Protein AF-Q0CS71-F1 (afdb_monomer_lite)

Secondary structure (DSSP, 8-state):
--HHHHHHHHHHHHHHHHHHHHHHHHHT--SHHHHHT-GGGGGGHHHHHHHHHT-TTGGGHHHHHHSSSS-----HHHHHHHHHHHHHHHHHHHHHS-HHHHHHHHHHHHTT--SS---SHHHH-HHHHHHHHHHHHHHHHHHHHHHH-PPPHHHHHHHHHHHHHHHHHHTPPTTTS-SSHHHHHHHHHHHHHH----HHHHHHHHHHHH---S-HHHHHHHHHHHHHHHHHS-HHHHHHTT----HHHHHHHHHHHHHHHHHGGGS-HHHHTHHHHHHHHHHHHHHHHHHHHHHHHHHHHHHHHHHHHHHHHHHHHHT-SSS-HHHHHHHHHHHHHHHHHHHHHHHHHHHHHHHHHHHHHHHH------PPP-------------------

Radius of gyration: 28.23 Å; chains: 1; bounding box: 66×71×86 Å

InterPro domains:
  IPR018713 ER-bound oxygenase mpaB/mpaB'/Rubber oxygenase, catalytic domain [PF09995] (34-260)

pLDDT: mean 71.81, std 21.32, range [22.33, 97.25]

Organism: Aspergillus terreus (strain NIH 2624 / FGSC A1156) (NCBI:txid341663)

Foldseek 3Di:
DDPVVVVVVVVVVVVVVVLVVLLVLLVPQDQQLVLLLQQVLCLLVLLLLLLLLLAPPPVCLQVVLCVDPHRDPDASQVQSVQQLLLLLLLSLCSNPNDSVSLSLQLVCLVVVNHLTDHRVCCVPPLVSVQSSLLSSLVSSQVLSCLQPNDDDPVSNFSNVVSSVSSSVSNPNDPPSHDPGPVVSVVVVVVRLVVGHNDPSSLVSSVCSLVDDPDDPVVNVCSVVSLLSSLVPHDPVSSVNSVNDDDPVSVVSNVVVSVVSNVCVVVDDSVVSSVNSVVSNVVSCVSSVVVVCVVVVVVVVVVVVVVVVVVVVVVVVVVPDDDDDPPVVVVVVVVVVVVVVVVVVVVVVVVVVVVVVVVVVCVVPPDDDDDDDDDDDDDDDDDDDDDDDDDDD

Structure (mmCIF, N/CA/C/O backbone):
data_AF-Q0CS71-F1
#
_entry.id   AF-Q0CS71-F1
#
loop_
_atom_site.group_PDB
_atom_site.id
_atom_site.type_symbol
_atom_site.label_atom_id
_atom_site.label_alt_id
_atom_site.label_comp_id
_atom_site.label_asym_id
_atom_site.label_entity_id
_atom_site.label_seq_id
_atom_site.pdbx_PDB_ins_code
_atom_site.Cartn_x
_atom_site.Cartn_y
_atom_site.Cartn_z
_atom_site.occupancy
_atom_site.B_iso_or_equiv
_atom_site.auth_seq_id
_atom_site.auth_comp_id
_atom_site.auth_asym_id
_atom_site.auth_atom_id
_atom_site.pdbx_PDB_model_num
ATOM 1 N N . MET A 1 1 ? -42.538 21.218 14.554 1.00 46.62 1 MET A N 1
ATOM 2 C CA . MET A 1 1 ? -41.589 20.338 13.846 1.00 46.62 1 MET A CA 1
ATOM 3 C C . MET A 1 1 ? -41.985 20.275 12.387 1.00 46.62 1 MET A C 1
ATOM 5 O O . MET A 1 1 ? -43.016 19.693 12.060 1.00 46.62 1 MET A O 1
ATOM 9 N N . SER A 1 2 ? -41.231 20.989 11.553 1.00 41.50 2 SER A N 1
ATOM 10 C CA . SER A 1 2 ? -41.468 21.111 10.109 1.00 41.50 2 SER A CA 1
ATOM 11 C C . SER A 1 2 ? -41.074 19.816 9.384 1.00 41.50 2 SER A C 1
ATOM 13 O O . SER A 1 2 ? -40.271 19.036 9.892 1.00 41.50 2 SER A O 1
ATOM 15 N N . LEU A 1 3 ? -41.629 19.579 8.193 1.00 44.56 3 LEU A N 1
ATOM 16 C CA . LEU A 1 3 ? -41.313 18.417 7.348 1.00 44.56 3 LEU A CA 1
ATOM 17 C C . LEU A 1 3 ? -39.812 18.332 6.991 1.00 44.56 3 LEU A C 1
ATOM 19 O O . LEU A 1 3 ? -39.298 17.222 6.865 1.00 44.56 3 LEU A O 1
ATOM 23 N N . ASP A 1 4 ? -39.106 19.467 6.940 1.00 42.78 4 ASP A N 1
ATOM 24 C CA . ASP A 1 4 ? -37.654 19.534 6.693 1.00 42.78 4 ASP A CA 1
ATOM 25 C C . ASP A 1 4 ? -36.812 18.974 7.856 1.00 42.78 4 ASP A C 1
ATOM 27 O O . ASP A 1 4 ? -35.869 18.217 7.639 1.00 42.78 4 ASP A O 1
ATOM 31 N N . GLU A 1 5 ? -37.203 19.237 9.108 1.00 45.00 5 GLU A N 1
ATOM 32 C CA . GLU A 1 5 ? -36.529 18.707 10.311 1.00 45.00 5 GLU A CA 1
ATOM 33 C C . GLU A 1 5 ? -36.608 17.176 10.386 1.00 45.00 5 GLU A C 1
ATOM 35 O O . GLU A 1 5 ? -35.690 16.493 10.849 1.00 45.00 5 GLU A O 1
ATOM 40 N N . LYS A 1 6 ? -37.728 16.617 9.915 1.00 41.41 6 LYS A N 1
ATOM 41 C CA . LYS A 1 6 ? -37.964 15.171 9.903 1.00 41.41 6 LYS A CA 1
ATOM 42 C C . LYS A 1 6 ? -37.145 14.468 8.817 1.00 41.41 6 LYS A C 1
ATOM 44 O O . LYS A 1 6 ? -36.825 13.292 8.970 1.00 41.41 6 LYS A O 1
ATOM 49 N N . HIS A 1 7 ? -36.804 15.171 7.73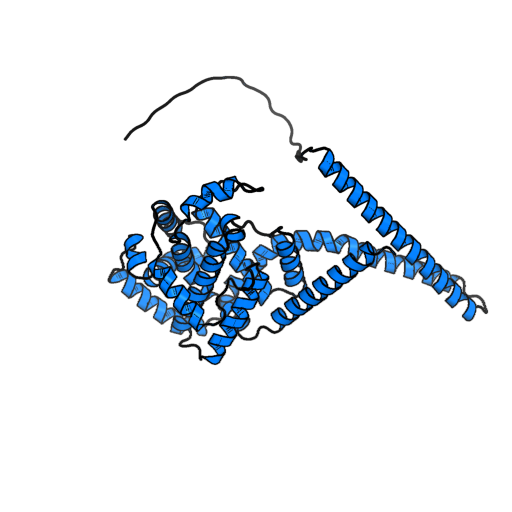4 1.00 41.12 7 HIS A N 1
ATOM 50 C CA . HIS A 1 7 ? -35.996 14.616 6.651 1.00 41.12 7 HIS A CA 1
ATOM 51 C C . HIS A 1 7 ? -34.499 14.626 6.994 1.00 41.12 7 HIS A C 1
ATOM 53 O O . HIS A 1 7 ? -33.822 13.621 6.773 1.00 41.12 7 HIS A O 1
ATOM 59 N N . ASP A 1 8 ? -34.017 15.693 7.639 1.00 46.56 8 ASP A N 1
ATOM 60 C CA . ASP A 1 8 ? -32.633 15.797 8.121 1.00 46.56 8 ASP A CA 1
ATOM 61 C C . ASP A 1 8 ? -32.313 14.777 9.221 1.00 46.56 8 ASP A C 1
ATOM 63 O O . ASP A 1 8 ? -31.263 14.134 9.193 1.00 46.56 8 ASP A O 1
ATOM 67 N N . THR A 1 9 ? -33.238 14.560 10.159 1.00 42.84 9 THR A N 1
ATOM 68 C CA . THR A 1 9 ? -33.063 13.576 11.243 1.00 42.84 9 THR A CA 1
ATOM 69 C C . THR A 1 9 ? -33.070 12.133 10.741 1.00 42.84 9 THR A C 1
ATOM 71 O O . THR A 1 9 ? -32.285 11.315 11.220 1.00 42.84 9 THR A O 1
ATOM 74 N N . LEU A 1 10 ? -33.903 11.809 9.745 1.00 38.91 10 LEU A N 1
ATOM 75 C CA . LEU A 1 10 ? -33.922 10.476 9.139 1.00 38.91 10 LEU A CA 1
ATOM 76 C C . LEU A 1 10 ? -32.645 10.213 8.327 1.00 38.91 10 LEU A C 1
ATOM 78 O O . LEU A 1 10 ? -32.083 9.128 8.434 1.00 38.91 10 LEU A O 1
ATOM 82 N N . SER A 1 11 ? -32.167 11.218 7.580 1.00 42.56 11 SER A N 1
ATOM 83 C CA . SER A 1 11 ? -30.925 11.156 6.798 1.00 42.56 11 SER A CA 1
ATOM 84 C C . SER A 1 11 ? -29.696 10.960 7.698 1.00 42.56 11 SER A C 1
ATOM 86 O O . SER A 1 11 ? -28.897 10.051 7.453 1.00 42.56 11 SER A O 1
ATOM 88 N N . GLN A 1 12 ? -29.611 11.719 8.799 1.00 46.00 12 GLN A N 1
ATOM 89 C CA . GLN A 1 12 ? -28.567 11.583 9.824 1.00 46.00 12 GLN A CA 1
ATOM 90 C C . GLN A 1 12 ? -28.608 10.217 10.527 1.00 46.00 12 GLN A C 1
ATOM 92 O O . GLN A 1 12 ? -27.575 9.578 10.703 1.00 46.00 12 GLN A O 1
ATOM 97 N N . ALA A 1 13 ? -29.796 9.699 10.854 1.00 32.78 13 ALA A N 1
ATOM 98 C CA . ALA A 1 13 ? -29.925 8.369 11.450 1.00 32.78 13 ALA A CA 1
ATOM 99 C C . ALA A 1 13 ? -29.458 7.251 10.495 1.00 32.78 13 ALA A C 1
ATOM 101 O O . ALA A 1 13 ? -28.776 6.317 10.920 1.00 32.78 13 ALA A O 1
ATOM 102 N N . THR A 1 14 ? -29.768 7.342 9.195 1.00 46.69 14 THR A N 1
ATOM 103 C CA . THR A 1 14 ? -29.256 6.389 8.193 1.00 46.69 14 THR A CA 1
ATOM 104 C C . THR A 1 14 ? -27.752 6.508 7.956 1.00 46.69 14 THR A C 1
ATOM 106 O O . THR A 1 14 ? -27.101 5.479 7.755 1.00 46.69 14 THR A O 1
ATOM 109 N N . SER A 1 15 ? -27.174 7.715 8.002 1.00 59.88 15 SER A N 1
ATOM 110 C CA . SER A 1 15 ? -25.720 7.880 7.889 1.00 59.88 15 SER A CA 1
ATOM 111 C C . SER A 1 15 ? -24.994 7.306 9.102 1.00 59.88 15 SER A C 1
ATOM 113 O O . SER A 1 15 ? -24.013 6.590 8.921 1.00 59.88 15 SER A O 1
ATOM 115 N N . ASP A 1 16 ? -25.519 7.525 10.308 1.00 55.88 16 ASP A N 1
ATOM 116 C CA . ASP A 1 16 ? -24.929 7.035 11.559 1.00 55.88 16 ASP A CA 1
ATOM 117 C C . ASP A 1 16 ? -25.006 5.503 11.669 1.00 55.88 16 ASP A C 1
ATOM 119 O O . ASP A 1 16 ? -24.052 4.848 12.101 1.00 55.88 16 ASP A O 1
ATOM 123 N N . LEU A 1 17 ? -26.111 4.899 11.212 1.00 54.72 17 LEU A N 1
ATOM 124 C CA . LEU A 1 17 ? -26.253 3.442 11.110 1.00 54.72 17 LEU A CA 1
ATOM 125 C C . LEU A 1 17 ? -25.293 2.851 10.067 1.00 54.72 17 LEU A C 1
ATOM 127 O O . LEU A 1 17 ? -24.647 1.834 10.330 1.00 54.72 17 LEU A O 1
ATOM 131 N N . SER A 1 18 ? -25.149 3.500 8.906 1.00 71.38 18 SER A N 1
ATOM 132 C CA . SER A 1 18 ? -24.180 3.083 7.887 1.00 71.38 18 SER A CA 1
ATOM 133 C C . SER A 1 18 ? -22.735 3.240 8.366 1.00 71.38 18 SER A C 1
ATOM 135 O O . SER A 1 18 ? -21.890 2.426 7.996 1.00 71.38 18 SER A O 1
ATOM 137 N N . GLU A 1 19 ? -22.421 4.275 9.143 1.00 74.19 19 GLU A N 1
ATOM 138 C CA . GLU A 1 19 ? -21.085 4.502 9.693 1.00 74.19 19 GLU A CA 1
ATOM 139 C C . GLU A 1 19 ? -20.750 3.463 10.769 1.00 74.19 19 GLU A C 1
ATOM 141 O O . GLU A 1 19 ? -19.686 2.844 10.725 1.00 74.19 19 GLU A O 1
ATOM 146 N N . THR A 1 20 ? -21.686 3.200 11.683 1.00 77.75 20 THR A N 1
ATOM 147 C CA . THR A 1 20 ? -21.519 2.190 12.737 1.00 77.75 20 THR A CA 1
ATOM 148 C C . THR A 1 20 ? -21.301 0.803 12.135 1.00 77.75 20 THR A C 1
ATOM 150 O O . THR A 1 20 ? -20.342 0.125 12.499 1.00 77.75 20 THR A O 1
ATOM 153 N N . HIS A 1 21 ? -22.100 0.429 11.130 1.00 84.31 21 HIS A N 1
ATOM 154 C CA . HIS A 1 21 ? -21.929 -0.830 10.405 1.00 84.31 21 HIS A CA 1
ATOM 155 C C . HIS A 1 21 ? -20.559 -0.931 9.709 1.00 84.31 21 HIS A C 1
ATOM 157 O O . HIS A 1 21 ? -19.938 -1.993 9.708 1.00 84.31 21 HIS A O 1
ATOM 163 N N . ARG A 1 22 ? -20.045 0.170 9.137 1.00 85.56 22 ARG A N 1
ATOM 164 C CA . ARG A 1 22 ? -18.697 0.205 8.538 1.00 85.56 22 ARG A CA 1
ATOM 165 C C . ARG A 1 22 ? -17.606 0.006 9.586 1.00 85.56 22 ARG A C 1
ATOM 167 O O . ARG A 1 22 ? -16.674 -0.754 9.343 1.00 85.56 22 ARG A O 1
ATOM 174 N N . LEU A 1 23 ? -17.713 0.662 10.741 1.00 88.69 23 LEU A N 1
ATOM 175 C CA . LEU A 1 23 ? -16.753 0.504 11.835 1.00 88.69 23 LEU A CA 1
ATOM 176 C C . LEU A 1 23 ? -16.760 -0.926 12.388 1.00 88.69 23 LEU A C 1
ATOM 178 O O . LEU A 1 23 ? -15.692 -1.492 12.604 1.00 88.69 23 LEU A O 1
ATOM 182 N N . ASP A 1 24 ? -17.938 -1.532 12.540 1.00 89.31 24 ASP A N 1
ATOM 183 C CA . ASP A 1 24 ? -18.064 -2.925 12.979 1.00 89.31 24 ASP A CA 1
ATOM 184 C C . ASP A 1 24 ? -17.449 -3.898 11.967 1.00 89.31 24 ASP A C 1
ATOM 186 O O . ASP A 1 24 ? -16.716 -4.804 12.359 1.00 89.31 24 ASP A O 1
ATOM 190 N N . ALA A 1 25 ? -17.663 -3.679 10.667 1.00 90.19 25 ALA A N 1
ATOM 191 C CA . ALA A 1 25 ? -17.029 -4.477 9.620 1.00 90.19 25 ALA A CA 1
ATOM 192 C C . ALA A 1 25 ? -15.491 -4.349 9.632 1.00 90.19 25 ALA A C 1
ATOM 194 O O . ALA A 1 25 ? -14.786 -5.333 9.415 1.00 90.19 25 ALA A O 1
ATOM 195 N N . LEU A 1 26 ? -14.958 -3.158 9.933 1.00 91.12 26 LEU A N 1
ATOM 196 C CA . LEU A 1 26 ? -13.515 -2.923 10.078 1.00 91.12 26 LEU A CA 1
ATOM 197 C C . LEU A 1 26 ? -12.920 -3.549 11.348 1.00 91.12 26 LEU A C 1
ATOM 199 O O . LEU A 1 26 ? -11.721 -3.826 11.391 1.00 91.12 26 LEU A O 1
ATOM 203 N N . ASP A 1 27 ? -13.717 -3.734 12.398 1.00 89.38 27 ASP A N 1
ATOM 204 C CA . ASP A 1 27 ? -13.291 -4.405 13.631 1.00 89.38 27 ASP A CA 1
ATOM 205 C C . ASP A 1 27 ? -13.346 -5.939 13.500 1.00 89.38 27 ASP A C 1
ATOM 207 O O . ASP A 1 27 ? -12.664 -6.646 14.240 1.00 89.38 27 ASP A O 1
ATOM 211 N N . GLN A 1 28 ? -14.096 -6.451 12.519 1.00 91.12 28 GLN A N 1
ATOM 212 C CA . GLN A 1 28 ? -14.234 -7.878 12.198 1.00 91.12 28 GLN A CA 1
ATOM 213 C C . GLN A 1 28 ? -13.252 -8.377 11.121 1.00 91.12 28 GLN A C 1
ATOM 215 O O . GLN A 1 28 ? -13.378 -9.507 10.650 1.00 91.12 28 GLN A O 1
ATOM 220 N N . LEU A 1 29 ? -12.270 -7.565 10.713 1.00 92.50 29 LEU A N 1
ATOM 221 C CA . LEU A 1 29 ? -11.232 -7.994 9.771 1.00 92.50 29 LEU A CA 1
ATOM 222 C C . LEU A 1 29 ? -10.403 -9.139 10.371 1.00 92.50 29 LEU A C 1
ATOM 224 O O . LEU A 1 29 ? -9.829 -8.997 11.450 1.00 92.50 29 LEU A O 1
ATOM 228 N N . GLU A 1 30 ? -10.273 -10.251 9.649 1.00 91.25 30 GLU A N 1
ATOM 229 C CA . GLU A 1 30 ? -9.533 -11.420 10.131 1.00 91.25 30 GLU A CA 1
ATOM 230 C C . GLU A 1 30 ? -8.222 -11.619 9.374 1.00 91.25 30 GLU A C 1
ATOM 232 O O . GLU A 1 30 ? -7.181 -11.861 9.980 1.00 91.25 30 GLU A O 1
ATOM 237 N N . VAL A 1 31 ? -8.239 -11.526 8.043 1.00 91.00 31 VAL A N 1
ATOM 238 C CA . VAL A 1 31 ? -7.089 -11.919 7.214 1.00 91.00 31 VAL A CA 1
ATOM 239 C C . VAL A 1 31 ? -6.123 -10.757 7.003 1.00 91.00 31 VAL A C 1
ATOM 241 O O . VAL A 1 31 ? -4.904 -10.917 7.111 1.00 91.00 31 VAL A O 1
ATOM 244 N N . MET A 1 32 ? -6.650 -9.570 6.730 1.00 88.62 32 MET A N 1
ATOM 245 C CA . MET A 1 32 ? -5.878 -8.381 6.399 1.00 88.62 32 MET A CA 1
ATOM 246 C C . MET A 1 32 ? -4.932 -7.934 7.522 1.00 88.62 32 MET A C 1
ATOM 248 O O . MET A 1 32 ? -3.771 -7.650 7.215 1.00 88.62 32 MET A O 1
ATOM 252 N N . PRO A 1 33 ? -5.322 -7.941 8.816 1.00 89.50 33 PRO A N 1
ATOM 253 C CA . PRO A 1 33 ? -4.398 -7.623 9.902 1.00 89.50 33 PRO A CA 1
ATOM 254 C C . PRO A 1 33 ? -3.205 -8.584 9.961 1.00 89.50 33 PRO A C 1
ATOM 256 O O . PRO A 1 33 ? -2.094 -8.167 10.288 1.00 89.50 33 PRO A O 1
ATOM 259 N N . HIS A 1 34 ? -3.399 -9.862 9.612 1.00 88.31 34 HIS A N 1
ATOM 260 C CA . HIS A 1 34 ? -2.327 -10.859 9.583 1.00 88.31 34 HIS A CA 1
ATOM 261 C C . HIS A 1 34 ? -1.366 -10.686 8.407 1.00 88.31 34 HIS A C 1
ATOM 263 O O . HIS A 1 34 ? -0.178 -10.968 8.563 1.00 88.31 34 HIS A O 1
ATOM 269 N N . ILE A 1 35 ? -1.860 -10.221 7.259 1.00 87.31 35 ILE A N 1
ATOM 270 C CA . ILE A 1 35 ? -1.040 -9.947 6.077 1.00 87.31 35 ILE A CA 1
ATOM 271 C C . ILE A 1 35 ? -0.302 -8.615 6.250 1.00 87.31 35 ILE A C 1
ATOM 273 O O . ILE A 1 35 ? 0.922 -8.573 6.174 1.00 87.31 35 ILE A O 1
ATOM 277 N N . LEU A 1 36 ? -1.015 -7.528 6.556 1.00 85.69 36 LEU A N 1
ATOM 278 C CA . LEU A 1 36 ? -0.448 -6.175 6.587 1.00 85.69 36 LEU A CA 1
ATOM 279 C C . LEU A 1 36 ? 0.428 -5.876 7.808 1.00 85.69 36 LEU A C 1
ATOM 281 O O . LEU A 1 36 ? 1.173 -4.896 7.798 1.00 85.69 36 LEU A O 1
ATOM 285 N N . GLN A 1 37 ? 0.394 -6.713 8.852 1.00 85.88 37 GLN A N 1
ATOM 286 C CA . GLN A 1 37 ? 1.345 -6.578 9.963 1.00 85.88 37 GLN A CA 1
ATOM 287 C C . GLN A 1 37 ? 2.784 -6.891 9.521 1.00 85.88 37 GLN A C 1
ATOM 289 O O . GLN A 1 37 ? 3.724 -6.554 10.245 1.00 85.88 37 GLN A O 1
ATOM 294 N N . GLU A 1 38 ? 2.948 -7.548 8.367 1.00 86.31 38 GLU A N 1
ATOM 295 C CA . GLU A 1 38 ? 4.225 -7.937 7.786 1.00 86.31 38 GLU A CA 1
ATOM 296 C C . GLU A 1 38 ? 4.802 -6.778 6.969 1.00 86.31 38 GLU A C 1
ATOM 298 O O . GLU A 1 38 ? 4.535 -6.589 5.783 1.00 86.31 38 GLU A O 1
ATOM 303 N N . GLY A 1 39 ? 5.652 -5.990 7.619 1.00 77.94 39 GLY A N 1
ATOM 304 C CA . GLY A 1 39 ? 6.285 -4.809 7.048 1.00 77.94 39 GLY A CA 1
ATOM 305 C C . GLY A 1 39 ? 7.141 -5.048 5.800 1.00 77.94 39 GLY A C 1
ATOM 306 O O . GLY A 1 39 ? 7.498 -4.094 5.115 1.00 77.94 39 GLY A O 1
ATOM 307 N N . ILE A 1 40 ? 7.469 -6.298 5.469 1.00 79.56 40 ILE A N 1
ATOM 308 C CA . ILE A 1 40 ? 8.202 -6.618 4.241 1.00 79.56 40 ILE A CA 1
ATOM 309 C C . ILE A 1 40 ? 7.386 -6.307 2.983 1.00 79.56 40 ILE A C 1
ATOM 311 O O . ILE A 1 40 ? 7.973 -6.047 1.940 1.00 79.56 40 ILE A O 1
ATOM 315 N N . LEU A 1 41 ? 6.053 -6.244 3.078 1.00 82.62 41 LEU A N 1
ATOM 316 C CA . LEU A 1 41 ? 5.183 -5.894 1.951 1.00 82.62 41 LEU A CA 1
ATOM 317 C C . LEU A 1 41 ? 5.466 -4.494 1.398 1.00 82.62 41 LEU A C 1
ATOM 319 O O . LEU A 1 41 ? 5.372 -4.279 0.193 1.00 82.62 41 LEU A O 1
ATOM 323 N N . PHE A 1 42 ? 5.910 -3.568 2.250 1.00 81.75 42 PHE A N 1
ATOM 324 C CA . PHE A 1 42 ? 6.290 -2.216 1.837 1.00 81.75 42 PHE A CA 1
ATOM 325 C C . PHE A 1 42 ? 7.536 -2.193 0.940 1.00 81.75 42 PHE A C 1
ATOM 327 O O . PHE A 1 42 ? 7.785 -1.198 0.264 1.00 81.75 42 PHE A O 1
ATOM 334 N N . ALA A 1 43 ? 8.312 -3.281 0.879 1.00 81.88 43 ALA A N 1
ATOM 335 C CA . ALA A 1 43 ? 9.414 -3.391 -0.071 1.00 81.88 43 ALA A CA 1
ATOM 336 C C . ALA A 1 43 ? 8.912 -3.378 -1.528 1.00 81.88 43 ALA A C 1
ATOM 338 O O . ALA A 1 43 ? 9.615 -2.895 -2.414 1.00 81.88 43 ALA A O 1
ATOM 339 N N . ALA A 1 44 ? 7.679 -3.839 -1.773 1.00 84.75 44 ALA A N 1
ATOM 340 C CA . ALA A 1 44 ? 7.056 -3.842 -3.095 1.00 84.75 44 ALA A CA 1
ATOM 341 C C . ALA A 1 44 ? 6.517 -2.463 -3.535 1.00 84.75 44 ALA A C 1
ATOM 343 O O . ALA A 1 44 ? 6.148 -2.298 -4.700 1.00 84.75 44 ALA A O 1
ATOM 344 N N . SER A 1 45 ? 6.517 -1.456 -2.649 1.00 85.94 45 SER A N 1
ATOM 345 C CA . SER A 1 45 ? 6.013 -0.104 -2.931 1.00 85.94 45 SER A CA 1
ATOM 346 C C . SER A 1 45 ? 6.695 0.562 -4.129 1.00 85.94 45 SER A C 1
ATOM 348 O O . SER A 1 45 ? 6.042 1.274 -4.886 1.00 85.94 45 SER A O 1
ATOM 350 N N . GLY A 1 46 ? 7.990 0.304 -4.347 1.00 88.44 46 GLY A N 1
ATOM 351 C CA . GLY A 1 46 ? 8.709 0.822 -5.515 1.00 88.44 46 GLY A CA 1
ATOM 352 C C . GLY A 1 46 ? 8.136 0.296 -6.834 1.00 88.44 46 GLY A C 1
ATOM 353 O O . GLY A 1 46 ? 7.925 1.064 -7.769 1.00 88.44 46 GLY A O 1
ATOM 354 N N . SER A 1 47 ? 7.813 -0.998 -6.895 1.00 91.50 47 SER A N 1
ATOM 355 C CA . SER A 1 47 ? 7.183 -1.623 -8.064 1.00 91.50 47 SER A CA 1
ATOM 356 C C . SER A 1 47 ? 5.791 -1.051 -8.315 1.00 91.50 47 SER A C 1
ATOM 358 O O . SER A 1 47 ? 5.455 -0.745 -9.456 1.00 91.50 47 SER A O 1
ATOM 360 N N . ALA A 1 48 ? 4.998 -0.868 -7.252 1.00 92.56 48 ALA A N 1
ATOM 361 C CA . ALA A 1 48 ? 3.669 -0.271 -7.345 1.00 92.56 48 ALA A CA 1
ATOM 362 C C . ALA A 1 48 ? 3.735 1.156 -7.906 1.00 92.56 48 ALA A C 1
ATOM 364 O O . ALA A 1 48 ? 3.019 1.465 -8.852 1.00 92.56 48 ALA A O 1
ATOM 365 N N . LEU A 1 49 ? 4.653 1.988 -7.402 1.00 91.50 49 LEU A N 1
ATOM 366 C CA . LEU A 1 49 ? 4.861 3.356 -7.888 1.00 91.50 49 LEU A CA 1
ATOM 367 C C . LEU A 1 49 ? 5.222 3.411 -9.372 1.00 91.50 49 LEU A C 1
ATOM 369 O O . LEU A 1 49 ? 4.706 4.256 -10.096 1.00 91.50 49 LEU A O 1
ATOM 373 N N . LEU A 1 50 ? 6.095 2.517 -9.842 1.00 92.50 50 LEU A N 1
ATOM 374 C CA . LEU A 1 50 ? 6.447 2.468 -11.261 1.00 92.50 50 LEU A CA 1
ATOM 375 C C . LEU A 1 50 ? 5.264 2.010 -12.125 1.00 92.50 50 LEU A C 1
ATOM 377 O O . LEU A 1 50 ? 5.046 2.560 -13.196 1.00 92.50 50 LEU A O 1
ATOM 381 N N . LEU A 1 51 ? 4.444 1.068 -11.659 1.00 93.81 51 LEU A N 1
ATOM 382 C CA . LEU A 1 51 ? 3.225 0.679 -12.378 1.00 93.81 51 LEU A CA 1
ATOM 383 C C . LEU A 1 51 ? 2.175 1.800 -12.395 1.00 93.81 51 LEU A C 1
ATOM 385 O O . LEU A 1 51 ? 1.513 2.004 -13.410 1.00 93.81 51 LEU A O 1
ATOM 389 N N . GLN A 1 52 ? 2.044 2.551 -11.302 1.00 92.62 52 GLN A N 1
ATOM 390 C CA . GLN A 1 52 ? 1.173 3.727 -11.224 1.00 92.62 52 GLN A CA 1
ATOM 391 C C . GLN A 1 52 ? 1.657 4.835 -12.168 1.00 92.62 52 GLN A C 1
ATOM 393 O O . GLN A 1 52 ? 0.853 5.422 -12.886 1.00 92.62 52 GLN A O 1
ATOM 398 N N . ALA A 1 53 ? 2.971 5.064 -12.240 1.00 91.00 53 ALA A N 1
ATOM 399 C CA . ALA A 1 53 ? 3.576 6.049 -13.132 1.00 91.00 53 ALA A CA 1
ATOM 400 C C . ALA A 1 53 ? 3.436 5.704 -14.626 1.00 91.00 53 ALA A C 1
ATOM 402 O O . ALA A 1 53 ? 3.479 6.601 -15.463 1.00 91.00 53 ALA A O 1
ATOM 403 N N . ALA A 1 54 ? 3.282 4.423 -14.971 1.00 91.81 54 ALA A N 1
ATOM 404 C CA . ALA A 1 54 ? 3.097 3.957 -16.348 1.00 91.81 54 ALA A CA 1
ATOM 405 C C . ALA A 1 54 ? 1.636 4.027 -16.837 1.00 91.81 54 ALA A C 1
ATOM 407 O O . ALA A 1 54 ? 1.335 3.561 -17.940 1.00 91.81 54 ALA A O 1
ATOM 408 N N . MET A 1 55 ? 0.714 4.547 -16.021 1.00 89.56 55 MET A N 1
ATOM 409 C CA . MET A 1 55 ? -0.701 4.616 -16.373 1.00 89.56 55 MET A CA 1
ATOM 410 C C . MET A 1 55 ? -0.937 5.588 -17.546 1.00 89.56 55 MET A C 1
ATOM 412 O O . MET A 1 55 ? -0.459 6.728 -17.512 1.00 89.56 55 MET A O 1
ATOM 416 N N . PRO A 1 56 ? -1.703 5.192 -18.578 1.00 83.25 56 PRO A N 1
ATOM 417 C CA . PRO A 1 56 ? -2.101 6.103 -19.647 1.00 83.25 56 PRO A CA 1
ATOM 418 C C . PRO A 1 56 ? -2.863 7.322 -19.106 1.00 83.25 56 PRO A C 1
ATOM 420 O O . PRO A 1 56 ? -3.663 7.209 -18.182 1.00 83.25 56 PRO A O 1
ATOM 423 N N . GLY A 1 57 ? -2.625 8.502 -19.684 1.00 75.44 57 GLY A N 1
ATOM 424 C CA . GLY A 1 57 ? -3.306 9.741 -19.282 1.00 75.44 57 GLY A CA 1
ATOM 425 C C . GLY A 1 57 ? -2.697 10.461 -18.074 1.00 75.44 57 GLY A C 1
ATOM 426 O O . GLY A 1 57 ? -3.133 11.559 -17.750 1.00 75.44 57 GLY A O 1
ATOM 427 N N . ILE A 1 58 ? -1.634 9.924 -17.465 1.00 75.94 58 ILE A N 1
ATOM 428 C CA . ILE A 1 58 ? -0.957 10.549 -16.314 1.00 75.94 58 ILE A CA 1
ATOM 429 C C . ILE A 1 58 ? -0.405 11.955 -16.596 1.00 75.94 58 ILE A C 1
ATOM 431 O O . ILE A 1 58 ? -0.256 12.757 -15.680 1.00 75.94 58 ILE A O 1
ATOM 435 N N . ASN A 1 59 ? -0.137 12.278 -17.863 1.00 68.88 59 ASN A N 1
ATOM 436 C CA . ASN A 1 59 ? 0.338 13.601 -18.271 1.00 68.88 59 ASN A CA 1
ATOM 437 C C . ASN A 1 59 ? -0.770 14.676 -18.146 1.00 68.88 59 ASN A C 1
ATOM 439 O O . ASN A 1 59 ? -0.464 15.850 -17.924 1.00 68.88 59 ASN A O 1
ATOM 443 N N . ASN A 1 60 ? -2.050 14.280 -18.225 1.00 69.44 60 ASN A N 1
ATOM 444 C CA . ASN A 1 60 ? -3.207 15.180 -18.096 1.00 69.44 60 ASN A CA 1
ATOM 445 C C . ASN A 1 60 ? -3.458 15.603 -16.638 1.00 69.44 60 ASN A C 1
ATOM 447 O O . ASN A 1 60 ? -4.158 16.577 -16.378 1.00 69.44 60 ASN A O 1
ATOM 451 N N . ARG A 1 61 ? -2.795 14.940 -15.685 1.00 70.50 61 ARG A N 1
ATOM 452 C CA . ARG A 1 61 ? -2.790 15.302 -14.264 1.00 70.50 61 ARG A CA 1
ATOM 453 C C . ARG A 1 61 ? -2.482 16.777 -14.041 1.00 70.50 61 ARG A C 1
ATOM 455 O O . ARG A 1 61 ? -3.099 17.403 -13.198 1.00 70.50 61 ARG A O 1
ATOM 462 N N . SER A 1 62 ? -1.532 17.343 -14.788 1.00 64.69 62 SER A N 1
ATOM 463 C CA . SER A 1 62 ? -1.117 18.739 -14.589 1.00 64.69 62 SER A CA 1
ATOM 464 C C . SER A 1 62 ? -2.215 19.754 -14.924 1.00 64.69 62 SER A C 1
ATOM 466 O O . SER A 1 62 ? -2.273 20.804 -14.285 1.00 64.69 62 SER A O 1
ATOM 468 N N . SER A 1 63 ? -3.087 19.453 -15.890 1.00 61.75 63 SER A N 1
ATOM 469 C CA . SER A 1 63 ? -4.276 20.260 -16.183 1.00 61.75 63 SER A CA 1
ATOM 470 C C . SER A 1 63 ? -5.378 20.041 -15.150 1.00 61.75 63 SER A C 1
ATOM 472 O O . SER A 1 63 ? -5.969 21.014 -14.690 1.00 61.75 63 SER A O 1
ATOM 474 N N . ASP A 1 64 ? -5.602 18.795 -14.728 1.00 61.03 64 ASP A N 1
ATOM 475 C CA . ASP A 1 64 ? -6.648 18.470 -13.751 1.00 61.03 64 ASP A CA 1
ATOM 476 C C . ASP A 1 64 ? -6.324 19.053 -12.368 1.00 61.03 64 ASP A C 1
ATOM 478 O O . ASP A 1 64 ? -7.172 19.691 -11.751 1.00 61.03 64 ASP A O 1
ATOM 482 N N . SER A 1 65 ? -5.066 18.945 -11.929 1.00 60.97 65 SER A N 1
ATOM 483 C CA . SER A 1 65 ? -4.572 19.538 -10.682 1.00 60.97 65 SER A CA 1
ATOM 484 C C . SER A 1 65 ? -4.601 21.072 -10.694 1.00 60.97 65 SER A C 1
ATOM 486 O O . SER A 1 65 ? -4.650 21.677 -9.630 1.00 60.97 65 SER A O 1
ATOM 488 N N . GLN A 1 66 ? -4.570 21.732 -11.858 1.00 57.94 66 GLN A N 1
ATOM 489 C CA . GLN A 1 66 ? -4.708 23.196 -11.954 1.00 57.94 66 GLN A CA 1
ATOM 490 C C . GLN A 1 66 ? -6.167 23.661 -11.898 1.00 57.94 66 GLN A C 1
ATOM 492 O O . GLN A 1 66 ? -6.433 24.763 -11.425 1.00 57.94 66 GLN A O 1
ATOM 497 N N . ALA A 1 67 ? -7.109 22.833 -12.357 1.00 57.44 67 ALA A N 1
ATOM 498 C CA . ALA A 1 67 ? -8.545 23.102 -12.258 1.00 57.44 67 ALA A CA 1
ATOM 499 C C . ALA A 1 67 ? -9.103 22.886 -10.834 1.00 57.44 67 ALA A C 1
ATOM 501 O O . ALA A 1 67 ? -10.266 23.192 -10.563 1.00 57.44 67 ALA A O 1
ATOM 502 N N . SER A 1 68 ? -8.266 22.372 -9.933 1.00 54.97 68 SER A N 1
ATOM 503 C CA . SER A 1 68 ? -8.560 22.109 -8.532 1.00 54.97 68 SER A CA 1
ATOM 504 C C . SER A 1 68 ? -8.930 23.343 -7.706 1.00 54.97 68 SER A C 1
ATOM 506 O O . SER A 1 68 ? -8.269 24.378 -7.832 1.00 54.97 68 SER A O 1
ATOM 508 N N . PRO A 1 69 ? -9.831 23.223 -6.710 1.00 52.03 69 PRO A N 1
ATOM 509 C CA . PRO A 1 69 ? -9.926 24.185 -5.613 1.00 52.03 69 PRO A CA 1
ATOM 510 C C . PRO A 1 69 ? -8.647 24.284 -4.754 1.00 52.03 69 PRO A C 1
ATOM 512 O O . PRO A 1 69 ? -8.520 25.234 -3.983 1.00 52.03 69 PRO A O 1
ATOM 515 N N . ASN A 1 70 ? -7.705 23.337 -4.852 1.00 55.03 70 ASN A N 1
ATOM 516 C CA . ASN A 1 70 ? -6.431 23.362 -4.135 1.00 55.03 70 ASN A CA 1
ATOM 517 C C . ASN A 1 70 ? -5.268 22.941 -5.062 1.00 55.03 70 ASN A C 1
ATOM 519 O O . ASN A 1 70 ? -4.830 21.788 -5.023 1.00 55.03 70 ASN A O 1
ATOM 523 N N . PRO A 1 71 ? -4.779 23.854 -5.923 1.00 51.94 71 PRO A N 1
ATOM 524 C CA . PRO A 1 71 ? -3.885 23.499 -7.015 1.00 51.94 71 PRO A CA 1
ATOM 525 C C . PRO A 1 71 ? -2.548 22.946 -6.522 1.00 51.94 71 PRO A C 1
ATOM 527 O O . PRO A 1 71 ? -1.806 23.606 -5.788 1.00 51.94 71 PRO A O 1
ATOM 530 N N . SER A 1 72 ? -2.215 21.727 -6.953 1.00 55.03 72 SER A N 1
ATOM 531 C CA . SER A 1 72 ? -0.909 21.125 -6.701 1.00 55.03 72 SER A CA 1
ATOM 532 C C . SER A 1 72 ? 0.036 21.404 -7.871 1.00 55.03 72 SER A C 1
ATOM 534 O O . SER A 1 72 ? -0.067 20.818 -8.942 1.00 55.03 72 SER A O 1
ATOM 536 N N . ASN A 1 73 ? 1.038 22.258 -7.646 1.00 54.38 73 ASN A N 1
ATOM 537 C CA . ASN A 1 73 ? 2.148 22.477 -8.591 1.00 54.38 73 ASN A CA 1
ATOM 538 C C . ASN A 1 73 ? 3.202 21.347 -8.520 1.00 54.38 73 ASN A C 1
ATOM 540 O O . ASN A 1 73 ? 4.380 21.554 -8.820 1.00 54.38 73 ASN A O 1
ATOM 544 N N . GLY A 1 74 ? 2.805 20.166 -8.037 1.00 62.16 74 GLY A N 1
ATOM 545 C CA . GLY A 1 74 ? 3.697 19.053 -7.744 1.00 62.16 74 GLY A CA 1
ATOM 546 C C . GLY A 1 74 ? 4.137 18.328 -9.013 1.00 62.16 74 GLY A C 1
ATOM 547 O O . GLY A 1 74 ? 3.341 18.044 -9.913 1.00 62.16 74 GLY A O 1
ATOM 548 N N . ASN A 1 75 ? 5.419 17.969 -9.080 1.00 76.56 75 ASN A N 1
ATOM 549 C CA . ASN A 1 75 ? 5.873 17.033 -10.103 1.00 76.56 75 ASN A CA 1
ATOM 550 C C . ASN A 1 75 ? 5.287 15.634 -9.831 1.00 76.56 75 ASN A C 1
ATOM 552 O O . ASN A 1 75 ? 4.826 15.335 -8.726 1.00 76.56 75 ASN A O 1
ATOM 556 N N . LEU A 1 76 ? 5.307 14.760 -10.841 1.00 78.88 76 LEU A N 1
ATOM 557 C CA . LEU A 1 76 ? 4.766 13.405 -10.718 1.00 78.88 76 LEU A CA 1
ATOM 558 C C . LEU A 1 76 ? 5.324 12.652 -9.500 1.00 78.88 76 LEU A C 1
ATOM 560 O O . LEU A 1 76 ? 4.602 11.894 -8.859 1.00 78.88 76 LEU A O 1
ATOM 564 N N . ALA A 1 77 ? 6.592 12.896 -9.159 1.00 77.62 77 ALA A N 1
ATOM 565 C CA . ALA A 1 77 ? 7.267 12.231 -8.056 1.00 77.62 77 ALA A CA 1
ATOM 566 C C . ALA A 1 77 ? 6.692 12.590 -6.685 1.00 77.62 77 ALA A C 1
ATOM 568 O O . ALA A 1 77 ? 6.477 11.695 -5.869 1.00 77.62 77 ALA A O 1
ATOM 569 N N . SER A 1 78 ? 6.458 13.880 -6.424 1.00 76.31 78 SER A N 1
ATOM 570 C CA . SER A 1 78 ? 5.831 14.315 -5.176 1.00 76.31 78 SER A CA 1
ATOM 571 C C . SER A 1 78 ? 4.389 13.836 -5.100 1.00 76.31 78 SER A C 1
ATOM 573 O O . SER A 1 78 ? 3.999 13.280 -4.087 1.00 76.31 78 SER A O 1
ATOM 575 N N . GLU A 1 79 ? 3.618 13.955 -6.183 1.00 80.12 79 GLU A N 1
ATOM 576 C CA . GLU A 1 79 ? 2.195 13.608 -6.143 1.00 80.12 79 GLU A CA 1
ATOM 577 C C . GLU A 1 79 ? 1.927 12.111 -5.982 1.00 80.12 79 GLU A C 1
ATOM 579 O O . GLU A 1 79 ? 1.068 11.734 -5.186 1.00 80.12 79 GLU A O 1
ATOM 584 N N . LEU A 1 80 ? 2.667 11.252 -6.689 1.00 82.75 80 LEU A N 1
ATOM 585 C CA . LEU A 1 80 ? 2.566 9.803 -6.496 1.00 82.75 80 LEU A CA 1
ATOM 586 C C . LEU A 1 80 ? 3.088 9.372 -5.126 1.00 82.75 80 LEU A C 1
ATOM 588 O O . LEU A 1 80 ? 2.493 8.502 -4.493 1.00 82.75 80 LEU A O 1
ATOM 592 N N . GLY A 1 81 ? 4.194 9.965 -4.667 1.00 82.12 81 GLY A N 1
ATOM 593 C CA . GLY A 1 81 ? 4.756 9.678 -3.349 1.00 82.12 81 GLY A CA 1
ATOM 594 C C . GLY A 1 81 ? 3.785 10.036 -2.224 1.00 82.12 81 GLY A C 1
ATOM 595 O O . GLY A 1 81 ? 3.502 9.194 -1.371 1.00 82.12 81 GLY A O 1
ATOM 596 N N . ASP A 1 82 ? 3.229 11.246 -2.273 1.00 82.12 82 ASP A N 1
ATOM 597 C CA . ASP A 1 82 ? 2.252 11.760 -1.313 1.00 82.12 82 ASP A CA 1
ATOM 598 C C . ASP A 1 82 ? 0.961 10.929 -1.344 1.00 82.12 82 ASP A C 1
ATOM 600 O O . ASP A 1 82 ? 0.476 10.496 -0.297 1.00 82.12 82 ASP A O 1
ATOM 604 N N . ALA A 1 83 ? 0.445 10.612 -2.540 1.00 84.88 83 ALA A N 1
ATOM 605 C CA . ALA A 1 83 ? -0.720 9.745 -2.693 1.00 84.88 83 ALA A CA 1
ATOM 606 C C . ALA A 1 83 ? -0.469 8.355 -2.093 1.00 84.88 83 ALA A C 1
ATOM 608 O O . ALA A 1 83 ? -1.259 7.889 -1.273 1.00 84.88 83 ALA A O 1
ATOM 609 N N . LEU A 1 84 ? 0.646 7.704 -2.433 1.00 86.06 84 LEU A N 1
ATOM 610 C CA . LEU A 1 84 ? 0.980 6.394 -1.881 1.00 86.06 84 LEU A CA 1
ATOM 611 C C . LEU A 1 84 ? 1.082 6.444 -0.353 1.00 86.06 84 LEU A C 1
ATOM 613 O O . LEU A 1 84 ? 0.524 5.585 0.328 1.00 86.06 84 LEU A O 1
ATOM 617 N N . GLN A 1 85 ? 1.782 7.443 0.188 1.00 84.81 85 GLN A N 1
ATOM 618 C CA . GLN A 1 85 ? 1.919 7.618 1.629 1.00 84.81 85 GLN A CA 1
ATOM 619 C C . GLN A 1 85 ? 0.552 7.795 2.296 1.00 84.81 85 GLN A C 1
ATOM 621 O O . GLN A 1 85 ? 0.294 7.144 3.308 1.00 84.81 85 GLN A O 1
ATOM 626 N N . ALA A 1 86 ? -0.341 8.597 1.709 1.00 88.06 86 ALA A N 1
ATOM 627 C CA . ALA A 1 86 ? -1.703 8.764 2.195 1.00 88.06 86 ALA A CA 1
ATOM 628 C C . ALA A 1 86 ? -2.474 7.433 2.207 1.00 88.06 86 ALA A C 1
ATOM 630 O O . ALA A 1 86 ? -2.978 7.041 3.259 1.00 88.06 86 ALA A O 1
ATOM 631 N N . TYR A 1 87 ? -2.492 6.689 1.095 1.00 89.56 87 TYR A N 1
ATOM 632 C CA . TYR A 1 87 ? -3.167 5.387 1.008 1.00 89.56 87 TYR A CA 1
ATOM 633 C C . TYR A 1 87 ? -2.627 4.384 2.034 1.00 89.56 87 TYR A C 1
ATOM 635 O O . TYR A 1 87 ? -3.404 3.753 2.749 1.00 89.56 87 TYR A O 1
ATOM 643 N N . LEU A 1 88 ? -1.303 4.254 2.152 1.00 88.75 88 LEU A N 1
ATOM 644 C CA . LEU A 1 88 ? -0.675 3.340 3.108 1.00 88.75 88 LEU A CA 1
ATOM 645 C C . LEU A 1 88 ? -0.988 3.722 4.561 1.00 88.75 88 LEU A C 1
ATOM 647 O O . LEU A 1 88 ? -1.294 2.847 5.372 1.00 88.75 88 LEU A O 1
ATOM 651 N N . SER A 1 89 ? -0.968 5.016 4.886 1.00 90.31 89 SER A N 1
ATOM 652 C CA . SER A 1 89 ? -1.363 5.530 6.200 1.00 90.31 89 SER A CA 1
ATOM 653 C C . SER A 1 89 ? -2.841 5.292 6.506 1.00 90.31 89 SER A C 1
ATOM 655 O O . SER A 1 89 ? -3.173 4.903 7.627 1.00 90.31 89 SER A O 1
ATOM 657 N N . TYR A 1 90 ? -3.734 5.471 5.531 1.00 91.81 90 TYR A N 1
ATOM 658 C CA . TYR A 1 90 ? -5.166 5.226 5.716 1.00 91.81 90 TYR A CA 1
ATOM 659 C C . TYR A 1 90 ? -5.453 3.742 5.912 1.00 91.81 90 TYR A C 1
ATOM 661 O O . TYR A 1 90 ? -6.124 3.381 6.875 1.00 91.81 90 TYR A O 1
ATOM 669 N N . ILE A 1 91 ? -4.868 2.871 5.086 1.00 92.31 91 ILE A N 1
ATOM 670 C CA . ILE A 1 91 ? -4.963 1.416 5.256 1.00 92.31 91 ILE A CA 1
ATOM 671 C C . ILE A 1 91 ? -4.440 1.006 6.641 1.00 92.31 91 ILE A C 1
ATOM 673 O O . ILE A 1 91 ? -5.113 0.265 7.356 1.00 92.31 91 ILE A O 1
ATOM 677 N N . ALA A 1 92 ? -3.276 1.516 7.059 1.00 91.25 92 ALA A N 1
ATOM 678 C CA . ALA A 1 92 ? -2.715 1.214 8.375 1.00 91.25 92 ALA A CA 1
ATOM 679 C C . ALA A 1 92 ? -3.654 1.636 9.519 1.00 91.25 92 ALA A C 1
ATOM 681 O O . ALA A 1 92 ? -3.801 0.898 10.492 1.00 91.25 92 ALA A O 1
ATOM 682 N N . CYS A 1 93 ? -4.325 2.783 9.394 1.00 93.00 93 CYS A N 1
ATOM 683 C CA . CYS A 1 93 ? -5.323 3.250 10.358 1.00 93.00 93 CYS A CA 1
ATOM 684 C C . CYS A 1 93 ? -6.572 2.371 10.392 1.00 93.00 93 CYS A C 1
ATOM 686 O O . CYS A 1 93 ? -7.002 1.950 11.462 1.00 93.00 93 CYS A O 1
ATOM 688 N N . LEU A 1 94 ? -7.135 2.045 9.230 1.00 92.94 94 LEU A N 1
ATOM 689 C CA . LEU A 1 94 ? -8.349 1.237 9.143 1.00 92.94 94 LEU A CA 1
ATOM 690 C C . LEU A 1 94 ? -8.144 -0.186 9.682 1.00 92.94 94 LEU A C 1
ATOM 692 O O . LEU A 1 94 ? -9.077 -0.774 10.227 1.00 92.94 94 LEU A O 1
ATOM 696 N N . VAL A 1 95 ? -6.921 -0.713 9.584 1.00 92.69 95 VAL A N 1
ATOM 697 C CA . VAL A 1 95 ? -6.584 -2.078 10.010 1.00 92.69 95 VAL A CA 1
ATOM 698 C C . VAL A 1 95 ? -6.059 -2.139 11.448 1.00 92.69 95 VAL A C 1
ATOM 700 O O . VAL A 1 95 ? -6.455 -3.030 12.195 1.00 92.69 95 VAL A O 1
ATOM 703 N N . PHE A 1 96 ? -5.189 -1.211 11.863 1.00 90.88 96 PHE A N 1
ATOM 704 C CA . PHE A 1 96 ? -4.498 -1.262 13.166 1.00 90.88 96 PHE A CA 1
ATOM 705 C C . PHE A 1 96 ? -4.815 -0.095 14.108 1.00 90.88 96 PHE A C 1
ATOM 707 O O . PHE A 1 96 ? -4.368 -0.102 15.258 1.00 90.88 96 PHE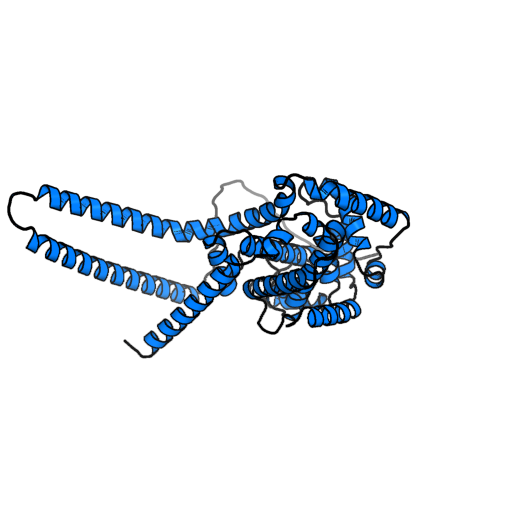 A O 1
ATOM 714 N N . GLY A 1 97 ? -5.537 0.919 13.636 1.00 88.75 97 GLY A N 1
ATOM 715 C CA . GLY A 1 97 ? -5.958 2.058 14.442 1.00 88.75 97 GLY A CA 1
ATOM 716 C C . GLY A 1 97 ? -7.045 1.691 15.450 1.00 88.75 97 GLY A C 1
ATOM 717 O O . GLY A 1 97 ? -7.743 0.684 15.332 1.00 88.75 97 GLY A O 1
ATOM 718 N N . THR A 1 98 ? -7.200 2.537 16.461 1.00 89.62 98 THR A N 1
ATOM 719 C CA . THR A 1 98 ? -8.314 2.464 17.411 1.00 89.62 98 THR A CA 1
ATOM 720 C C . THR A 1 98 ? -9.632 2.817 16.724 1.00 89.62 98 THR A C 1
ATOM 722 O O . THR A 1 98 ? -9.654 3.550 15.735 1.00 89.62 98 THR A O 1
ATOM 725 N N . ARG A 1 99 ? -10.763 2.368 17.279 1.00 89.44 99 ARG A N 1
ATOM 726 C CA . ARG A 1 99 ? -12.097 2.683 16.736 1.00 89.44 99 ARG A CA 1
ATOM 727 C C . ARG A 1 99 ? -12.333 4.194 16.576 1.00 89.44 99 ARG A C 1
ATOM 729 O O . ARG A 1 99 ? -12.911 4.619 15.581 1.00 89.44 99 ARG A O 1
ATOM 736 N N . GLN A 1 100 ? -11.814 5.009 17.501 1.00 85.56 100 GLN A N 1
ATOM 737 C CA . GLN A 1 100 ? -11.889 6.472 17.424 1.00 85.56 100 GLN A CA 1
ATOM 738 C C . GLN A 1 100 ? -11.039 7.052 16.281 1.00 85.56 100 GLN A C 1
ATOM 740 O O . GLN A 1 100 ? -11.485 7.966 15.586 1.00 85.56 100 GLN A O 1
ATOM 745 N N . GLU A 1 101 ? -9.827 6.530 16.067 1.00 88.88 101 GLU A N 1
ATOM 746 C CA . GLU A 1 101 ? -8.962 6.936 14.949 1.00 88.88 101 GLU A CA 1
ATOM 747 C C . GLU A 1 101 ? -9.592 6.565 13.601 1.00 88.88 101 GLU A C 1
ATOM 749 O O . GLU A 1 101 ? -9.636 7.409 12.705 1.00 88.88 101 GLU A O 1
ATOM 754 N N . LYS A 1 102 ? -10.149 5.347 13.486 1.00 91.62 102 LYS A N 1
ATOM 755 C CA . LYS A 1 102 ? -10.895 4.894 12.301 1.00 91.62 102 LYS A CA 1
ATOM 756 C C . LYS A 1 102 ? -12.065 5.831 12.007 1.00 91.62 102 LYS A C 1
ATOM 758 O O . LYS A 1 102 ? -12.162 6.334 10.893 1.00 91.62 102 LYS A O 1
ATOM 763 N N . LYS A 1 103 ? -12.899 6.123 13.014 1.00 90.00 103 LYS A N 1
ATOM 764 C CA . LYS A 1 103 ? -14.043 7.035 12.875 1.00 90.00 103 LYS A CA 1
ATOM 765 C C . LYS A 1 103 ? -13.608 8.417 12.391 1.00 90.00 103 LYS A C 1
ATOM 767 O O . LYS A 1 103 ? -14.081 8.893 11.370 1.00 90.00 103 LYS A O 1
ATOM 772 N N . THR A 1 104 ? -12.637 9.017 13.077 1.00 88.31 104 THR A N 1
ATOM 773 C CA . THR A 1 104 ? -12.143 10.359 12.733 1.00 88.31 104 THR A CA 1
ATOM 774 C C . THR A 1 104 ? -11.600 10.406 11.304 1.00 88.31 104 THR A C 1
ATOM 776 O O . THR A 1 104 ? -11.834 11.373 10.585 1.00 88.31 104 THR A O 1
ATOM 779 N N . LEU A 1 105 ? -10.878 9.367 10.869 1.00 90.06 105 LEU A N 1
ATOM 780 C CA . LEU A 1 105 ? -10.401 9.274 9.493 1.00 90.06 105 LEU A CA 1
ATOM 781 C C . LEU A 1 105 ? -11.568 9.203 8.495 1.00 90.06 105 LEU A C 1
ATOM 783 O O . LEU A 1 105 ? -11.568 9.961 7.529 1.00 90.06 105 LEU A O 1
ATOM 787 N N . LEU A 1 106 ? -12.553 8.332 8.728 1.00 89.94 106 LEU A N 1
ATOM 788 C CA . LEU A 1 106 ? -13.717 8.181 7.847 1.00 89.94 106 LEU A CA 1
ATOM 789 C C . LEU A 1 106 ? -14.531 9.478 7.745 1.00 89.94 106 LEU A C 1
ATOM 791 O O . LEU A 1 106 ? -14.880 9.887 6.640 1.00 89.94 106 LEU A O 1
ATOM 795 N N . ASP A 1 107 ? -14.749 10.165 8.868 1.00 87.31 107 ASP A N 1
ATOM 796 C CA . ASP A 1 107 ? -15.410 11.472 8.933 1.00 87.31 107 ASP A CA 1
ATOM 797 C C . ASP A 1 107 ? -14.697 12.523 8.070 1.00 87.31 107 ASP A C 1
ATOM 799 O O . ASP A 1 107 ? -15.325 13.296 7.343 1.00 87.31 107 ASP A O 1
ATOM 803 N N . LEU A 1 108 ? -13.365 12.565 8.146 1.00 86.62 108 LEU A N 1
ATOM 804 C CA . LEU A 1 108 ? -12.549 13.504 7.378 1.00 86.62 108 LEU A CA 1
ATOM 805 C C . LEU A 1 108 ? -12.600 13.214 5.878 1.00 86.62 108 LEU A C 1
ATOM 807 O O . LEU A 1 108 ? -12.726 14.145 5.079 1.00 86.62 108 LEU A O 1
ATOM 811 N N . LEU A 1 109 ? -12.540 11.937 5.500 1.00 86.94 109 LEU A N 1
ATOM 812 C CA . LEU A 1 109 ? -12.652 11.517 4.105 1.00 86.94 109 LEU A CA 1
ATOM 813 C C . LEU A 1 109 ? -14.046 11.820 3.543 1.00 86.94 109 LEU A C 1
ATOM 815 O O . LEU A 1 109 ? -14.147 12.386 2.457 1.00 86.94 109 LEU A O 1
ATOM 819 N N . ALA A 1 110 ? -15.113 11.553 4.302 1.00 84.31 110 ALA A N 1
ATOM 820 C CA . ALA A 1 110 ? -16.488 11.850 3.897 1.00 84.31 110 ALA A CA 1
ATOM 821 C C . ALA A 1 110 ? -16.735 13.354 3.673 1.00 84.31 110 ALA A C 1
ATOM 823 O O . ALA A 1 110 ? -17.523 13.736 2.810 1.00 84.31 110 ALA A O 1
ATOM 824 N N . ARG A 1 111 ? -16.033 14.219 4.415 1.00 82.25 111 ARG A N 1
ATOM 825 C CA . ARG A 1 111 ? -16.100 15.686 4.272 1.00 82.25 111 ARG A CA 1
ATOM 826 C C . ARG A 1 111 ? -15.210 16.236 3.153 1.00 82.25 111 ARG A C 1
ATOM 828 O O . ARG A 1 111 ? -15.157 17.453 2.985 1.00 82.25 111 ARG A O 1
ATOM 835 N N . GLY A 1 112 ? -14.472 15.384 2.434 1.00 79.50 112 GLY A N 1
ATOM 836 C CA . GLY A 1 112 ? -13.497 15.817 1.429 1.00 79.50 112 GLY A CA 1
ATOM 837 C C . GLY A 1 112 ? -12.303 16.569 2.028 1.00 79.50 112 GLY A C 1
ATOM 838 O O . GLY A 1 112 ? -11.687 17.390 1.355 1.00 79.50 112 GLY A O 1
ATOM 839 N N . GLN A 1 113 ? -11.983 16.324 3.303 1.00 82.44 113 GLN A N 1
ATOM 840 C CA . GLN A 1 113 ? -10.880 16.963 4.024 1.00 82.44 113 GLN A CA 1
ATOM 841 C C . GLN A 1 113 ? -9.835 15.926 4.458 1.00 82.44 113 GLN A C 1
ATOM 843 O O . GLN A 1 113 ? -9.643 15.720 5.663 1.00 82.44 113 GLN A O 1
ATOM 848 N N . PRO A 1 114 ? -9.154 15.255 3.510 1.00 83.62 114 PRO A N 1
ATOM 849 C CA . PRO A 1 114 ? -8.174 14.232 3.844 1.00 83.62 114 PRO A CA 1
ATOM 850 C C . PRO A 1 114 ? -7.081 14.802 4.772 1.00 83.62 114 PRO A C 1
ATOM 852 O O . PRO A 1 114 ? -6.585 15.909 4.548 1.00 83.62 114 PRO A O 1
ATOM 855 N N . PRO A 1 115 ? -6.690 14.078 5.839 1.00 81.31 115 PRO A N 1
ATOM 856 C CA . PRO A 1 115 ? -5.740 14.585 6.836 1.00 81.31 115 PRO A CA 1
ATOM 857 C C . PRO A 1 115 ? -4.298 14.682 6.323 1.00 81.31 115 PRO A C 1
ATOM 859 O O . PRO A 1 115 ? -3.487 15.405 6.905 1.00 81.31 115 PRO A O 1
ATOM 862 N N . LEU A 1 116 ? -3.978 13.945 5.258 1.00 82.06 116 LEU A N 1
ATOM 863 C CA . LEU A 1 116 ? -2.671 13.941 4.610 1.00 82.06 116 LEU A CA 1
ATOM 864 C C . LEU A 1 116 ? -2.795 14.590 3.238 1.00 82.06 116 LEU A C 1
ATOM 866 O O . LEU A 1 116 ? -3.855 14.534 2.614 1.00 82.06 116 LEU A O 1
ATOM 870 N N . ARG A 1 117 ? -1.697 15.190 2.772 1.00 70.31 117 ARG A N 1
ATOM 871 C CA . ARG A 1 117 ? -1.601 15.654 1.390 1.00 70.31 117 ARG A CA 1
ATOM 872 C C . ARG A 1 117 ? -1.682 14.425 0.491 1.00 70.31 117 ARG A C 1
ATOM 874 O O . ARG A 1 117 ? -0.802 13.577 0.532 1.00 70.31 117 ARG A O 1
ATOM 881 N N . GLY A 1 118 ? -2.780 14.308 -0.241 1.00 68.38 118 GLY A N 1
ATOM 882 C CA . GLY A 1 118 ? -2.881 13.416 -1.385 1.00 68.38 118 GLY A CA 1
ATOM 883 C C . GLY A 1 118 ? -2.644 14.204 -2.667 1.00 68.38 118 GLY A C 1
ATOM 884 O O . GLY A 1 118 ? -2.464 15.421 -2.645 1.00 68.38 118 GLY A O 1
ATOM 885 N N . SER A 1 119 ? -2.702 13.511 -3.794 1.00 68.88 119 SER A N 1
ATOM 886 C CA . SER A 1 119 ? -2.874 14.161 -5.089 1.00 68.88 119 SER A CA 1
ATOM 887 C C . SER A 1 119 ? -4.352 14.153 -5.432 1.00 68.88 119 SER A C 1
ATOM 889 O O . SER A 1 119 ? -5.026 13.124 -5.308 1.00 68.88 119 SER A O 1
ATOM 891 N N . GLU A 1 120 ? -4.866 15.311 -5.832 1.00 69.81 120 GLU A N 1
ATOM 892 C CA . GLU A 1 120 ? -6.272 15.434 -6.182 1.00 69.81 120 GLU A CA 1
ATOM 893 C C . GLU A 1 120 ? -6.614 14.562 -7.387 1.00 69.81 120 GLU A C 1
ATOM 895 O O . GLU A 1 120 ? -7.620 13.869 -7.338 1.00 69.81 120 GLU A O 1
ATOM 900 N N . PHE A 1 121 ? -5.754 14.498 -8.407 1.00 72.44 121 PHE A N 1
ATOM 901 C CA . PHE A 1 121 ? -5.949 13.609 -9.551 1.00 72.44 121 PHE A CA 1
ATOM 902 C C . PHE A 1 121 ? -6.208 12.162 -9.103 1.00 72.44 121 PHE A C 1
ATOM 904 O O . PHE A 1 121 ? -7.223 11.570 -9.461 1.00 72.44 121 PHE A O 1
ATOM 911 N N . TYR A 1 122 ? -5.366 11.619 -8.218 1.00 72.75 122 TYR A N 1
ATOM 912 C CA . TYR A 1 122 ? -5.553 10.272 -7.659 1.00 72.75 122 TYR A CA 1
ATOM 913 C C . TYR A 1 122 ? -6.693 10.169 -6.637 1.00 72.75 122 TYR A C 1
ATOM 915 O O . TYR A 1 122 ? -6.982 9.071 -6.169 1.00 72.75 122 TYR A O 1
ATOM 923 N N . SER A 1 123 ? -7.334 11.283 -6.283 1.00 71.94 123 SER A N 1
ATOM 924 C CA . SER A 1 123 ? -8.468 11.362 -5.356 1.00 71.94 123 SER A CA 1
ATOM 925 C C . SER A 1 123 ? -9.795 11.691 -6.049 1.00 71.94 123 SER A C 1
ATOM 927 O O . SER A 1 123 ? -10.836 11.514 -5.429 1.00 71.94 123 SER A O 1
ATOM 929 N N . THR A 1 124 ? -9.794 12.126 -7.310 1.00 72.19 124 THR A N 1
ATOM 930 C CA . THR A 1 124 ? -11.008 12.497 -8.061 1.00 72.19 124 THR A CA 1
ATOM 931 C C . THR A 1 124 ? -11.197 11.661 -9.323 1.00 72.19 124 THR A C 1
ATOM 933 O O . THR A 1 124 ? -12.332 11.372 -9.703 1.00 72.19 124 THR A O 1
ATOM 936 N N . HIS A 1 125 ? -10.112 11.201 -9.953 1.00 79.88 125 HIS A N 1
ATOM 937 C CA . HIS A 1 125 ? -10.190 10.362 -11.143 1.00 79.88 125 HIS A CA 1
ATOM 938 C C . HIS A 1 125 ? -10.376 8.893 -10.763 1.00 79.88 125 HIS A C 1
ATOM 940 O O . HIS A 1 125 ? -9.436 8.212 -10.352 1.00 79.88 125 HIS A O 1
ATOM 946 N N . GLN A 1 126 ? -11.591 8.373 -10.958 1.00 83.75 126 GLN A N 1
ATOM 947 C CA . GLN A 1 126 ? -11.931 6.982 -10.629 1.00 83.75 126 GLN A CA 1
ATOM 948 C C . GLN A 1 126 ? -11.013 5.937 -11.290 1.00 83.75 126 GLN A C 1
ATOM 950 O O . GLN A 1 126 ? -10.606 5.004 -10.594 1.00 83.75 126 GLN A O 1
ATOM 955 N N . PRO A 1 127 ? -10.618 6.063 -12.579 1.00 86.94 127 PRO A N 1
ATOM 956 C CA . PRO A 1 127 ? -9.673 5.118 -13.176 1.00 86.94 127 PRO A CA 1
ATOM 957 C C . PRO A 1 127 ? -8.311 5.128 -12.470 1.00 86.94 127 PRO A C 1
ATOM 959 O O . PRO A 1 127 ? -7.736 4.067 -12.226 1.00 86.94 127 PRO A O 1
ATOM 962 N N . ALA A 1 128 ? -7.833 6.312 -12.073 1.00 86.19 128 ALA A N 1
ATOM 963 C CA . ALA A 1 128 ? -6.572 6.482 -11.359 1.00 86.19 128 ALA A CA 1
ATOM 964 C C . ALA A 1 128 ? -6.632 5.872 -9.951 1.00 86.19 128 ALA A C 1
ATOM 966 O O . ALA A 1 128 ? -5.743 5.111 -9.572 1.00 86.19 128 ALA A O 1
ATOM 967 N N . GLN A 1 129 ? -7.707 6.137 -9.201 1.00 87.69 129 GLN A N 1
ATOM 968 C CA . GLN A 1 129 ? -7.955 5.522 -7.893 1.00 87.69 129 GLN A CA 1
ATOM 969 C C . GLN A 1 129 ? -7.979 3.994 -7.976 1.00 87.69 129 GLN A C 1
ATOM 971 O O . GLN A 1 129 ? -7.297 3.313 -7.207 1.00 87.69 129 GLN A O 1
ATOM 976 N N . ARG A 1 130 ? -8.742 3.447 -8.934 1.00 92.50 130 ARG A N 1
ATOM 977 C CA . ARG A 1 130 ? -8.849 2.000 -9.152 1.00 92.50 130 ARG A CA 1
ATOM 978 C C . ARG A 1 130 ? -7.485 1.394 -9.456 1.00 92.50 130 ARG A C 1
ATOM 980 O O . ARG A 1 130 ? -7.156 0.350 -8.898 1.00 92.50 130 ARG A O 1
ATOM 987 N N . TRP A 1 131 ? -6.684 2.047 -10.296 1.00 93.38 131 TRP A N 1
ATOM 988 C CA . TRP A 1 131 ? -5.353 1.562 -10.649 1.00 93.38 131 TRP A CA 1
ATOM 989 C C . TRP A 1 131 ? -4.364 1.623 -9.476 1.00 93.38 131 TRP A C 1
ATOM 991 O O . TRP A 1 131 ? -3.622 0.667 -9.232 1.00 93.38 131 TRP A O 1
ATOM 1001 N N . VAL A 1 132 ? -4.388 2.695 -8.678 1.00 91.06 132 VAL A N 1
ATOM 1002 C CA . VAL A 1 132 ? -3.597 2.790 -7.439 1.00 91.06 132 VAL A CA 1
ATOM 1003 C C . VAL A 1 132 ? -3.971 1.662 -6.474 1.00 91.06 132 VAL A C 1
ATOM 1005 O O . VAL A 1 132 ? -3.096 0.932 -6.011 1.00 91.06 132 VAL A O 1
ATOM 1008 N N . ALA A 1 133 ? -5.263 1.438 -6.229 1.00 92.50 133 ALA A N 1
ATOM 1009 C CA . ALA A 1 133 ? -5.727 0.330 -5.398 1.00 92.50 133 ALA A CA 1
ATOM 1010 C C . ALA A 1 133 ? -5.316 -1.042 -5.971 1.00 92.50 133 ALA A C 1
ATOM 1012 O O . ALA A 1 133 ? -4.867 -1.923 -5.233 1.00 92.50 133 ALA A O 1
ATOM 1013 N N . ALA A 1 134 ? -5.411 -1.220 -7.292 1.00 95.00 134 ALA A N 1
ATOM 1014 C CA . ALA A 1 134 ? -5.063 -2.467 -7.963 1.00 95.00 134 ALA A CA 1
ATOM 1015 C C . ALA A 1 134 ? -3.573 -2.795 -7.848 1.00 95.00 134 ALA A C 1
ATOM 1017 O O . ALA A 1 134 ? -3.213 -3.923 -7.514 1.00 95.00 134 ALA A O 1
ATOM 1018 N N . THR A 1 135 ? -2.708 -1.803 -8.056 1.00 94.62 135 THR A N 1
ATOM 1019 C CA . THR A 1 135 ? -1.254 -1.954 -7.909 1.00 94.62 135 THR A CA 1
ATOM 1020 C C . THR A 1 135 ? -0.852 -2.263 -6.472 1.00 94.62 135 THR A C 1
ATOM 1022 O O . THR A 1 135 ? 0.001 -3.126 -6.269 1.00 94.62 135 THR A O 1
ATOM 1025 N N . LEU A 1 136 ? -1.496 -1.653 -5.471 1.00 92.81 136 LEU A N 1
ATOM 1026 C CA . LEU A 1 136 ? -1.294 -2.004 -4.062 1.00 92.81 136 LEU A CA 1
ATOM 1027 C C . LEU A 1 136 ? -1.668 -3.466 -3.783 1.00 92.81 136 LEU A C 1
ATOM 1029 O O . LEU A 1 136 ? -0.855 -4.207 -3.230 1.00 92.81 136 LEU A O 1
ATOM 1033 N N . TYR A 1 137 ? -2.858 -3.904 -4.206 1.00 94.06 137 TYR A N 1
ATOM 1034 C CA . TYR A 1 137 ? -3.310 -5.278 -3.975 1.00 94.06 137 TYR A CA 1
ATOM 1035 C C . TYR A 1 137 ? -2.432 -6.308 -4.693 1.00 94.06 137 TYR A C 1
ATOM 1037 O O . TYR A 1 137 ? -1.982 -7.274 -4.072 1.00 94.06 137 TYR A O 1
ATOM 1045 N N . ALA A 1 138 ? -2.164 -6.111 -5.987 1.00 94.94 138 ALA A N 1
ATOM 1046 C CA . ALA A 1 138 ? -1.418 -7.067 -6.799 1.00 94.94 138 ALA A CA 1
ATOM 1047 C C . ALA A 1 138 ? 0.035 -7.205 -6.333 1.00 94.94 138 ALA A C 1
ATOM 1049 O O . ALA A 1 138 ? 0.514 -8.324 -6.147 1.00 94.94 138 ALA A O 1
ATOM 1050 N N . THR A 1 139 ? 0.726 -6.086 -6.088 1.00 92.75 139 THR A N 1
ATOM 1051 C CA . THR A 1 139 ? 2.133 -6.124 -5.662 1.00 92.75 139 THR A CA 1
ATOM 1052 C C . THR A 1 139 ? 2.286 -6.675 -4.247 1.00 92.75 139 THR A C 1
ATOM 1054 O O . THR A 1 139 ? 3.181 -7.489 -4.017 1.00 92.75 139 THR A O 1
ATOM 1057 N N . ALA A 1 140 ? 1.384 -6.329 -3.319 1.00 91.12 140 ALA A N 1
ATOM 1058 C CA . ALA A 1 140 ? 1.370 -6.918 -1.982 1.00 91.12 140 ALA A CA 1
ATOM 1059 C C . ALA A 1 140 ? 1.076 -8.426 -2.032 1.00 91.12 140 ALA A C 1
ATOM 1061 O O . ALA A 1 140 ? 1.758 -9.206 -1.372 1.00 91.12 140 ALA A O 1
ATOM 1062 N N . THR A 1 141 ? 0.112 -8.856 -2.852 1.00 92.06 141 THR A N 1
ATOM 1063 C CA . THR A 1 141 ? -0.264 -10.271 -3.006 1.00 92.06 141 THR A CA 1
ATOM 1064 C C . THR A 1 141 ? 0.855 -11.110 -3.627 1.00 92.06 141 THR A C 1
ATOM 1066 O O . THR A 1 141 ? 1.114 -12.224 -3.162 1.00 92.06 141 THR A O 1
ATOM 1069 N N . ASP A 1 142 ? 1.525 -10.603 -4.665 1.00 91.50 142 ASP A N 1
ATOM 1070 C CA . ASP A 1 142 ? 2.674 -11.272 -5.288 1.00 91.50 142 ASP A CA 1
ATOM 1071 C C . ASP A 1 142 ? 3.847 -11.356 -4.304 1.00 91.50 142 ASP A C 1
ATOM 1073 O O . ASP A 1 142 ? 4.401 -12.431 -4.071 1.00 91.50 142 ASP A O 1
ATOM 1077 N N . PHE A 1 143 ? 4.182 -10.243 -3.648 1.00 90.44 143 PHE A N 1
ATOM 1078 C CA . PHE A 1 143 ? 5.301 -10.205 -2.716 1.00 90.44 143 PHE A CA 1
ATOM 1079 C C . PHE A 1 143 ? 5.072 -11.086 -1.481 1.00 90.44 143 PHE A C 1
ATOM 1081 O O . PHE A 1 143 ? 5.966 -11.841 -1.093 1.00 90.44 143 PHE A O 1
ATOM 1088 N N . TYR A 1 144 ? 3.868 -11.061 -0.900 1.00 90.38 144 TYR A N 1
ATOM 1089 C CA . TYR A 1 144 ? 3.508 -11.932 0.220 1.00 90.38 144 TYR A CA 1
ATOM 1090 C C . TYR A 1 144 ? 3.712 -13.406 -0.142 1.00 90.38 144 TYR A C 1
ATOM 1092 O O . TYR A 1 144 ? 4.348 -14.145 0.608 1.00 90.38 144 TYR A O 1
ATOM 1100 N N . GLN A 1 145 ? 3.235 -13.826 -1.317 1.00 90.38 145 GLN A N 1
ATOM 1101 C CA . GLN A 1 145 ? 3.338 -15.218 -1.754 1.00 90.38 145 GLN A CA 1
ATOM 1102 C C . GLN A 1 145 ? 4.769 -15.662 -2.063 1.00 90.38 145 GLN A C 1
ATOM 1104 O O . GLN A 1 145 ? 5.094 -16.836 -1.888 1.00 90.38 145 GLN A O 1
ATOM 1109 N N . ARG A 1 146 ? 5.643 -14.745 -2.490 1.00 89.38 146 ARG A N 1
ATOM 1110 C CA . ARG A 1 146 ? 7.074 -15.039 -2.670 1.00 89.38 146 ARG A CA 1
ATOM 1111 C C . ARG A 1 146 ? 7.777 -15.326 -1.347 1.00 89.38 146 ARG A C 1
ATOM 1113 O O . ARG A 1 146 ? 8.670 -16.164 -1.322 1.00 89.38 146 ARG A O 1
ATOM 1120 N N . VAL A 1 147 ? 7.379 -14.642 -0.272 1.00 87.69 147 VAL A N 1
ATOM 1121 C CA . VAL A 1 147 ? 8.018 -14.744 1.051 1.00 87.69 147 VAL A CA 1
ATOM 1122 C C . VAL A 1 147 ? 7.427 -15.883 1.883 1.00 87.69 147 VAL A C 1
ATOM 1124 O O . VAL A 1 147 ? 8.168 -16.651 2.488 1.00 87.69 147 VAL A O 1
ATOM 1127 N N . TYR A 1 148 ? 6.099 -15.994 1.907 1.00 86.88 148 TYR A N 1
ATOM 1128 C CA . TYR A 1 148 ? 5.355 -16.906 2.782 1.00 86.88 148 TYR A CA 1
ATOM 1129 C C . TYR A 1 148 ? 4.795 -18.142 2.067 1.00 86.88 148 TYR A C 1
ATOM 1131 O O . TYR A 1 148 ? 4.239 -19.030 2.711 1.00 86.88 148 TYR A O 1
ATOM 1139 N N . GLY A 1 149 ? 4.956 -18.227 0.746 1.00 88.75 149 GLY A N 1
ATOM 1140 C CA . GLY A 1 149 ? 4.390 -19.293 -0.071 1.00 88.75 149 GLY A CA 1
ATOM 1141 C C . GLY A 1 149 ? 2.948 -19.020 -0.507 1.00 88.75 149 GLY A C 1
ATOM 1142 O O . GLY A 1 149 ? 2.360 -17.972 -0.237 1.00 88.75 149 GLY A O 1
ATOM 1143 N N . ARG A 1 150 ? 2.365 -19.976 -1.238 1.00 89.38 150 ARG A N 1
ATOM 1144 C CA . ARG A 1 150 ? 1.026 -19.821 -1.826 1.00 89.38 150 ARG A CA 1
ATOM 1145 C C . ARG A 1 150 ? -0.038 -19.704 -0.736 1.00 89.38 150 ARG A C 1
ATOM 1147 O O . ARG A 1 150 ? -0.174 -20.585 0.109 1.00 89.38 150 ARG A O 1
ATOM 1154 N N . VAL A 1 151 ? -0.847 -18.653 -0.825 1.00 89.06 151 VAL A N 1
ATOM 1155 C CA . VAL A 1 151 ? -2.031 -18.481 0.021 1.00 89.06 151 VAL A CA 1
ATOM 1156 C C . VAL A 1 151 ? -3.134 -19.403 -0.494 1.00 89.06 151 VAL A C 1
ATOM 1158 O O . VAL A 1 151 ? -3.360 -19.500 -1.703 1.00 89.06 151 VAL A O 1
ATOM 1161 N N . ASN A 1 152 ? -3.817 -20.106 0.411 1.00 92.38 152 ASN A N 1
ATOM 1162 C CA . ASN A 1 152 ? -4.938 -20.958 0.023 1.00 92.38 152 ASN A CA 1
ATOM 1163 C C . ASN A 1 152 ? -6.084 -20.116 -0.572 1.00 92.38 152 ASN A C 1
ATOM 1165 O O . ASN A 1 152 ? -6.235 -18.934 -0.263 1.00 92.38 152 ASN A O 1
ATOM 1169 N N . TYR A 1 153 ? -6.916 -20.743 -1.402 1.00 90.88 153 TYR A N 1
ATOM 1170 C CA . TYR A 1 153 ? -7.972 -20.046 -2.134 1.00 90.88 153 TYR A CA 1
ATOM 1171 C C . TYR A 1 153 ? -8.946 -19.283 -1.220 1.00 90.88 153 TYR A C 1
ATOM 1173 O O . TYR A 1 153 ? -9.185 -18.102 -1.442 1.00 90.88 153 TYR A O 1
ATOM 1181 N N . ARG A 1 154 ? -9.448 -19.908 -0.145 1.00 92.62 154 ARG A N 1
ATOM 1182 C CA . ARG A 1 154 ? -10.429 -19.281 0.762 1.00 92.62 154 ARG A CA 1
ATOM 1183 C C . ARG A 1 154 ? -9.864 -18.055 1.479 1.00 92.62 154 ARG A C 1
ATOM 1185 O O . ARG A 1 154 ? -10.540 -17.037 1.579 1.00 92.62 154 ARG A O 1
ATOM 1192 N N . THR A 1 155 ? -8.624 -18.137 1.954 1.00 93.06 155 THR A N 1
ATOM 1193 C CA . THR A 1 155 ? -7.927 -17.010 2.582 1.00 93.06 155 THR A CA 1
ATOM 1194 C C . THR A 1 155 ? -7.664 -15.900 1.569 1.00 93.06 155 THR A C 1
ATOM 1196 O O . THR A 1 155 ? -7.808 -14.735 1.916 1.00 93.06 155 THR A O 1
ATOM 1199 N N . ALA A 1 156 ? -7.335 -16.234 0.318 1.00 93.44 156 ALA A N 1
ATOM 1200 C CA . ALA A 1 156 ? -7.133 -15.242 -0.735 1.00 93.44 156 ALA A CA 1
ATOM 1201 C C . ALA A 1 156 ? -8.435 -14.518 -1.132 1.00 93.44 156 ALA A C 1
ATOM 1203 O O . ALA A 1 156 ? -8.412 -13.301 -1.303 1.00 93.44 156 ALA A O 1
ATOM 1204 N N . GLU A 1 157 ? -9.560 -15.234 -1.234 1.00 94.25 157 GLU A N 1
ATOM 1205 C CA . GLU A 1 157 ? -10.886 -14.635 -1.466 1.00 94.25 157 GLU A CA 1
ATOM 1206 C C . GLU A 1 157 ? -11.303 -13.734 -0.298 1.00 94.25 157 GLU A C 1
ATOM 1208 O O . GLU A 1 157 ? -11.732 -12.601 -0.505 1.00 94.25 157 GLU A O 1
ATOM 1213 N N . LYS A 1 158 ? -11.106 -14.189 0.945 1.00 94.38 158 LYS A N 1
ATOM 1214 C CA . LYS A 1 158 ? -11.417 -13.375 2.126 1.00 94.38 158 LYS A CA 1
ATOM 1215 C C . LYS A 1 158 ? -10.530 -12.131 2.215 1.00 94.38 158 LYS A C 1
ATOM 1217 O O . LYS A 1 158 ? -11.045 -11.041 2.436 1.00 94.38 158 LYS A O 1
ATOM 1222 N N . ALA A 1 159 ? -9.227 -12.262 1.958 1.00 94.06 159 ALA A N 1
ATOM 1223 C CA . ALA A 1 159 ? -8.316 -11.119 1.873 1.00 94.06 159 ALA A CA 1
ATOM 1224 C C . ALA A 1 159 ? -8.747 -10.121 0.789 1.00 94.06 159 ALA A C 1
ATOM 1226 O O . ALA A 1 159 ? -8.636 -8.917 0.989 1.00 94.06 159 ALA A O 1
ATOM 1227 N N . TYR A 1 160 ? -9.242 -10.608 -0.353 1.00 95.25 160 TYR A N 1
ATOM 1228 C CA . TYR A 1 160 ? -9.748 -9.759 -1.428 1.00 95.25 160 TYR A CA 1
ATOM 1229 C C . TYR A 1 160 ? -10.996 -8.974 -1.006 1.00 95.25 160 TYR A C 1
ATOM 1231 O O . TYR A 1 160 ? -11.042 -7.762 -1.202 1.00 95.25 160 TYR A O 1
ATOM 1239 N N . ALA A 1 161 ? -11.967 -9.635 -0.370 1.00 94.31 161 ALA A N 1
ATOM 1240 C CA . ALA A 1 161 ? -13.174 -8.986 0.141 1.00 94.31 161 ALA A CA 1
ATOM 1241 C C . ALA A 1 161 ? -12.856 -7.948 1.234 1.00 94.31 161 ALA A C 1
ATOM 1243 O O . ALA A 1 161 ? -13.362 -6.827 1.199 1.00 94.31 161 ALA A O 1
ATOM 1244 N N . GLU A 1 162 ? -11.965 -8.288 2.168 1.00 95.06 162 GLU A N 1
ATOM 1245 C CA . GLU A 1 162 ? -11.493 -7.364 3.203 1.00 95.06 162 GLU A CA 1
ATOM 1246 C C . GLU A 1 162 ? -10.732 -6.172 2.598 1.00 95.06 162 GLU A C 1
ATOM 1248 O O . GLU A 1 162 ? -10.921 -5.035 3.028 1.00 95.06 162 GLU A O 1
ATOM 1253 N N . PHE A 1 163 ? -9.916 -6.391 1.560 1.00 94.50 163 PHE A N 1
ATOM 1254 C CA . PHE A 1 163 ? -9.249 -5.300 0.845 1.00 94.50 163 PHE A CA 1
ATOM 1255 C C . PHE A 1 163 ? -10.253 -4.388 0.140 1.00 94.50 163 PHE A C 1
ATOM 1257 O O . PHE A 1 163 ? -10.136 -3.167 0.226 1.00 94.50 163 PHE A O 1
ATOM 1264 N N . ALA A 1 164 ? -11.258 -4.965 -0.522 1.00 93.81 164 ALA A N 1
ATOM 1265 C CA . ALA A 1 164 ? -12.318 -4.203 -1.167 1.00 93.81 164 ALA A CA 1
ATOM 1266 C C . ALA A 1 164 ? -13.047 -3.318 -0.146 1.00 93.81 164 ALA A C 1
ATOM 1268 O O . ALA A 1 164 ? -13.245 -2.134 -0.405 1.00 93.81 164 ALA A O 1
ATOM 1269 N N . LEU A 1 165 ? -13.386 -3.846 1.037 1.00 93.31 165 LEU A N 1
ATOM 1270 C CA . LEU A 1 165 ? -13.979 -3.058 2.124 1.00 93.31 165 LEU A CA 1
ATOM 1271 C C . LEU A 1 165 ? -13.104 -1.850 2.494 1.00 93.31 165 LEU A C 1
ATOM 1273 O O . LEU A 1 165 ? -13.609 -0.729 2.561 1.00 93.31 165 LEU A O 1
ATOM 1277 N N . LEU A 1 166 ? -11.794 -2.053 2.671 1.00 92.88 166 LEU A N 1
ATOM 1278 C CA . LEU A 1 166 ? -10.858 -0.962 2.964 1.00 92.88 166 LEU A CA 1
ATOM 1279 C C . LEU A 1 166 ? -10.848 0.103 1.864 1.00 92.88 166 LEU A C 1
ATOM 1281 O O . LEU A 1 166 ? -10.848 1.294 2.171 1.00 92.88 166 LEU A O 1
ATOM 1285 N N . MET A 1 167 ? -10.855 -0.303 0.593 1.00 91.19 167 MET A N 1
ATOM 1286 C CA . MET A 1 167 ? -10.839 0.645 -0.524 1.00 91.19 167 MET A CA 1
ATOM 1287 C C . MET A 1 167 ? -12.127 1.469 -0.587 1.00 91.19 167 MET A C 1
ATOM 1289 O O . MET A 1 167 ? -12.057 2.684 -0.770 1.00 91.19 167 MET A O 1
ATOM 1293 N N . HIS A 1 168 ? -13.289 0.853 -0.350 1.00 90.56 168 HIS A N 1
ATOM 1294 C CA . HIS A 1 168 ? -14.556 1.583 -0.259 1.00 90.56 168 HIS A CA 1
ATOM 1295 C C . HIS A 1 168 ? -14.556 2.586 0.904 1.00 90.56 168 HIS A C 1
ATOM 1297 O O . HIS A 1 168 ? -15.020 3.714 0.750 1.00 90.56 168 HIS A O 1
ATOM 1303 N N . CYS A 1 169 ? -13.980 2.217 2.052 1.00 90.06 169 CYS A N 1
ATOM 1304 C CA . CYS A 1 169 ? -13.804 3.124 3.190 1.00 90.06 169 CYS A CA 1
ATOM 1305 C C . CYS A 1 169 ? -12.896 4.324 2.876 1.00 90.06 169 CYS A C 1
ATOM 1307 O O . CYS A 1 169 ? -13.113 5.404 3.418 1.00 90.06 169 CYS A O 1
ATOM 1309 N N . ILE A 1 170 ? -11.902 4.151 2.001 1.00 87.94 170 ILE A N 1
ATOM 1310 C CA . ILE A 1 170 ? -10.981 5.220 1.577 1.00 87.94 170 ILE A CA 1
ATOM 1311 C C . ILE A 1 170 ? -11.604 6.123 0.491 1.00 87.94 170 ILE A C 1
ATOM 1313 O O . ILE A 1 170 ? -11.049 7.168 0.162 1.00 87.94 170 ILE A O 1
ATOM 1317 N N . GLY A 1 171 ? -12.795 5.778 -0.010 1.00 84.69 171 GLY A N 1
ATOM 1318 C CA . GLY A 1 171 ? -13.560 6.598 -0.953 1.00 84.69 171 GLY A CA 1
ATOM 1319 C C . GLY A 1 171 ? -13.640 6.033 -2.369 1.00 84.69 171 GLY A C 1
ATOM 1320 O O . GLY A 1 171 ? -14.164 6.711 -3.252 1.00 84.69 171 GLY A O 1
ATOM 1321 N N . LEU A 1 172 ? -13.167 4.802 -2.605 1.00 86.25 172 LEU A N 1
ATOM 1322 C CA . LEU A 1 172 ? -13.389 4.130 -3.884 1.00 86.25 172 LEU A CA 1
ATOM 1323 C C . LEU A 1 172 ? -14.892 3.856 -4.054 1.00 86.25 172 LEU A C 1
ATOM 1325 O O . LEU A 1 172 ? -15.518 3.244 -3.187 1.00 86.25 172 LEU A O 1
ATOM 1329 N N . GLN A 1 173 ? -15.485 4.330 -5.152 1.00 83.69 173 GLN A N 1
ATOM 1330 C CA . GLN A 1 173 ? -16.932 4.219 -5.345 1.00 83.69 173 GLN A CA 1
ATOM 1331 C C . GLN A 1 173 ? -17.390 2.754 -5.492 1.00 83.69 173 GLN A C 1
ATOM 1333 O O . GLN A 1 173 ? -16.679 1.948 -6.105 1.00 83.69 173 GLN A O 1
ATOM 1338 N N . PRO A 1 174 ? -18.591 2.404 -4.989 1.00 80.00 174 PRO A N 1
ATOM 1339 C CA . PRO A 1 174 ? -19.188 1.093 -5.228 1.00 80.00 174 PRO A CA 1
ATOM 1340 C C . PRO A 1 174 ? -19.280 0.782 -6.729 1.00 80.00 174 PRO A C 1
ATOM 1342 O O . PRO A 1 174 ? -19.661 1.642 -7.519 1.00 80.00 174 PRO A O 1
ATOM 1345 N N . GLY A 1 175 ? -18.924 -0.442 -7.123 1.00 83.06 175 GLY A N 1
ATOM 1346 C CA . GLY A 1 175 ? -18.937 -0.890 -8.524 1.00 83.06 175 GLY A CA 1
ATOM 1347 C C . GLY A 1 175 ? -17.713 -0.480 -9.356 1.00 83.06 175 GLY A C 1
ATOM 1348 O O . GLY A 1 175 ? -17.558 -0.947 -10.482 1.00 83.06 175 GLY A O 1
ATOM 1349 N N . VAL A 1 176 ? -16.808 0.352 -8.820 1.00 88.31 176 VAL A N 1
ATOM 1350 C CA . VAL A 1 176 ? -15.527 0.656 -9.486 1.00 88.31 176 VAL A CA 1
ATOM 1351 C C . VAL A 1 176 ? -14.521 -0.472 -9.280 1.00 88.31 176 VAL A C 1
ATOM 1353 O O . VAL A 1 176 ? -13.778 -0.808 -10.203 1.00 88.31 176 VAL A O 1
ATOM 1356 N N . TRP A 1 177 ? -14.471 -1.056 -8.083 1.00 92.69 177 TRP A N 1
ATOM 1357 C CA . TRP A 1 177 ? -13.636 -2.223 -7.808 1.00 92.69 177 TRP A CA 1
ATOM 1358 C C . TRP A 1 177 ? -14.256 -3.483 -8.431 1.00 92.69 177 TRP A C 1
ATOM 1360 O O . TRP A 1 177 ? -15.475 -3.620 -8.377 1.00 92.69 177 TRP A O 1
ATOM 1370 N N . PRO A 1 178 ? -13.467 -4.407 -9.013 1.00 94.06 178 PRO A N 1
ATOM 1371 C CA . PRO A 1 178 ? -14.013 -5.658 -9.537 1.00 94.06 178 PRO A CA 1
ATOM 1372 C C . PRO A 1 178 ? -14.761 -6.456 -8.454 1.00 94.06 178 PRO A C 1
ATOM 1374 O O . PRO A 1 178 ? -14.326 -6.514 -7.307 1.00 94.06 178 PRO A O 1
ATOM 1377 N N . ASP A 1 179 ? -15.873 -7.097 -8.815 1.00 90.88 179 ASP A N 1
ATOM 1378 C CA . ASP A 1 179 ? -16.716 -7.796 -7.829 1.00 90.88 179 ASP A CA 1
ATOM 1379 C C . ASP A 1 179 ? -16.093 -9.104 -7.328 1.00 90.88 179 ASP A C 1
ATOM 1381 O O . ASP A 1 179 ? -16.358 -9.559 -6.216 1.00 90.88 179 ASP A O 1
ATOM 1385 N N . THR A 1 180 ? -15.262 -9.737 -8.158 1.00 94.50 180 THR A N 1
ATOM 1386 C CA . THR A 1 180 ? -14.629 -11.019 -7.844 1.00 94.50 180 THR A CA 1
ATOM 1387 C C . THR A 1 180 ? -13.126 -10.944 -8.030 1.00 94.50 180 THR A C 1
ATOM 1389 O O . THR A 1 180 ? -12.612 -10.233 -8.899 1.00 94.50 180 THR A O 1
ATOM 1392 N N . ARG A 1 181 ? -12.397 -11.759 -7.262 1.00 94.38 181 ARG A N 1
ATOM 1393 C CA . ARG A 1 181 ? -10.943 -11.859 -7.397 1.00 94.38 181 ARG A CA 1
ATOM 1394 C C . ARG A 1 181 ? -10.526 -12.316 -8.798 1.00 94.38 181 ARG A C 1
ATOM 1396 O O . ARG A 1 181 ? -9.485 -11.894 -9.287 1.00 94.38 181 ARG A O 1
ATOM 1403 N N . GLN A 1 182 ? -11.327 -13.149 -9.462 1.00 95.19 182 GLN A N 1
ATOM 1404 C CA . GLN A 1 182 ? -11.078 -13.538 -10.851 1.00 95.19 182 GLN A CA 1
ATOM 1405 C C . GLN A 1 182 ? -11.222 -12.345 -11.803 1.00 95.19 182 GLN A C 1
ATOM 1407 O O . GLN A 1 182 ? -10.312 -12.096 -12.588 1.00 95.19 182 GLN A O 1
ATOM 1412 N N . ALA A 1 183 ? -12.313 -11.578 -11.690 1.00 96.19 183 ALA A N 1
ATOM 1413 C CA . ALA A 1 183 ? -12.516 -10.367 -12.486 1.00 96.19 183 ALA A CA 1
ATOM 1414 C C . ALA A 1 183 ? -11.404 -9.335 -12.249 1.00 96.19 183 ALA A C 1
ATOM 1416 O O . ALA A 1 183 ? -10.996 -8.638 -13.176 1.00 96.19 183 ALA A O 1
ATOM 1417 N N . PHE A 1 184 ? -10.871 -9.270 -11.026 1.00 97.25 184 PHE A N 1
ATOM 1418 C CA . PHE A 1 184 ? -9.697 -8.461 -10.728 1.00 97.25 184 PHE A CA 1
ATOM 1419 C C . PHE A 1 184 ? -8.465 -8.876 -11.520 1.00 97.25 184 PHE A C 1
ATOM 1421 O O . PHE A 1 184 ? -7.815 -8.002 -12.082 1.00 97.25 184 PHE A O 1
ATOM 1428 N N . TRP A 1 185 ? -8.137 -10.169 -11.580 1.00 96.31 185 TRP A N 1
ATOM 1429 C CA . TRP A 1 185 ? -6.955 -10.614 -12.322 1.00 96.31 185 TRP A CA 1
ATOM 1430 C C . TRP A 1 185 ? -7.113 -10.416 -13.832 1.00 96.31 185 TRP A C 1
ATOM 1432 O O . TRP A 1 185 ? -6.159 -9.991 -14.468 1.00 96.31 185 TRP A O 1
ATOM 1442 N N . THR A 1 186 ? -8.319 -10.592 -14.383 1.00 97.19 186 THR A N 1
ATOM 1443 C CA . THR A 1 186 ? -8.602 -10.221 -15.781 1.00 97.19 186 THR A CA 1
ATOM 1444 C C . THR A 1 186 ? -8.384 -8.726 -16.017 1.00 97.19 186 THR A C 1
ATOM 1446 O O . THR A 1 186 ? -7.624 -8.347 -16.899 1.00 97.19 186 THR A O 1
ATOM 1449 N N . TYR A 1 187 ? -8.969 -7.869 -15.171 1.00 96.06 187 TYR A N 1
ATOM 1450 C CA . TYR A 1 187 ? -8.745 -6.423 -15.239 1.00 96.06 187 TYR A CA 1
ATOM 1451 C C . TYR A 1 187 ? -7.260 -6.056 -15.111 1.00 96.06 187 TYR A C 1
ATOM 1453 O O . TYR A 1 187 ? -6.780 -5.169 -15.812 1.00 96.06 187 TYR A O 1
ATOM 1461 N N . TRP A 1 188 ? -6.536 -6.711 -14.204 1.00 96.25 188 TRP A N 1
ATOM 1462 C CA . TRP A 1 188 ? -5.113 -6.484 -13.991 1.00 96.25 188 TRP A CA 1
ATOM 1463 C C . TRP A 1 188 ? -4.309 -6.778 -15.255 1.00 96.25 188 TRP A C 1
ATOM 1465 O O . TRP A 1 188 ? -3.535 -5.923 -15.678 1.00 96.25 188 TRP A O 1
ATOM 1475 N N . ASP A 1 189 ? -4.516 -7.941 -15.871 1.00 95.38 189 ASP A N 1
ATOM 1476 C CA . ASP A 1 189 ? -3.794 -8.342 -17.079 1.00 95.38 189 ASP A CA 1
ATOM 1477 C C . ASP A 1 189 ?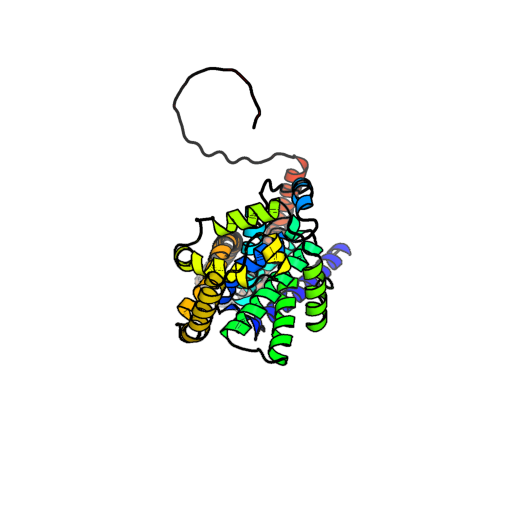 -4.080 -7.373 -18.242 1.00 95.38 189 ASP A C 1
ATOM 1479 O O . ASP A 1 189 ? -3.136 -6.857 -18.849 1.00 95.38 189 ASP A O 1
ATOM 1483 N N . ASP A 1 190 ? -5.349 -7.004 -18.454 1.00 94.88 190 ASP A N 1
ATOM 1484 C CA . ASP A 1 190 ? -5.759 -6.029 -19.476 1.00 94.88 190 ASP A CA 1
ATOM 1485 C C . ASP A 1 190 ? -5.104 -4.654 -19.266 1.00 94.88 190 ASP A C 1
ATOM 1487 O O . ASP A 1 190 ? -4.657 -4.001 -20.212 1.00 94.88 190 ASP A O 1
ATOM 1491 N N . GLN A 1 191 ? -5.048 -4.179 -18.017 1.00 94.31 191 GLN A N 1
ATOM 1492 C CA . GLN A 1 191 ? -4.411 -2.903 -17.697 1.00 94.31 191 GLN A CA 1
ATOM 1493 C C . GLN A 1 191 ? -2.902 -2.963 -17.869 1.00 94.31 191 GLN A C 1
ATOM 1495 O O . GLN A 1 191 ? -2.322 -2.018 -18.405 1.00 94.31 191 GLN A O 1
ATOM 1500 N N . ILE A 1 192 ? -2.263 -4.062 -17.450 1.00 94.69 192 ILE A N 1
ATOM 1501 C CA . ILE A 1 192 ? -0.827 -4.255 -17.638 1.00 94.69 192 ILE A CA 1
ATOM 1502 C C . ILE A 1 192 ? -0.485 -4.092 -19.113 1.00 94.69 192 ILE A C 1
ATOM 1504 O O . ILE A 1 192 ? 0.479 -3.392 -19.404 1.00 94.69 192 ILE A O 1
ATOM 1508 N N . GLU A 1 193 ? -1.251 -4.676 -20.038 1.00 93.12 193 GLU A N 1
ATOM 1509 C CA . GLU A 1 193 ? -1.048 -4.546 -21.490 1.00 93.12 193 GLU A CA 1
ATOM 1510 C C . GLU A 1 193 ? -1.100 -3.103 -22.005 1.00 93.12 193 GLU A C 1
ATOM 1512 O O . GLU A 1 193 ? -0.310 -2.746 -22.879 1.00 93.12 193 GLU A O 1
ATOM 1517 N N . GLN A 1 194 ? -1.948 -2.265 -21.413 1.00 92.56 194 GLN A N 1
ATOM 1518 C CA . GLN A 1 194 ? -2.157 -0.872 -21.818 1.00 92.56 194 GLN A CA 1
ATOM 1519 C C . GLN A 1 194 ? -1.118 0.103 -21.250 1.00 92.56 194 GLN A C 1
ATOM 1521 O O . GLN A 1 194 ? -1.041 1.247 -21.702 1.00 92.56 194 GLN A O 1
ATOM 1526 N N . LEU A 1 195 ? -0.318 -0.317 -20.264 1.00 93.31 195 LEU A N 1
ATOM 1527 C CA . LEU A 1 195 ? 0.686 0.546 -19.644 1.00 93.31 195 LEU A CA 1
ATOM 1528 C C . LEU A 1 195 ? 1.714 1.054 -20.658 1.00 93.31 195 LEU A C 1
ATOM 1530 O O . LEU A 1 195 ? 2.298 0.287 -21.428 1.00 93.31 195 LEU A O 1
ATOM 1534 N N . SER A 1 196 ? 2.003 2.352 -20.571 1.00 90.38 196 SER A N 1
ATOM 1535 C CA . SER A 1 196 ? 2.959 3.040 -21.432 1.00 90.38 196 SER A CA 1
ATOM 1536 C C . SER A 1 196 ? 3.843 3.970 -20.610 1.00 90.38 196 SER A C 1
ATOM 1538 O O . SER A 1 196 ? 3.369 4.844 -19.887 1.00 90.38 196 SER A O 1
ATOM 1540 N N . VAL A 1 197 ? 5.157 3.807 -20.746 1.00 91.44 197 VAL A N 1
ATOM 1541 C CA . VAL A 1 197 ? 6.136 4.625 -20.025 1.00 91.44 197 VAL A CA 1
ATOM 1542 C C . VAL A 1 197 ? 6.331 5.950 -20.757 1.00 91.44 197 VAL A C 1
ATOM 1544 O O . VAL A 1 197 ? 6.941 6.000 -21.823 1.00 91.44 197 VAL A O 1
ATOM 1547 N N . SER A 1 198 ? 5.821 7.037 -20.177 1.00 88.75 198 SER A N 1
ATOM 1548 C CA . SER A 1 198 ? 6.052 8.396 -20.676 1.00 88.75 198 SER A CA 1
ATOM 1549 C C . SER A 1 198 ? 7.442 8.922 -20.288 1.00 88.75 198 SER A C 1
ATOM 1551 O O . SER A 1 198 ? 8.115 8.385 -19.404 1.00 88.75 198 SER A O 1
ATOM 1553 N N . ALA A 1 199 ? 7.872 10.026 -20.906 1.00 86.75 199 ALA A N 1
ATOM 1554 C CA . ALA A 1 199 ? 9.116 10.700 -20.526 1.00 86.75 199 ALA A CA 1
ATOM 1555 C C . ALA A 1 199 ? 9.096 11.186 -19.062 1.00 86.75 199 ALA A C 1
ATOM 1557 O O . ALA A 1 199 ? 10.115 11.132 -18.372 1.00 86.75 199 ALA A O 1
ATOM 1558 N N . GLU A 1 200 ? 7.938 11.629 -18.561 1.00 83.81 200 GLU A N 1
ATOM 1559 C CA . GLU A 1 200 ? 7.779 12.020 -17.157 1.00 83.81 200 GLU A CA 1
ATOM 1560 C C . GLU A 1 200 ? 7.903 10.811 -16.224 1.00 83.81 200 GLU A C 1
ATOM 1562 O O . GLU A 1 200 ? 8.642 10.881 -15.243 1.00 83.81 200 GLU A O 1
ATOM 1567 N N . ALA A 1 201 ? 7.280 9.683 -16.577 1.00 87.25 201 ALA A N 1
ATOM 1568 C CA . ALA A 1 201 ? 7.412 8.433 -15.838 1.00 87.25 201 ALA A CA 1
ATOM 1569 C C . ALA A 1 201 ? 8.868 7.936 -15.809 1.00 87.25 201 ALA A C 1
ATOM 1571 O O . ALA A 1 201 ? 9.344 7.458 -14.781 1.00 87.25 201 ALA A O 1
ATOM 1572 N N . HIS A 1 202 ? 9.604 8.085 -16.914 1.00 88.06 202 HIS A N 1
ATOM 1573 C CA . HIS A 1 202 ? 11.018 7.716 -16.987 1.00 88.06 202 HIS A CA 1
ATOM 1574 C C . HIS A 1 202 ? 11.887 8.571 -16.047 1.00 88.06 202 HIS A C 1
ATOM 1576 O O . HIS A 1 202 ? 12.726 8.035 -15.320 1.00 88.06 202 HIS A O 1
ATOM 1582 N N . ARG A 1 203 ? 11.652 9.892 -15.999 1.00 85.44 203 ARG A N 1
ATOM 1583 C CA . ARG A 1 203 ? 12.312 10.786 -15.027 1.00 85.44 203 ARG A CA 1
ATOM 1584 C C . ARG A 1 203 ? 11.958 10.405 -13.594 1.00 85.44 203 ARG A C 1
ATOM 1586 O O . ARG A 1 203 ? 12.854 10.281 -12.769 1.00 85.44 203 ARG A O 1
ATOM 1593 N N . PHE A 1 204 ? 10.682 10.127 -13.327 1.00 86.44 204 PHE A N 1
ATOM 1594 C CA . PHE A 1 204 ? 10.237 9.658 -12.018 1.00 86.44 204 PHE A CA 1
ATOM 1595 C C . PHE A 1 204 ? 10.957 8.376 -11.587 1.00 86.44 204 PHE A C 1
ATOM 1597 O O . PHE A 1 204 ? 11.410 8.284 -10.450 1.00 86.44 204 PHE A O 1
ATOM 1604 N N . ALA A 1 205 ? 11.114 7.402 -12.486 1.00 87.06 205 ALA A N 1
ATOM 1605 C CA . ALA A 1 205 ? 11.825 6.167 -12.179 1.00 87.06 205 ALA A CA 1
ATOM 1606 C C . ALA A 1 205 ? 13.291 6.423 -11.810 1.00 87.06 205 ALA A C 1
ATOM 1608 O O . ALA A 1 205 ? 13.798 5.828 -10.858 1.00 87.06 205 ALA A O 1
ATOM 1609 N N . LYS A 1 206 ? 13.963 7.332 -12.525 1.00 84.12 206 LYS A N 1
ATOM 1610 C CA . LYS A 1 206 ? 15.329 7.752 -12.197 1.00 84.12 206 LYS A CA 1
ATOM 1611 C C . LYS A 1 206 ? 15.384 8.412 -10.817 1.00 84.12 206 LYS A C 1
ATOM 1613 O O . LYS A 1 206 ? 16.154 7.966 -9.967 1.00 84.12 206 LYS A O 1
ATOM 1618 N N . ASP A 1 207 ? 14.509 9.382 -10.567 1.00 83.56 207 ASP A N 1
ATOM 1619 C CA . ASP A 1 207 ? 14.430 10.091 -9.289 1.00 83.56 207 ASP A CA 1
ATOM 1620 C C . ASP A 1 207 ? 14.144 9.130 -8.133 1.00 83.56 207 ASP A C 1
ATOM 1622 O O . ASP A 1 207 ? 14.786 9.208 -7.092 1.00 83.56 207 ASP A O 1
ATOM 1626 N N . LEU A 1 208 ? 13.226 8.176 -8.305 1.00 82.56 208 LEU A N 1
ATOM 1627 C CA . LEU A 1 208 ? 12.889 7.176 -7.291 1.00 82.56 208 LEU A CA 1
ATOM 1628 C C . LEU A 1 208 ? 14.101 6.309 -6.916 1.00 82.56 208 LEU A C 1
ATOM 1630 O O . LEU A 1 208 ? 14.300 5.990 -5.744 1.00 82.56 208 LEU A O 1
ATOM 1634 N N . MET A 1 209 ? 14.928 5.947 -7.899 1.00 79.25 209 MET A N 1
ATOM 1635 C CA . MET A 1 209 ? 16.129 5.133 -7.688 1.00 79.25 209 MET A CA 1
ATOM 1636 C C . MET A 1 209 ? 17.290 5.940 -7.095 1.00 79.25 209 MET A C 1
ATOM 1638 O O . MET A 1 209 ? 18.113 5.394 -6.352 1.00 79.25 209 MET A O 1
ATOM 1642 N N . GLU A 1 210 ? 17.374 7.230 -7.415 1.00 75.25 210 GLU A N 1
ATOM 1643 C CA . GLU A 1 210 ? 18.459 8.116 -6.993 1.00 75.25 210 GLU A CA 1
ATOM 1644 C C . GLU A 1 210 ? 18.179 8.792 -5.645 1.00 75.25 210 GLU A C 1
ATOM 1646 O O . GLU A 1 210 ? 19.119 8.959 -4.864 1.00 75.25 210 GLU A O 1
ATOM 1651 N N . ARG A 1 211 ? 16.908 9.044 -5.296 1.00 68.69 211 ARG A N 1
ATOM 1652 C CA . ARG A 1 211 ? 16.470 9.713 -4.057 1.00 68.69 211 ARG A CA 1
ATOM 1653 C C . ARG A 1 211 ? 17.156 9.163 -2.803 1.00 68.69 211 ARG A C 1
ATOM 1655 O O . ARG A 1 211 ? 17.259 7.949 -2.591 1.00 68.69 211 ARG A O 1
ATOM 1662 N N . GLY A 1 212 ? 17.668 10.085 -1.990 1.00 56.75 212 GLY A N 1
ATOM 1663 C CA . GLY A 1 212 ? 18.381 9.813 -0.738 1.00 56.75 212 GLY A CA 1
ATOM 1664 C C . GLY A 1 212 ? 17.540 10.026 0.523 1.00 56.75 212 GLY A C 1
ATOM 1665 O O . GLY A 1 212 ? 17.940 9.561 1.586 1.00 56.75 212 GLY A O 1
ATOM 1666 N N . ASP A 1 213 ? 16.368 10.654 0.404 1.00 60.75 213 ASP A N 1
ATOM 1667 C CA . ASP A 1 213 ? 15.561 11.139 1.537 1.00 60.75 213 ASP A CA 1
ATOM 1668 C C . ASP A 1 213 ? 14.677 10.058 2.168 1.00 60.75 213 ASP A C 1
ATOM 1670 O O . ASP A 1 213 ? 13.558 10.310 2.613 1.00 60.75 213 ASP A O 1
ATOM 1674 N N . PHE A 1 214 ? 15.161 8.821 2.196 1.00 64.38 214 PHE A N 1
ATOM 1675 C CA . PHE A 1 214 ? 14.466 7.757 2.896 1.00 64.38 214 PHE A CA 1
ATOM 1676 C C . PHE A 1 214 ? 14.927 7.685 4.356 1.00 64.38 214 PHE A C 1
ATOM 1678 O O . PHE A 1 214 ? 16.086 7.991 4.662 1.00 64.38 214 PHE A O 1
ATOM 1685 N N . PRO A 1 215 ? 14.067 7.218 5.280 1.00 63.81 215 PRO A N 1
ATOM 1686 C CA . PRO A 1 215 ? 14.492 6.902 6.636 1.00 63.81 215 PRO A CA 1
ATOM 1687 C C . PRO A 1 215 ? 15.760 6.034 6.631 1.00 63.81 215 PRO A C 1
ATOM 1689 O O . PRO A 1 215 ? 15.893 5.131 5.804 1.00 63.81 215 PRO A O 1
ATOM 1692 N N . ARG A 1 216 ? 16.686 6.258 7.573 1.00 67.44 216 ARG A N 1
ATOM 1693 C CA . ARG A 1 216 ? 18.009 5.590 7.601 1.00 67.44 216 ARG A CA 1
ATOM 1694 C C . ARG A 1 216 ? 17.953 4.059 7.444 1.00 67.44 216 ARG A C 1
ATOM 1696 O O . ARG A 1 216 ? 18.849 3.474 6.844 1.00 67.44 216 ARG A O 1
ATOM 1703 N N . TRP A 1 217 ? 16.896 3.414 7.941 1.00 65.25 217 TRP A N 1
ATOM 1704 C CA . TRP A 1 217 ? 16.686 1.967 7.808 1.00 65.25 217 TRP A CA 1
ATOM 1705 C C . TRP A 1 217 ? 16.388 1.517 6.362 1.00 65.25 217 TRP A C 1
ATOM 1707 O O . TRP A 1 217 ? 16.827 0.446 5.943 1.00 65.25 217 TRP A O 1
ATOM 1717 N N . VAL A 1 218 ? 15.700 2.348 5.574 1.00 67.56 218 VAL A N 1
ATOM 1718 C CA . VAL A 1 218 ? 15.442 2.128 4.141 1.00 67.56 218 VAL A CA 1
ATOM 1719 C C . VAL A 1 218 ? 16.715 2.360 3.334 1.00 67.56 218 VAL A C 1
ATOM 1721 O O . VAL A 1 218 ? 17.012 1.588 2.424 1.00 67.56 218 VAL A O 1
ATOM 1724 N N . ALA A 1 219 ? 17.499 3.382 3.694 1.00 69.94 219 ALA A N 1
ATOM 1725 C CA . ALA A 1 219 ? 18.740 3.717 2.999 1.00 69.94 219 ALA A CA 1
ATOM 1726 C C . ALA A 1 219 ? 19.733 2.538 2.979 1.00 69.94 219 ALA A C 1
ATOM 1728 O O . ALA A 1 219 ? 20.331 2.261 1.940 1.00 69.94 219 ALA A O 1
ATOM 1729 N N . LEU A 1 220 ? 19.834 1.778 4.079 1.00 69.31 220 LEU A N 1
ATOM 1730 C CA . LEU A 1 220 ? 20.668 0.570 4.155 1.00 69.31 220 LEU A CA 1
ATOM 1731 C C . LEU A 1 220 ? 20.178 -0.557 3.223 1.00 69.31 220 LEU A C 1
ATOM 1733 O O . LEU A 1 220 ? 20.973 -1.354 2.732 1.00 69.31 220 LEU A O 1
ATOM 1737 N N . SER A 1 221 ? 18.875 -0.597 2.938 1.00 73.06 221 SER A N 1
ATOM 1738 C CA . SER A 1 221 ? 18.236 -1.608 2.085 1.00 73.06 221 SER A CA 1
ATOM 1739 C C . SER A 1 221 ? 18.096 -1.166 0.622 1.00 73.06 221 SER A C 1
ATOM 1741 O O . SER A 1 221 ? 17.580 -1.917 -0.203 1.00 73.06 221 SER A O 1
ATOM 1743 N N . LYS A 1 222 ? 18.567 0.036 0.262 1.00 77.19 222 LYS A N 1
ATOM 1744 C CA . LYS A 1 222 ? 18.399 0.643 -1.068 1.00 77.19 222 LYS A CA 1
ATOM 1745 C C . LYS A 1 222 ? 18.833 -0.240 -2.252 1.00 77.19 222 LYS A C 1
ATOM 1747 O O . LYS A 1 222 ? 18.038 -0.367 -3.184 1.00 77.19 222 LYS A O 1
ATOM 1752 N N . PRO A 1 223 ? 20.025 -0.879 -2.273 1.00 78.94 223 PRO A N 1
ATOM 1753 C CA . PRO A 1 223 ? 20.407 -1.725 -3.409 1.00 78.94 223 PRO A CA 1
ATOM 1754 C C . PRO A 1 223 ? 19.472 -2.931 -3.570 1.00 78.94 223 PRO A C 1
ATOM 1756 O O . PRO A 1 223 ? 19.155 -3.319 -4.693 1.00 78.94 223 PRO A O 1
ATOM 1759 N N . PHE A 1 224 ? 18.976 -3.474 -2.456 1.00 80.00 224 PHE A N 1
ATOM 1760 C CA . PHE A 1 224 ? 17.993 -4.549 -2.470 1.00 80.00 224 PHE A CA 1
ATOM 1761 C C . PHE A 1 224 ? 16.637 -4.068 -2.996 1.00 80.00 224 PHE A C 1
ATOM 1763 O O . PHE A 1 224 ? 16.108 -4.666 -3.929 1.00 80.00 224 PHE A O 1
ATOM 1770 N N . LEU A 1 225 ? 16.109 -2.962 -2.464 1.00 81.88 225 LEU A N 1
ATOM 1771 C CA . LEU A 1 225 ? 14.833 -2.388 -2.903 1.00 81.88 225 LEU A CA 1
ATOM 1772 C C . LEU A 1 225 ? 14.848 -2.027 -4.391 1.00 81.88 225 LEU A C 1
ATOM 1774 O O . LEU A 1 225 ? 13.860 -2.252 -5.088 1.00 81.88 225 LEU A O 1
ATOM 1778 N N . ARG A 1 226 ? 15.984 -1.541 -4.902 1.00 85.44 226 ARG A N 1
ATOM 1779 C CA . ARG A 1 226 ? 16.183 -1.272 -6.329 1.00 85.44 226 ARG A CA 1
ATOM 1780 C C . ARG A 1 226 ? 16.052 -2.538 -7.169 1.00 85.44 226 ARG A C 1
ATOM 1782 O O . ARG A 1 226 ? 15.290 -2.552 -8.130 1.00 85.44 226 ARG A O 1
ATOM 1789 N N . VAL A 1 227 ? 16.772 -3.602 -6.817 1.00 86.44 227 VAL A N 1
ATOM 1790 C CA . VAL A 1 227 ? 16.703 -4.874 -7.554 1.00 86.44 227 VAL A CA 1
ATOM 1791 C C . VAL A 1 227 ? 15.317 -5.498 -7.458 1.00 86.44 227 VAL A C 1
ATOM 1793 O O . VAL A 1 227 ? 14.797 -5.986 -8.458 1.00 86.44 227 VAL A O 1
ATOM 1796 N N . LEU A 1 228 ? 14.700 -5.437 -6.280 1.00 86.50 228 LEU A N 1
ATOM 1797 C CA . LEU A 1 228 ? 13.346 -5.917 -6.067 1.00 86.50 228 LEU A CA 1
ATOM 1798 C C . LEU A 1 228 ? 12.350 -5.192 -6.975 1.00 86.50 228 LEU A C 1
ATOM 1800 O O . LEU A 1 228 ? 11.582 -5.840 -7.681 1.00 86.50 228 LEU A O 1
ATOM 1804 N N . THR A 1 229 ? 12.430 -3.863 -7.001 1.00 87.31 229 THR A N 1
ATOM 1805 C CA . THR A 1 229 ? 11.585 -3.015 -7.842 1.00 87.31 229 THR A CA 1
ATOM 1806 C C . THR A 1 229 ? 11.743 -3.359 -9.323 1.00 87.31 229 THR A C 1
ATOM 1808 O O . THR A 1 229 ? 10.757 -3.480 -10.040 1.00 87.31 229 THR A O 1
ATOM 1811 N N . ILE A 1 230 ? 12.976 -3.584 -9.789 1.00 87.94 230 ILE A N 1
ATOM 1812 C CA . ILE A 1 230 ? 13.250 -3.952 -11.185 1.00 87.94 230 ILE A CA 1
ATOM 1813 C C . ILE A 1 230 ? 12.661 -5.327 -11.524 1.00 87.94 230 ILE A C 1
ATOM 1815 O O . ILE A 1 230 ? 11.952 -5.471 -12.518 1.00 87.94 230 ILE A O 1
ATOM 1819 N N . GLU A 1 231 ? 12.962 -6.351 -10.724 1.00 88.06 231 GLU A N 1
ATOM 1820 C CA . GLU A 1 231 ? 12.627 -7.742 -11.055 1.00 88.06 231 GLU A CA 1
ATOM 1821 C C . GLU A 1 231 ? 11.143 -8.081 -10.838 1.00 88.06 231 GLU A C 1
ATOM 1823 O O . GLU A 1 231 ? 10.642 -9.022 -11.452 1.00 88.06 231 GLU A O 1
ATOM 1828 N N . MET A 1 232 ? 10.421 -7.306 -10.023 1.00 88.69 232 MET A N 1
ATOM 1829 C CA . MET A 1 232 ? 8.966 -7.439 -9.869 1.00 88.69 232 MET A CA 1
ATOM 1830 C C . MET A 1 232 ? 8.165 -6.797 -11.008 1.00 88.69 232 MET A C 1
ATOM 1832 O O . MET A 1 232 ? 6.994 -7.127 -11.180 1.00 88.69 232 MET A O 1
ATOM 1836 N N . LEU A 1 233 ? 8.760 -5.896 -11.796 1.00 91.00 233 LEU A N 1
ATOM 1837 C CA . LEU A 1 233 ? 8.072 -5.315 -12.950 1.00 91.00 233 LEU A CA 1
ATOM 1838 C C . LEU A 1 233 ? 7.916 -6.335 -14.088 1.00 91.00 233 LEU A C 1
ATOM 1840 O O . LEU A 1 233 ? 8.849 -7.108 -14.331 1.00 91.00 233 LEU A O 1
ATOM 1844 N N . PRO A 1 234 ? 6.813 -6.291 -14.861 1.00 90.19 234 PRO A N 1
ATOM 1845 C CA . PRO A 1 234 ? 6.696 -7.048 -16.102 1.00 90.19 234 PRO A CA 1
ATOM 1846 C C . PRO A 1 234 ? 7.851 -6.721 -17.068 1.00 90.19 234 PRO A C 1
ATOM 1848 O O . PRO A 1 234 ? 8.210 -5.544 -17.187 1.00 90.19 234 PRO A O 1
ATOM 1851 N N . PRO A 1 235 ? 8.412 -7.708 -17.797 1.00 89.50 235 PRO A N 1
ATOM 1852 C CA . PRO A 1 235 ? 9.578 -7.500 -18.663 1.00 89.50 235 PRO A CA 1
ATOM 1853 C C . PRO A 1 235 ? 9.427 -6.335 -19.649 1.00 89.50 235 PRO A C 1
ATOM 1855 O O . PRO A 1 235 ? 10.318 -5.495 -19.739 1.00 89.50 235 PRO A O 1
ATOM 1858 N N . ARG A 1 236 ? 8.263 -6.219 -20.304 1.00 91.44 236 ARG A N 1
ATOM 1859 C CA . ARG A 1 236 ? 7.969 -5.142 -21.264 1.00 91.44 236 ARG A CA 1
ATOM 1860 C C . ARG A 1 236 ? 8.074 -3.749 -20.636 1.00 91.44 236 ARG A C 1
ATOM 1862 O O . ARG A 1 236 ? 8.700 -2.855 -21.193 1.00 91.44 236 ARG A O 1
ATOM 1869 N N . ILE A 1 237 ? 7.480 -3.569 -19.457 1.00 91.69 237 ILE A N 1
ATOM 1870 C CA . ILE A 1 237 ? 7.449 -2.277 -18.756 1.00 91.69 237 ILE A CA 1
ATOM 1871 C C . ILE A 1 237 ? 8.827 -1.938 -18.197 1.00 91.69 237 ILE A C 1
ATOM 1873 O O . ILE A 1 237 ? 9.301 -0.811 -18.313 1.00 91.69 237 ILE A O 1
ATOM 1877 N N . ARG A 1 238 ? 9.515 -2.940 -17.653 1.00 91.31 238 ARG A N 1
ATOM 1878 C CA . ARG A 1 238 ? 10.896 -2.822 -17.191 1.00 91.31 238 ARG A CA 1
ATOM 1879 C C . ARG A 1 238 ? 11.833 -2.330 -18.301 1.00 91.31 238 ARG A C 1
ATOM 1881 O O . ARG A 1 238 ? 12.642 -1.434 -18.063 1.00 91.31 238 ARG A O 1
ATOM 1888 N N . GLU A 1 239 ? 11.723 -2.899 -19.499 1.00 89.75 239 GLU A N 1
ATOM 1889 C CA . GLU A 1 239 ? 12.502 -2.480 -20.669 1.00 89.75 239 GLU A CA 1
ATOM 1890 C C . GLU A 1 239 ? 12.143 -1.065 -21.127 1.00 89.75 239 GLU A C 1
ATOM 1892 O O . GLU A 1 239 ? 13.050 -0.280 -21.401 1.00 89.75 239 GLU A O 1
ATOM 1897 N N . ALA A 1 240 ? 10.857 -0.702 -21.118 1.00 89.94 240 ALA A N 1
ATOM 1898 C CA . ALA A 1 240 ? 10.401 0.654 -21.428 1.00 89.94 240 ALA A CA 1
ATOM 1899 C C . ALA A 1 240 ? 10.937 1.710 -20.434 1.00 89.94 240 ALA A C 1
ATOM 1901 O O . ALA A 1 240 ? 11.239 2.840 -20.817 1.00 89.94 240 ALA A O 1
ATOM 1902 N N . TYR A 1 241 ? 11.153 1.335 -19.169 1.00 90.69 241 TYR A N 1
ATOM 1903 C CA . TYR A 1 241 ? 11.862 2.160 -18.183 1.00 90.69 241 TYR A CA 1
ATOM 1904 C C . TYR A 1 241 ? 13.392 2.167 -18.345 1.00 90.69 241 TYR A C 1
ATOM 1906 O O . TYR A 1 241 ? 14.080 2.867 -17.607 1.00 90.69 241 TYR A O 1
ATOM 1914 N N . GLY A 1 242 ? 13.963 1.386 -19.266 1.00 87.06 242 GLY A N 1
ATOM 1915 C CA . GLY A 1 242 ? 15.415 1.227 -19.406 1.00 87.06 242 GLY A CA 1
ATOM 1916 C C . GLY A 1 242 ? 16.069 0.430 -18.267 1.00 87.06 242 GLY A C 1
ATOM 1917 O O . GLY A 1 242 ? 17.296 0.380 -18.162 1.00 87.06 242 GLY A O 1
ATOM 1918 N N . LEU A 1 243 ? 15.275 -0.229 -17.418 1.00 85.50 243 LEU A N 1
ATOM 1919 C CA . LEU A 1 243 ? 15.725 -0.952 -16.228 1.00 85.50 243 LEU A CA 1
ATOM 1920 C C . LEU A 1 243 ? 16.148 -2.388 -16.568 1.00 85.50 243 LEU A C 1
ATOM 1922 O O . LEU A 1 243 ? 15.557 -3.358 -16.100 1.00 85.50 243 LEU A O 1
ATOM 1926 N N . LYS A 1 244 ? 17.168 -2.553 -17.413 1.00 80.12 244 LYS A N 1
ATOM 1927 C CA . LYS A 1 244 ? 17.571 -3.878 -17.916 1.00 80.12 244 LYS A CA 1
ATOM 1928 C C . LYS A 1 244 ? 17.873 -4.863 -16.779 1.00 80.12 244 LYS A C 1
ATOM 1930 O O . LYS A 1 244 ? 18.740 -4.622 -15.939 1.00 80.12 244 LYS A O 1
ATOM 1935 N N . SER A 1 245 ? 17.195 -6.010 -16.806 1.00 81.19 245 SER A N 1
ATOM 1936 C CA . SER A 1 245 ? 17.547 -7.152 -15.961 1.00 81.19 245 SER A CA 1
ATOM 1937 C C . SER A 1 245 ? 18.854 -7.759 -16.469 1.00 81.19 245 SER A C 1
ATOM 1939 O O . SER A 1 245 ? 18.990 -8.094 -17.645 1.00 81.19 245 SER A O 1
ATOM 1941 N N . THR A 1 246 ? 19.840 -7.878 -15.588 1.00 83.81 246 THR A N 1
ATOM 1942 C CA . THR A 1 246 ? 21.157 -8.450 -15.886 1.00 83.81 246 THR A CA 1
ATOM 1943 C C . THR A 1 246 ? 21.339 -9.769 -15.138 1.00 83.81 246 THR A C 1
ATOM 1945 O O . THR A 1 246 ? 20.546 -10.142 -14.272 1.00 83.81 246 THR A O 1
ATOM 1948 N N . ALA A 1 247 ? 22.389 -10.527 -15.459 1.00 83.38 247 ALA A N 1
ATOM 1949 C CA . ALA A 1 247 ? 22.738 -11.709 -14.668 1.00 83.38 247 A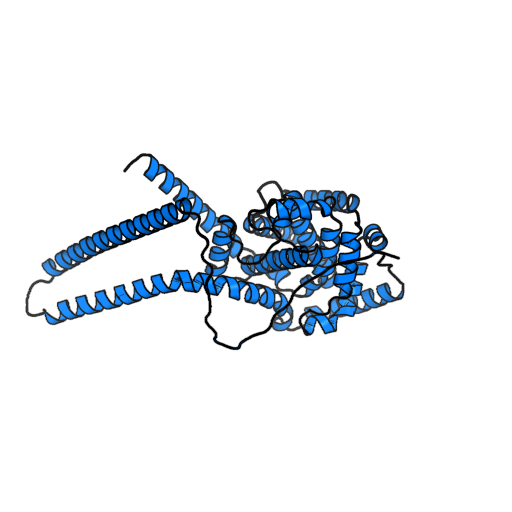LA A CA 1
ATOM 1950 C C . ALA A 1 247 ? 23.007 -11.346 -13.191 1.00 83.38 247 ALA A C 1
ATOM 1952 O O . ALA A 1 247 ? 22.569 -12.065 -12.297 1.00 83.38 247 ALA A O 1
ATOM 1953 N N . GLY A 1 248 ? 23.640 -10.192 -12.942 1.00 81.88 248 GLY A N 1
ATOM 1954 C CA . GLY A 1 248 ? 23.928 -9.687 -11.598 1.00 81.88 248 GLY A CA 1
ATOM 1955 C C . GLY A 1 248 ? 22.677 -9.287 -10.813 1.00 81.88 248 GLY A C 1
ATOM 1956 O O . GLY A 1 248 ? 22.535 -9.697 -9.662 1.00 81.88 248 GLY A O 1
ATOM 1957 N N . THR A 1 249 ? 21.732 -8.559 -11.424 1.00 82.31 249 THR A N 1
ATOM 1958 C CA . THR A 1 249 ? 20.471 -8.196 -10.743 1.00 82.31 249 THR A CA 1
ATOM 1959 C C . THR A 1 249 ? 19.648 -9.433 -10.413 1.00 82.31 249 THR A C 1
ATOM 1961 O O . THR A 1 249 ? 19.144 -9.543 -9.300 1.00 82.31 249 THR A O 1
ATOM 1964 N N . ARG A 1 250 ? 19.585 -10.413 -11.324 1.00 85.25 250 ARG A N 1
ATOM 1965 C CA . ARG A 1 250 ? 18.886 -11.684 -11.081 1.00 85.25 250 ARG A CA 1
ATOM 1966 C C . ARG A 1 250 ? 19.548 -12.513 -9.986 1.00 85.25 250 ARG A C 1
ATOM 1968 O O . ARG A 1 250 ? 18.841 -13.110 -9.177 1.00 85.25 250 ARG A O 1
ATOM 1975 N N . ALA A 1 251 ? 20.879 -12.556 -9.944 1.00 84.75 251 ALA A N 1
ATOM 1976 C CA . ALA A 1 251 ? 21.608 -13.244 -8.884 1.00 84.75 251 ALA A CA 1
ATOM 1977 C C . ALA A 1 251 ? 21.348 -12.586 -7.523 1.00 84.75 251 ALA A C 1
ATOM 1979 O O . ALA A 1 251 ? 20.941 -13.270 -6.589 1.00 84.75 251 ALA A O 1
ATOM 1980 N N . LEU A 1 252 ? 21.487 -11.258 -7.435 1.00 85.06 252 LEU A N 1
ATOM 1981 C CA . LEU A 1 252 ? 21.221 -10.514 -6.205 1.00 85.06 252 LEU A CA 1
ATOM 1982 C C . LEU A 1 252 ? 19.761 -10.674 -5.757 1.00 85.06 252 LEU A C 1
ATOM 1984 O O . LEU A 1 252 ? 19.518 -10.973 -4.595 1.00 85.06 252 LEU A O 1
ATOM 1988 N N . TYR A 1 253 ? 18.801 -10.586 -6.682 1.00 86.81 253 TYR A N 1
ATOM 1989 C CA . TYR A 1 253 ? 17.385 -10.827 -6.399 1.00 86.81 253 TYR A CA 1
ATOM 1990 C C . TYR A 1 253 ? 17.147 -12.213 -5.799 1.00 86.81 253 TYR A C 1
ATOM 1992 O O . TYR A 1 253 ? 16.510 -12.328 -4.756 1.00 86.81 253 TYR A O 1
ATOM 2000 N N . ARG A 1 254 ? 17.666 -13.270 -6.440 1.00 86.88 254 ARG A N 1
ATOM 2001 C CA . ARG A 1 254 ? 17.490 -14.654 -5.973 1.00 86.88 254 ARG A CA 1
ATOM 2002 C C . ARG A 1 254 ? 18.102 -14.856 -4.594 1.00 86.88 254 ARG A C 1
ATOM 2004 O O . ARG A 1 254 ? 17.447 -15.428 -3.728 1.00 86.88 254 ARG A O 1
ATOM 2011 N N . THR A 1 255 ? 19.319 -14.360 -4.384 1.00 84.62 255 THR A N 1
ATOM 2012 C CA . THR A 1 255 ? 20.012 -14.467 -3.099 1.00 84.62 255 THR A CA 1
ATOM 2013 C C . THR A 1 255 ? 19.247 -13.737 -2.005 1.00 84.62 255 THR A C 1
ATOM 2015 O O . THR A 1 255 ? 18.989 -14.318 -0.953 1.00 84.62 255 THR A O 1
ATOM 2018 N N . THR A 1 256 ? 18.837 -12.488 -2.240 1.00 81.31 256 THR A N 1
ATOM 2019 C CA . THR A 1 256 ? 18.141 -11.734 -1.200 1.00 81.31 256 THR A CA 1
ATOM 2020 C C . THR A 1 256 ? 16.732 -12.254 -0.960 1.00 81.31 256 THR A C 1
ATOM 2022 O O . THR A 1 256 ? 16.335 -12.341 0.191 1.00 81.31 256 THR A O 1
ATOM 2025 N N . MET A 1 257 ? 16.002 -12.683 -1.993 1.00 86.62 257 MET A N 1
ATOM 2026 C CA . MET A 1 257 ? 14.691 -13.308 -1.809 1.00 86.62 257 MET A CA 1
ATOM 2027 C C . MET A 1 257 ? 14.803 -14.619 -1.025 1.00 86.62 257 MET A C 1
ATOM 2029 O O . MET A 1 257 ? 14.043 -14.828 -0.086 1.00 86.62 257 MET A O 1
ATOM 2033 N N . GLY A 1 258 ? 15.786 -15.469 -1.343 1.00 85.06 258 GLY A N 1
ATOM 2034 C CA . GLY A 1 258 ? 16.055 -16.689 -0.578 1.00 85.06 258 GLY A CA 1
ATOM 2035 C C . GLY A 1 258 ? 16.386 -16.393 0.887 1.00 85.06 258 GLY A C 1
ATOM 2036 O O . GLY A 1 258 ? 15.849 -17.036 1.788 1.00 85.06 258 GLY A O 1
ATOM 2037 N N . PHE A 1 259 ? 17.198 -15.362 1.137 1.00 83.56 259 PHE A N 1
ATOM 2038 C CA . PHE A 1 259 ? 17.485 -14.891 2.490 1.00 83.56 259 PHE A CA 1
ATOM 2039 C C . PHE A 1 259 ? 16.235 -14.345 3.191 1.00 83.56 259 PHE A C 1
ATOM 2041 O O . PHE A 1 259 ? 15.999 -14.668 4.350 1.00 83.56 259 PHE A O 1
ATOM 2048 N N . SER A 1 260 ? 15.403 -13.558 2.506 1.00 81.62 260 SER A N 1
ATOM 2049 C CA . SER A 1 260 ? 14.149 -13.037 3.053 1.00 81.62 260 SER A CA 1
ATOM 2050 C C . SER A 1 260 ? 13.188 -14.164 3.428 1.00 81.62 260 SER A C 1
ATOM 2052 O O . SER A 1 260 ? 12.671 -14.144 4.537 1.00 81.62 260 SER A O 1
ATOM 2054 N N . VAL A 1 261 ? 13.004 -15.174 2.574 1.00 86.69 261 VAL A N 1
ATOM 2055 C CA . VAL A 1 261 ? 12.167 -16.352 2.871 1.00 86.69 261 VAL A CA 1
ATOM 2056 C C . VAL A 1 261 ? 12.669 -17.095 4.113 1.00 86.69 261 VAL A C 1
ATOM 2058 O O . VAL A 1 261 ? 11.870 -17.496 4.954 1.00 86.69 261 VAL A O 1
ATOM 2061 N N . ALA A 1 262 ? 13.988 -17.252 4.262 1.00 83.81 262 ALA A N 1
ATOM 2062 C CA . ALA A 1 262 ? 14.569 -17.988 5.383 1.00 83.81 262 ALA A CA 1
ATOM 2063 C C . ALA A 1 262 ? 14.585 -17.189 6.699 1.00 83.81 262 ALA A C 1
ATOM 2065 O O . ALA A 1 262 ? 14.296 -17.727 7.765 1.00 83.81 262 ALA A O 1
ATOM 2066 N N . VAL A 1 263 ? 14.943 -15.905 6.639 1.00 81.75 263 VAL A N 1
ATOM 2067 C CA . VAL A 1 263 ? 15.254 -15.095 7.826 1.00 81.75 263 VAL A CA 1
ATOM 2068 C C . VAL A 1 263 ? 14.068 -14.256 8.278 1.00 81.75 263 VAL A C 1
ATOM 2070 O O . VAL A 1 263 ? 13.864 -14.099 9.481 1.00 81.75 263 VAL A O 1
ATOM 2073 N N . TYR A 1 264 ? 13.258 -13.732 7.355 1.00 83.88 264 TYR A N 1
ATOM 2074 C CA . TYR A 1 264 ? 12.171 -12.819 7.709 1.00 83.88 264 TYR A CA 1
ATOM 2075 C C . TYR A 1 264 ? 11.132 -13.443 8.657 1.00 83.88 264 TYR A C 1
ATOM 2077 O O . TYR A 1 264 ? 10.820 -12.800 9.664 1.00 83.88 264 TYR A O 1
ATOM 2085 N N . PRO A 1 265 ? 10.650 -14.688 8.449 1.00 82.38 265 PRO A N 1
ATOM 2086 C CA . PRO A 1 265 ? 9.693 -15.311 9.368 1.00 82.38 265 PRO A CA 1
ATOM 2087 C C . PRO A 1 265 ? 10.243 -15.500 10.790 1.00 82.38 265 PRO A C 1
ATOM 2089 O O . PRO A 1 265 ? 9.478 -15.467 11.758 1.00 82.38 265 PRO A O 1
ATOM 2092 N N . ALA A 1 266 ? 11.567 -15.652 10.923 1.00 81.69 266 ALA A N 1
ATOM 2093 C CA . ALA A 1 266 ? 12.262 -15.806 12.199 1.00 81.69 266 ALA A CA 1
ATOM 2094 C C . ALA A 1 266 ? 12.484 -14.473 12.937 1.00 81.69 266 ALA A C 1
ATOM 2096 O O . ALA A 1 266 ? 12.827 -14.473 14.121 1.00 81.69 266 ALA A O 1
ATOM 2097 N N . LEU A 1 267 ? 12.273 -13.325 12.280 1.00 81.75 267 LEU A N 1
ATOM 2098 C CA . LEU A 1 267 ? 12.444 -12.025 12.921 1.00 81.75 267 LEU A CA 1
ATOM 2099 C C . LEU A 1 267 ? 11.381 -11.776 14.011 1.00 81.75 267 LEU A C 1
ATOM 2101 O O . LEU A 1 267 ? 10.208 -12.163 13.866 1.00 81.75 267 LEU A O 1
ATOM 2105 N N . PRO A 1 268 ? 11.742 -11.050 15.089 1.00 85.56 268 PRO A N 1
ATOM 2106 C CA . PRO A 1 268 ? 10.792 -10.652 16.119 1.00 85.56 268 PRO A CA 1
ATOM 2107 C C . PRO A 1 268 ? 9.603 -9.881 15.538 1.00 85.56 268 PRO A C 1
ATOM 2109 O O . PRO A 1 268 ? 9.752 -9.034 14.660 1.00 85.56 268 PRO A O 1
ATOM 2112 N N . LYS A 1 269 ? 8.403 -10.094 16.084 1.00 81.25 269 LYS A N 1
ATOM 2113 C CA . LYS A 1 269 ? 7.194 -9.380 15.628 1.00 81.25 269 LYS A CA 1
ATOM 2114 C C . LYS A 1 269 ? 7.341 -7.853 15.706 1.00 81.25 269 LYS A C 1
ATOM 2116 O O . LYS A 1 269 ? 6.732 -7.149 14.911 1.00 81.25 269 LYS A O 1
ATOM 2121 N N . SER A 1 270 ? 8.143 -7.334 16.640 1.00 77.94 270 SER A N 1
ATOM 2122 C CA . SER A 1 270 ? 8.362 -5.888 16.795 1.00 77.94 270 SER A CA 1
ATOM 2123 C C . SER A 1 270 ? 9.001 -5.253 15.554 1.00 77.94 270 SER A C 1
ATOM 2125 O O . SER A 1 270 ? 8.539 -4.208 15.103 1.00 77.94 270 SER A O 1
ATOM 2127 N N . THR A 1 271 ? 10.002 -5.911 14.957 1.00 78.56 271 THR A N 1
ATOM 2128 C CA . THR A 1 271 ? 10.680 -5.400 13.755 1.00 78.56 271 THR A CA 1
ATOM 2129 C C . THR A 1 271 ? 9.795 -5.544 12.524 1.00 78.56 271 THR A C 1
ATOM 2131 O O . THR A 1 271 ? 9.689 -4.614 11.730 1.00 78.56 271 THR A O 1
ATOM 2134 N N . ARG A 1 272 ? 9.077 -6.667 12.404 1.00 82.75 272 ARG A N 1
ATOM 2135 C CA . ARG A 1 272 ? 8.139 -6.908 11.297 1.00 82.75 272 ARG A CA 1
ATOM 2136 C C . ARG A 1 272 ? 6.996 -5.897 11.266 1.00 82.75 272 ARG A C 1
ATOM 2138 O O . ARG A 1 272 ? 6.610 -5.459 10.193 1.00 82.75 272 ARG A O 1
ATOM 2145 N N . ARG A 1 273 ? 6.527 -5.460 12.437 1.00 83.94 273 ARG A N 1
ATOM 2146 C CA . ARG A 1 273 ? 5.439 -4.481 12.599 1.00 83.94 273 ARG A CA 1
ATOM 2147 C C . ARG A 1 273 ? 5.873 -3.021 12.472 1.00 83.94 273 ARG A C 1
ATOM 2149 O O . ARG A 1 273 ? 5.030 -2.131 12.508 1.00 83.94 273 ARG A O 1
ATOM 2156 N N . TYR A 1 274 ? 7.170 -2.749 12.380 1.00 80.69 274 TYR A N 1
ATOM 2157 C CA . TYR A 1 274 ? 7.676 -1.380 12.401 1.00 80.69 274 TYR A CA 1
ATOM 2158 C C . TYR A 1 274 ? 7.150 -0.506 11.241 1.00 80.69 274 TYR A C 1
ATOM 2160 O O . TYR A 1 274 ? 6.730 0.618 11.515 1.00 80.69 274 TYR A O 1
ATOM 2168 N N . PRO A 1 275 ? 7.078 -0.988 9.982 1.00 77.19 275 PRO A N 1
ATOM 2169 C CA . PRO A 1 275 ? 6.637 -0.147 8.868 1.00 77.19 275 PRO A CA 1
ATOM 2170 C C . PRO A 1 275 ? 5.205 0.380 8.999 1.00 77.19 275 PRO A C 1
ATOM 2172 O O . PRO A 1 275 ? 4.997 1.579 8.854 1.00 77.19 275 PRO A O 1
ATOM 2175 N N . TRP A 1 276 ? 4.216 -0.452 9.348 1.00 81.56 276 TRP A N 1
ATOM 2176 C CA . TRP A 1 276 ? 2.843 0.052 9.504 1.00 81.56 276 TRP A CA 1
ATOM 2177 C C . TRP A 1 276 ? 2.709 1.005 10.699 1.00 81.56 276 TRP A C 1
ATOM 2179 O O . TRP A 1 276 ? 1.932 1.953 10.627 1.00 81.56 276 TRP A O 1
ATOM 2189 N N . LYS A 1 277 ? 3.495 0.808 11.772 1.00 85.38 277 LYS A N 1
ATOM 2190 C CA . LYS A 1 277 ? 3.541 1.751 12.900 1.00 85.38 277 LYS A CA 1
ATOM 2191 C C . LYS A 1 277 ? 4.029 3.121 12.458 1.00 85.38 277 LYS A C 1
ATOM 2193 O O . LYS A 1 277 ? 3.418 4.109 12.827 1.00 85.38 277 LYS A O 1
ATOM 2198 N N . TYR A 1 278 ? 5.074 3.175 11.632 1.00 84.75 278 TYR A N 1
ATOM 2199 C CA . TYR A 1 278 ? 5.577 4.433 11.082 1.00 84.75 278 TYR A CA 1
ATOM 2200 C C . TYR A 1 278 ? 4.483 5.202 10.321 1.00 84.75 278 TYR A C 1
ATOM 2202 O O . TYR A 1 278 ? 4.254 6.375 10.606 1.00 84.75 278 TYR A O 1
ATOM 2210 N N . TYR A 1 279 ? 3.759 4.538 9.414 1.00 83.88 279 TYR A N 1
ATOM 2211 C CA . TYR A 1 279 ? 2.675 5.174 8.652 1.00 83.88 279 TYR A CA 1
ATOM 2212 C C . TYR A 1 279 ? 1.484 5.590 9.522 1.00 83.88 279 TYR A C 1
ATOM 2214 O O . TYR A 1 279 ? 0.871 6.631 9.269 1.00 83.88 279 TYR A O 1
ATOM 2222 N N . LEU A 1 280 ? 1.158 4.795 10.544 1.00 87.12 280 LEU A N 1
ATOM 2223 C CA . LEU A 1 280 ? 0.097 5.118 11.492 1.00 87.12 280 LEU A CA 1
ATOM 2224 C C . LEU A 1 280 ? 0.480 6.294 12.393 1.00 87.12 280 LEU A C 1
ATOM 2226 O O . LEU A 1 280 ? -0.329 7.190 12.605 1.00 87.12 280 LEU A O 1
ATOM 2230 N N . ASP A 1 281 ? 1.709 6.316 12.903 1.00 86.81 281 ASP A N 1
ATOM 2231 C CA . ASP A 1 281 ? 2.210 7.392 13.756 1.00 86.81 281 ASP A CA 1
ATOM 2232 C C . ASP A 1 281 ? 2.320 8.708 12.982 1.00 86.81 281 ASP A C 1
ATOM 2234 O O . ASP A 1 281 ? 2.032 9.768 13.535 1.00 86.81 281 ASP A O 1
ATOM 2238 N N . GLU A 1 282 ? 2.658 8.652 11.692 1.00 84.94 282 GLU A N 1
ATOM 2239 C CA . GLU A 1 282 ? 2.597 9.823 10.822 1.00 84.94 282 GLU A CA 1
ATOM 2240 C C . GLU A 1 282 ? 1.166 10.354 10.716 1.00 84.94 282 GLU A C 1
ATOM 2242 O O . GLU A 1 282 ? 0.919 11.521 11.004 1.00 84.94 282 GLU A O 1
ATOM 2247 N N . LEU A 1 283 ? 0.189 9.490 10.427 1.00 86.50 283 LEU A N 1
ATOM 2248 C CA . LEU A 1 283 ? -1.214 9.897 10.380 1.00 86.50 283 LEU A CA 1
ATOM 2249 C C . LEU A 1 283 ? -1.709 10.439 11.730 1.00 86.50 283 LEU A C 1
ATOM 2251 O O . LEU A 1 283 ? -2.432 11.434 11.770 1.00 86.50 283 LEU A O 1
ATOM 2255 N N . ARG A 1 284 ? -1.298 9.830 12.846 1.00 87.94 284 ARG A N 1
ATOM 2256 C CA . ARG A 1 284 ? -1.652 10.275 14.200 1.00 87.94 284 ARG A CA 1
ATOM 2257 C C . ARG A 1 284 ? -1.211 11.695 14.485 1.00 87.94 284 ARG A C 1
ATOM 2259 O O . ARG A 1 284 ? -1.929 12.392 15.190 1.00 87.94 284 ARG A O 1
ATOM 2266 N N . LYS A 1 285 ? -0.087 12.166 13.940 1.00 85.25 285 LYS A N 1
ATOM 2267 C CA . LYS A 1 285 ? 0.308 13.579 14.091 1.00 85.25 285 LYS A CA 1
ATOM 2268 C C . LYS A 1 285 ? -0.758 14.515 13.518 1.00 85.25 285 LYS A C 1
ATOM 2270 O O . LYS A 1 285 ? -1.040 15.549 14.112 1.00 85.25 285 LYS A O 1
ATOM 2275 N N . HIS A 1 286 ? -1.398 14.118 12.420 1.00 81.50 286 HIS A N 1
ATOM 2276 C CA . HIS A 1 286 ? -2.452 14.888 11.762 1.00 81.50 286 HIS A CA 1
ATOM 2277 C C . HIS A 1 286 ? -3.825 14.688 12.425 1.00 81.50 286 HIS A C 1
ATOM 2279 O O . HIS A 1 286 ? -4.592 15.643 12.559 1.00 81.50 286 HIS A O 1
ATOM 2285 N N . LEU A 1 287 ? -4.127 13.469 12.886 1.00 80.75 287 LEU A N 1
ATOM 2286 C CA . LEU A 1 287 ? -5.382 13.157 13.572 1.00 80.75 287 LEU A CA 1
ATOM 2287 C C . LEU A 1 287 ? -5.417 13.709 14.998 1.00 80.75 287 LEU A C 1
ATOM 2289 O O . LEU A 1 287 ? -6.401 14.337 15.360 1.00 80.75 287 LEU A O 1
ATOM 2293 N N . ASN A 1 288 ? -4.363 13.541 15.801 1.00 71.00 288 ASN A N 1
ATOM 2294 C CA . ASN A 1 288 ? -4.341 13.948 17.212 1.00 71.00 288 ASN A CA 1
ATOM 2295 C C . ASN A 1 288 ? -4.472 15.456 17.394 1.00 71.00 288 ASN A C 1
ATOM 2297 O O . ASN A 1 288 ? -5.089 15.887 18.362 1.00 71.00 288 ASN A O 1
ATOM 2301 N N . VAL A 1 289 ? -3.948 16.265 16.467 1.00 60.62 289 VAL A N 1
ATOM 2302 C CA . VAL A 1 289 ? -4.209 17.712 16.467 1.00 60.62 289 VAL A CA 1
ATOM 2303 C C . VAL A 1 289 ? -5.715 17.967 16.376 1.00 60.62 289 VAL A C 1
ATOM 2305 O O . VAL A 1 289 ? -6.250 18.749 17.153 1.00 60.62 289 VAL A O 1
ATOM 2308 N N . ARG A 1 290 ? -6.426 17.253 15.497 1.00 60.25 290 ARG A N 1
ATOM 2309 C CA . ARG A 1 290 ? -7.872 17.426 15.295 1.00 60.25 290 ARG A CA 1
ATOM 2310 C C . ARG A 1 290 ? -8.724 16.765 16.383 1.00 60.25 290 ARG A C 1
ATOM 2312 O O . ARG A 1 290 ? -9.673 17.385 16.847 1.00 60.25 290 ARG A O 1
ATOM 2319 N N . ILE A 1 291 ? -8.368 15.566 16.846 1.00 59.84 291 ILE A N 1
ATOM 2320 C CA . ILE A 1 291 ? -9.044 14.878 17.958 1.00 59.84 291 ILE A CA 1
ATOM 2321 C C . ILE A 1 291 ? -8.928 15.721 19.228 1.00 59.84 291 ILE A C 1
ATOM 2323 O O . ILE A 1 291 ? -9.922 15.910 19.919 1.00 59.84 291 ILE A O 1
ATOM 2327 N N . ARG A 1 292 ? -7.753 16.299 19.506 1.00 57.84 292 ARG A N 1
ATOM 2328 C CA . ARG A 1 292 ? -7.555 17.178 20.664 1.00 57.84 292 ARG A CA 1
ATOM 2329 C C . ARG A 1 292 ? -8.388 18.459 20.574 1.00 57.84 292 ARG A C 1
ATOM 2331 O O . ARG A 1 292 ? -8.926 18.873 21.593 1.00 57.84 292 ARG A O 1
ATOM 2338 N N . ILE A 1 293 ? -8.543 19.044 19.382 1.00 55.88 293 ILE A N 1
ATOM 2339 C CA . ILE A 1 293 ? -9.417 20.212 19.158 1.00 55.88 293 ILE A CA 1
ATOM 2340 C C . ILE A 1 293 ? -10.894 19.867 19.421 1.00 55.88 293 ILE A C 1
ATOM 2342 O O . ILE A 1 293 ? -11.615 20.687 19.980 1.00 55.88 293 ILE A O 1
ATOM 2346 N N . VAL A 1 294 ? -11.346 18.662 19.056 1.00 54.19 294 VAL A N 1
ATOM 2347 C CA . VAL A 1 294 ? -12.743 18.228 19.255 1.00 54.19 294 VAL A CA 1
ATOM 2348 C C . VAL A 1 294 ? -13.010 17.741 20.687 1.00 54.19 294 VAL A C 1
ATOM 2350 O O . VAL A 1 294 ? -14.087 17.994 21.220 1.00 54.19 294 VAL A O 1
ATOM 2353 N N . GLN A 1 295 ? -12.052 17.069 21.335 1.00 50.97 295 GLN A N 1
ATOM 2354 C CA . GLN A 1 295 ? -12.234 16.519 22.685 1.00 50.97 295 GLN A CA 1
ATOM 2355 C C . GLN A 1 295 ? -11.999 17.525 23.813 1.00 50.97 295 GLN A C 1
ATOM 2357 O O . GLN A 1 295 ? -12.691 17.439 24.820 1.00 50.97 295 GLN A O 1
ATOM 2362 N N . GLN A 1 296 ? -11.112 18.516 23.652 1.00 50.97 296 GLN A N 1
ATOM 2363 C CA . GLN A 1 296 ? -10.899 19.546 24.681 1.00 50.97 296 GLN A CA 1
ATOM 2364 C C . GLN A 1 296 ? -12.188 20.224 25.179 1.00 50.97 296 GLN A C 1
ATOM 2366 O O . GLN A 1 296 ? -12.356 20.311 26.394 1.00 50.97 296 GLN A O 1
ATOM 2371 N N . PRO A 1 297 ? -13.112 20.687 24.315 1.00 50.72 297 PRO A N 1
ATOM 2372 C CA . PRO A 1 297 ? -14.362 21.273 24.792 1.00 50.72 297 PRO A CA 1
ATOM 2373 C C . PRO A 1 297 ? -15.298 20.234 25.427 1.00 50.72 297 PRO A C 1
ATOM 2375 O O . PRO A 1 297 ? -15.989 20.562 26.385 1.00 50.72 297 PRO A O 1
ATOM 2378 N N . LEU A 1 298 ? -15.301 18.981 24.957 1.00 55.56 298 LEU A N 1
ATOM 2379 C CA . LEU A 1 298 ? -16.165 17.924 25.499 1.00 55.56 298 LEU A CA 1
ATOM 2380 C C . LEU A 1 298 ? -15.725 17.483 26.906 1.00 55.56 298 LEU A C 1
ATOM 2382 O O . LEU A 1 298 ? -16.560 17.312 27.793 1.00 55.56 298 LEU A O 1
ATOM 2386 N N . ASP A 1 299 ? -14.415 17.361 27.124 1.00 50.59 299 ASP A N 1
ATOM 2387 C CA . ASP A 1 299 ? -13.833 17.055 28.432 1.00 50.59 299 ASP A CA 1
ATOM 2388 C C . ASP A 1 299 ? -14.032 18.221 29.405 1.00 50.59 299 ASP A C 1
ATOM 2390 O O . ASP A 1 299 ? -14.374 18.002 30.566 1.00 50.59 299 ASP A O 1
ATOM 2394 N N . LEU A 1 300 ? -13.893 19.466 28.932 1.00 54.06 300 LEU A N 1
ATOM 2395 C CA . LEU A 1 300 ? -14.206 20.654 29.729 1.00 54.06 300 LEU A CA 1
ATOM 2396 C C . LEU A 1 300 ? -15.683 20.684 30.131 1.00 54.06 300 LEU A C 1
ATOM 2398 O O . LEU A 1 300 ? -15.978 20.923 31.298 1.00 54.06 300 LEU A O 1
ATOM 2402 N N . LEU A 1 301 ? -16.604 20.368 29.217 1.00 53.91 301 LEU A N 1
ATOM 2403 C CA . LEU A 1 301 ? -18.033 20.279 29.524 1.00 53.91 301 LEU A CA 1
ATOM 2404 C C . LEU A 1 301 ? -18.337 19.170 30.537 1.00 53.91 301 LEU A C 1
ATOM 2406 O O . LEU A 1 301 ? -19.104 19.397 31.468 1.00 53.91 301 LEU A O 1
ATOM 2410 N N . GLN A 1 302 ? -17.713 17.994 30.427 1.00 55.62 302 GLN A N 1
ATOM 2411 C CA . GLN A 1 302 ? -17.897 16.922 31.413 1.00 55.62 302 GLN A CA 1
ATOM 2412 C C . GLN A 1 302 ? -17.296 17.258 32.783 1.00 55.62 302 GLN A C 1
ATOM 2414 O O . GLN A 1 302 ? -17.879 16.904 33.811 1.00 55.62 302 GLN A O 1
ATOM 2419 N N . VAL A 1 303 ? -16.144 17.933 32.819 1.00 62.53 303 VAL A N 1
ATOM 2420 C CA . VAL A 1 303 ? -15.512 18.389 34.064 1.00 62.53 303 VAL A CA 1
ATOM 2421 C C . VAL A 1 303 ? -16.362 19.468 34.730 1.00 62.53 303 VAL A C 1
ATOM 2423 O O . VAL A 1 303 ? -16.638 19.349 35.922 1.00 62.53 303 VAL A O 1
ATOM 2426 N N . VAL A 1 304 ? -16.844 20.458 33.973 1.00 63.09 304 VAL A N 1
ATOM 2427 C CA . VAL A 1 304 ? -17.743 21.510 34.474 1.00 63.09 304 VAL A CA 1
ATOM 2428 C C . VAL A 1 304 ? -19.060 20.910 34.961 1.00 63.09 304 VAL A C 1
ATOM 2430 O O . VAL A 1 304 ? -19.470 21.199 36.083 1.00 63.09 304 VAL A O 1
ATOM 2433 N N . ALA A 1 305 ? -19.670 19.998 34.198 1.00 61.75 305 ALA A N 1
ATOM 2434 C CA . ALA A 1 305 ? -20.893 19.312 34.606 1.00 61.75 305 ALA A CA 1
ATOM 2435 C C . ALA A 1 305 ? -20.693 18.514 35.906 1.00 61.75 305 ALA A C 1
ATOM 2437 O O . ALA A 1 305 ? -21.501 18.607 36.828 1.00 61.75 305 ALA A O 1
ATOM 2438 N N . ARG A 1 306 ? -19.584 17.771 36.042 1.00 62.06 306 ARG A N 1
ATOM 2439 C CA . ARG A 1 306 ? -19.253 17.061 37.292 1.00 62.06 306 ARG A CA 1
ATOM 2440 C C . ARG A 1 306 ? -19.002 18.013 38.458 1.00 62.06 306 ARG A C 1
ATOM 2442 O O . ARG A 1 306 ? -19.386 17.699 39.584 1.00 62.06 306 ARG A O 1
ATOM 2449 N N . GLN A 1 307 ? -18.363 19.150 38.206 1.00 68.94 307 GLN A N 1
ATOM 2450 C CA . GLN A 1 307 ? -18.067 20.145 39.229 1.00 68.94 307 GLN A CA 1
ATOM 2451 C C . GLN A 1 307 ? -19.348 20.831 39.726 1.00 68.94 307 GLN A C 1
ATOM 2453 O O . GLN A 1 307 ? -19.552 20.914 40.936 1.00 68.94 307 GLN A O 1
ATOM 2458 N N . GLN A 1 308 ? -20.249 21.219 38.818 1.00 61.34 308 GLN A N 1
ATOM 2459 C CA . GLN A 1 308 ? -21.564 21.772 39.159 1.00 61.34 308 GLN A CA 1
ATOM 2460 C C . GLN A 1 308 ? -22.439 20.760 39.910 1.00 61.34 308 GLN A C 1
ATOM 2462 O O . GLN A 1 308 ? -23.036 21.107 40.926 1.00 61.34 308 GLN A O 1
ATOM 2467 N N . ILE A 1 309 ? -22.461 19.489 39.493 1.00 59.38 309 ILE A N 1
ATOM 2468 C CA . ILE A 1 309 ? -23.189 18.427 40.211 1.00 59.38 309 ILE A CA 1
ATOM 2469 C C . ILE A 1 309 ? -22.641 18.245 41.638 1.00 59.38 309 ILE A C 1
ATOM 2471 O O . ILE A 1 309 ? -23.413 18.070 42.582 1.00 59.38 309 ILE A O 1
ATOM 2475 N N . GLY A 1 310 ? -21.319 18.315 41.822 1.00 54.81 310 GLY A N 1
ATOM 2476 C CA . GLY A 1 310 ? -20.682 18.217 43.139 1.00 54.81 310 GLY A CA 1
ATOM 2477 C C . GLY A 1 310 ? -20.977 19.407 44.061 1.00 54.81 310 GLY A C 1
ATOM 2478 O O . GLY A 1 310 ? -21.177 19.212 45.260 1.00 54.81 310 GLY A O 1
ATOM 2479 N N . GLU A 1 311 ? -21.032 20.623 43.516 1.00 62.91 311 GLU A N 1
ATOM 2480 C CA . GLU A 1 311 ? -21.460 21.837 44.228 1.00 62.91 311 GLU A CA 1
ATOM 2481 C C . GLU A 1 311 ? -22.923 21.732 44.678 1.00 62.91 311 GLU A C 1
ATOM 2483 O O . GLU A 1 311 ? -23.219 21.911 45.859 1.00 62.91 311 GLU A O 1
ATOM 2488 N N . ILE A 1 312 ? -23.825 21.339 43.773 1.00 55.78 312 ILE A N 1
ATOM 2489 C CA . ILE A 1 312 ? -25.253 21.166 44.073 1.00 55.78 312 ILE A CA 1
ATOM 2490 C C . ILE A 1 312 ? -25.451 20.103 45.160 1.00 55.78 312 ILE A C 1
ATOM 2492 O O . ILE A 1 312 ? -26.165 20.342 46.133 1.00 55.78 312 ILE A O 1
ATOM 2496 N N . LEU A 1 313 ? -24.777 18.953 45.059 1.00 50.59 313 LEU A N 1
ATOM 2497 C CA . LEU A 1 313 ? -24.847 17.899 46.077 1.00 50.59 313 LEU A CA 1
ATOM 2498 C C . LEU A 1 313 ? -24.318 18.361 47.441 1.00 50.59 313 LEU A C 1
ATOM 2500 O O . LEU A 1 313 ? -24.871 17.967 48.466 1.00 50.59 313 LEU A O 1
ATOM 2504 N N . ARG A 1 314 ? -23.284 19.212 47.479 1.00 59.12 314 ARG A N 1
ATOM 2505 C CA . ARG A 1 314 ? -22.780 19.798 48.731 1.00 59.12 314 ARG A CA 1
ATOM 2506 C C . ARG A 1 314 ? -23.753 20.796 49.341 1.00 59.12 314 ARG A C 1
ATOM 2508 O O . ARG A 1 314 ? -23.940 20.760 50.551 1.00 59.12 314 ARG A O 1
ATOM 2515 N N . VAL A 1 315 ? -24.381 21.646 48.533 1.00 57.34 315 VAL A N 1
ATOM 2516 C CA . VAL A 1 315 ? -25.400 22.600 49.001 1.00 57.34 315 VAL A CA 1
ATOM 2517 C C . VAL A 1 315 ? -26.620 21.855 49.547 1.00 57.34 315 VAL A C 1
ATOM 2519 O O . VAL A 1 315 ? -27.090 22.159 50.641 1.00 57.34 315 VAL A O 1
ATOM 2522 N N . VAL A 1 316 ? -27.069 20.808 48.848 1.00 52.22 316 VAL A N 1
ATOM 2523 C CA . VAL A 1 316 ? -28.164 19.934 49.295 1.00 52.22 316 VAL A CA 1
ATOM 2524 C C . VAL A 1 316 ? -27.794 19.174 50.576 1.00 52.22 316 VAL A C 1
ATOM 2526 O O . VAL A 1 316 ? -28.620 19.057 51.480 1.00 52.22 316 VAL A O 1
ATOM 2529 N N . ALA A 1 317 ? -26.551 18.699 50.702 1.00 51.94 317 ALA A N 1
ATOM 2530 C CA . ALA A 1 317 ? -26.065 18.050 51.921 1.00 51.94 317 ALA A CA 1
ATOM 2531 C C . ALA A 1 317 ? -25.928 19.033 53.100 1.00 51.94 317 ALA A C 1
ATOM 2533 O O . ALA A 1 317 ? -26.228 18.671 54.235 1.00 51.94 317 ALA A O 1
ATOM 2534 N N . ALA A 1 318 ? -25.532 20.282 52.839 1.00 55.47 318 ALA A N 1
ATOM 2535 C CA . ALA A 1 318 ? -25.429 21.340 53.845 1.00 55.47 318 ALA A CA 1
ATOM 2536 C C . ALA A 1 318 ? -26.801 21.842 54.332 1.00 55.47 318 ALA A C 1
ATOM 2538 O O . ALA A 1 318 ? -26.904 22.365 55.438 1.00 55.47 318 ALA A O 1
ATOM 2539 N N . GLN A 1 319 ? -27.863 21.648 53.543 1.00 52.34 319 GLN A N 1
ATOM 2540 C CA . GLN A 1 319 ? -29.238 22.008 53.904 1.00 52.34 319 GLN A CA 1
ATOM 2541 C C . GLN A 1 319 ? -29.981 20.946 54.735 1.00 52.34 319 GLN A C 1
ATOM 2543 O O . GLN A 1 319 ? -31.145 21.150 55.085 1.00 52.34 319 GLN A O 1
ATOM 2548 N N . GLN A 1 320 ? -29.351 19.823 55.102 1.00 47.59 320 GLN A N 1
ATOM 2549 C CA . GLN A 1 320 ? -30.024 18.787 55.887 1.00 47.59 320 GLN A CA 1
ATOM 2550 C C . GLN A 1 320 ? -30.148 19.136 57.377 1.00 47.59 320 GLN A C 1
ATOM 2552 O O . GLN A 1 320 ? -29.356 18.699 58.209 1.00 47.59 320 GLN A O 1
ATOM 2557 N N . HIS A 1 321 ? -31.255 19.793 57.728 1.00 43.38 321 HIS A N 1
ATOM 2558 C CA . HIS A 1 321 ? -31.990 19.524 58.966 1.00 43.38 321 HIS A CA 1
ATOM 2559 C C . HIS A 1 321 ? -33.465 19.237 58.640 1.00 43.38 321 HIS A C 1
ATOM 2561 O O . HIS A 1 321 ? -34.248 20.142 58.388 1.00 43.38 321 HIS A O 1
ATOM 2567 N N . GLY A 1 322 ? -33.827 17.948 58.678 1.00 49.03 322 GLY A N 1
ATOM 2568 C CA . GLY A 1 322 ? -35.182 17.459 58.964 1.00 49.03 322 GLY A CA 1
ATOM 2569 C C . GLY A 1 322 ? -36.268 17.610 57.886 1.00 49.03 322 GLY A C 1
ATOM 2570 O O . GLY A 1 322 ? -36.874 18.660 57.749 1.00 49.03 322 GLY A O 1
ATOM 2571 N N . ARG A 1 323 ? -36.654 16.469 57.285 1.00 47.56 323 ARG A N 1
ATOM 2572 C CA . ARG A 1 323 ? -37.947 16.197 56.605 1.00 47.56 323 ARG A CA 1
ATOM 2573 C C . ARG A 1 323 ? -38.221 16.910 55.265 1.00 47.56 323 ARG A C 1
ATOM 2575 O O . ARG A 1 323 ? -39.110 17.747 55.190 1.00 47.56 323 ARG A O 1
ATOM 2582 N N . ALA A 1 324 ? -37.569 16.495 54.175 1.00 45.66 324 ALA A N 1
ATOM 2583 C CA . ALA A 1 324 ? -38.028 16.847 52.816 1.00 45.66 324 ALA A CA 1
ATOM 2584 C C . ALA A 1 324 ? -37.502 15.908 51.706 1.00 45.66 324 ALA A C 1
ATOM 2586 O O . ALA A 1 324 ? -37.160 16.373 50.620 1.00 45.66 324 ALA A O 1
ATOM 2587 N N . LEU A 1 325 ? -37.391 14.595 51.955 1.00 46.12 325 LEU A N 1
ATOM 2588 C CA . LEU A 1 325 ? -36.761 13.687 50.981 1.00 46.12 325 LEU A CA 1
ATOM 2589 C C . LEU A 1 325 ? -37.588 13.494 49.689 1.00 46.12 325 LEU A C 1
ATOM 2591 O O . LEU A 1 325 ? -36.996 13.349 48.625 1.00 46.12 325 LEU A O 1
ATOM 2595 N N . ASP A 1 326 ? -38.920 13.606 49.749 1.00 43.03 326 ASP A N 1
ATOM 2596 C CA . ASP A 1 326 ? -39.782 13.462 48.560 1.00 43.03 326 ASP A CA 1
ATOM 2597 C C . ASP A 1 326 ? -39.901 14.749 47.723 1.00 43.03 326 ASP A C 1
ATOM 2599 O O . ASP A 1 326 ? -39.952 14.692 46.494 1.00 43.03 326 ASP A O 1
ATOM 2603 N N . ASN A 1 327 ? -39.855 15.930 48.351 1.00 45.94 327 ASN A N 1
ATOM 2604 C CA . ASN A 1 327 ? -39.910 17.207 47.624 1.00 45.94 327 ASN A CA 1
ATOM 2605 C C . ASN A 1 327 ? -38.560 17.561 46.975 1.00 45.94 327 ASN A C 1
ATOM 2607 O O . ASN A 1 327 ? -38.528 18.182 45.913 1.00 45.94 327 ASN A O 1
ATOM 2611 N N . GLY A 1 328 ? -37.442 17.138 47.577 1.00 42.44 328 GLY A N 1
ATOM 2612 C CA . GLY A 1 328 ? -36.099 17.398 47.054 1.00 42.44 328 GLY A CA 1
ATOM 2613 C C . GLY A 1 328 ? -35.832 16.716 45.711 1.00 42.44 328 GLY A C 1
ATOM 2614 O O . GLY A 1 328 ? -35.224 17.322 44.834 1.00 42.44 328 GLY A O 1
ATOM 2615 N N . LEU A 1 329 ? -36.344 15.498 45.501 1.00 42.16 329 LEU A N 1
ATOM 2616 C CA . LEU A 1 329 ? -36.158 14.778 44.238 1.00 42.16 329 LEU A CA 1
ATOM 2617 C C . LEU A 1 329 ? -36.916 15.446 43.077 1.00 42.16 329 LEU A C 1
ATOM 2619 O O . LEU A 1 329 ? -36.389 15.520 41.968 1.00 42.16 329 LEU A O 1
ATOM 2623 N N . GLN A 1 330 ? -38.108 15.998 43.336 1.00 44.38 330 GLN A N 1
ATOM 2624 C CA . GLN A 1 330 ? -38.872 16.749 42.333 1.00 44.38 330 GLN A CA 1
ATOM 2625 C C . GLN A 1 330 ? -38.231 18.097 41.993 1.00 44.38 330 GLN A C 1
ATOM 2627 O O . GLN A 1 330 ? -38.219 18.482 40.827 1.00 44.38 330 GLN A O 1
ATOM 2632 N N . VAL A 1 331 ? -37.662 18.800 42.979 1.00 49.75 331 VAL A N 1
ATOM 2633 C CA . VAL A 1 331 ? -36.934 20.057 42.736 1.00 49.75 331 VAL A CA 1
ATOM 2634 C C . VAL A 1 331 ? -35.643 19.790 41.964 1.00 49.75 331 VAL A C 1
ATOM 2636 O O . VAL A 1 331 ? -35.371 20.489 40.993 1.00 49.75 331 VAL A O 1
ATOM 2639 N N . VAL A 1 332 ? -34.895 18.739 42.314 1.00 47.41 332 VAL A N 1
ATOM 2640 C CA . VAL A 1 332 ? -33.698 18.329 41.567 1.00 47.41 332 VAL A CA 1
ATOM 2641 C C . VAL A 1 332 ? -34.060 17.942 40.135 1.00 47.41 332 VAL A C 1
ATOM 2643 O O . VAL A 1 332 ? -33.386 18.402 39.224 1.00 47.41 332 VAL A O 1
ATOM 2646 N N . GLN A 1 333 ? -35.138 17.184 39.901 1.00 44.94 333 GLN A N 1
ATOM 2647 C CA . GLN A 1 333 ? -35.583 16.857 38.539 1.00 44.94 333 GLN A CA 1
ATOM 2648 C C . GLN A 1 333 ? -36.042 18.086 37.743 1.00 44.94 333 GLN A C 1
ATOM 2650 O O . GLN A 1 333 ? -35.741 18.165 36.555 1.00 44.94 333 GLN A O 1
ATOM 2655 N N . ARG A 1 334 ? -36.722 19.057 38.369 1.00 47.28 334 ARG A N 1
ATOM 2656 C CA . ARG A 1 334 ? -37.140 20.301 37.699 1.00 47.28 334 ARG A CA 1
ATOM 2657 C C . ARG A 1 334 ? -35.964 21.198 37.345 1.00 47.28 334 ARG A C 1
ATOM 2659 O O . ARG A 1 334 ? -35.907 21.682 36.225 1.00 47.28 334 ARG A O 1
ATOM 2666 N N . VAL A 1 335 ? -35.021 21.372 38.267 1.00 51.78 335 VAL A N 1
ATOM 2667 C CA . VAL A 1 335 ? -33.826 22.193 38.038 1.00 51.78 335 VAL A CA 1
ATOM 2668 C C . VAL A 1 335 ? -32.910 21.525 37.016 1.00 51.78 335 VAL A C 1
ATOM 2670 O O . VAL A 1 335 ? -32.399 22.210 36.140 1.00 51.78 335 VAL A O 1
ATOM 2673 N N . LEU A 1 336 ? -32.755 20.193 37.046 1.00 46.41 336 LEU A N 1
ATOM 2674 C CA . LEU A 1 336 ? -32.014 19.484 35.996 1.00 46.41 336 LEU A CA 1
ATOM 2675 C C . LEU A 1 336 ? -32.698 19.620 34.631 1.00 46.41 336 LEU A C 1
ATOM 2677 O O . LEU A 1 336 ? -32.008 19.751 33.629 1.00 46.41 336 LEU A O 1
ATOM 2681 N N . ALA A 1 337 ? -34.033 19.573 34.585 1.00 43.91 337 ALA A N 1
ATOM 2682 C CA . ALA A 1 337 ? -34.789 19.709 33.345 1.00 43.91 337 ALA A CA 1
ATOM 2683 C C . ALA A 1 337 ? -34.716 21.134 32.776 1.00 43.91 337 ALA A C 1
ATOM 2685 O O . ALA A 1 337 ? -34.474 21.270 31.583 1.00 43.91 337 ALA A O 1
ATOM 2686 N N . GLU A 1 338 ? -34.856 22.173 33.605 1.00 47.91 338 GLU A N 1
ATOM 2687 C CA . GLU A 1 338 ? -34.709 23.571 33.173 1.00 47.91 338 GLU A CA 1
ATOM 2688 C C . GLU A 1 338 ? -33.270 23.887 32.761 1.00 47.91 338 GLU A C 1
ATOM 2690 O O . GLU A 1 338 ? -33.065 24.463 31.703 1.00 47.91 338 GLU A O 1
ATOM 2695 N N . GLN A 1 339 ? -32.260 23.417 33.501 1.00 48.59 339 GLN A N 1
ATOM 2696 C CA . GLN A 1 339 ? -30.859 23.633 33.121 1.00 48.59 339 GLN A CA 1
ATOM 2697 C C . GLN A 1 339 ? -30.449 22.851 31.866 1.00 48.59 339 GLN A C 1
ATOM 2699 O O . GLN A 1 339 ? -29.605 23.318 31.107 1.00 48.59 339 GLN A O 1
ATOM 2704 N N . LEU A 1 340 ? -31.034 21.673 31.616 1.00 42.34 340 LEU A N 1
ATOM 2705 C CA . LEU A 1 340 ? -30.832 20.944 30.360 1.00 42.34 340 LEU A CA 1
ATOM 2706 C C . LEU A 1 340 ? -31.548 21.613 29.181 1.00 42.34 340 LEU A C 1
ATOM 2708 O O . LEU A 1 340 ? -31.029 21.550 28.069 1.00 42.34 340 LEU A O 1
ATOM 2712 N N . LEU A 1 341 ? -32.705 22.240 29.412 1.00 43.50 341 LEU A N 1
ATOM 2713 C CA . LEU A 1 341 ? -33.420 23.024 28.403 1.00 43.50 341 LEU A CA 1
ATOM 2714 C C . LEU A 1 341 ? -32.672 24.321 28.071 1.00 43.50 341 LEU A C 1
ATOM 2716 O O . LEU A 1 341 ? -32.410 24.545 26.895 1.00 43.50 341 LEU A O 1
ATOM 2720 N N . ASP A 1 342 ? -32.213 25.078 29.071 1.00 45.09 342 ASP A N 1
ATOM 2721 C CA . ASP A 1 342 ? -31.396 26.285 28.874 1.00 45.09 342 ASP A CA 1
ATOM 2722 C C . ASP A 1 342 ? -30.057 25.953 28.201 1.00 45.09 342 ASP A C 1
ATOM 2724 O O . ASP A 1 342 ? -29.647 26.625 27.260 1.00 45.09 342 ASP A O 1
ATOM 2728 N N . ALA A 1 343 ? -29.390 24.863 28.600 1.00 43.34 343 ALA A N 1
ATOM 2729 C CA . ALA A 1 343 ? -28.152 24.429 27.950 1.00 43.34 343 ALA A CA 1
ATOM 2730 C C . ALA A 1 343 ? -28.381 23.940 26.508 1.00 43.34 343 ALA A C 1
ATOM 2732 O O . ALA A 1 343 ? -27.514 24.114 25.651 1.00 43.34 343 ALA A O 1
ATOM 2733 N N . ALA A 1 344 ? -29.531 23.326 26.214 1.00 39.84 344 ALA A N 1
ATOM 2734 C CA . ALA A 1 344 ? -29.896 22.947 24.851 1.00 39.84 344 ALA A CA 1
ATOM 2735 C C . ALA A 1 344 ? -30.235 24.176 23.989 1.00 39.84 344 ALA A C 1
ATOM 2737 O O . ALA A 1 344 ? -29.897 24.198 22.803 1.00 39.84 344 ALA A O 1
ATOM 2738 N N . GLU A 1 345 ? -30.846 25.201 24.581 1.00 44.62 345 GLU A N 1
ATOM 2739 C CA . GLU A 1 345 ? -31.182 26.467 23.929 1.00 44.62 345 GLU A CA 1
ATOM 2740 C C . GLU A 1 345 ? -29.923 27.316 23.674 1.00 44.62 345 GLU A C 1
ATOM 2742 O O . GLU A 1 345 ? -29.742 27.810 22.561 1.00 44.62 345 GLU A O 1
ATOM 2747 N N . ASP A 1 346 ? -28.973 27.348 24.615 1.00 43.94 346 ASP A N 1
ATOM 2748 C CA . ASP A 1 346 ? -27.651 27.972 24.457 1.00 43.94 346 ASP A CA 1
ATOM 2749 C C . ASP A 1 346 ? -26.798 27.264 23.395 1.00 43.94 346 ASP A C 1
ATOM 2751 O O . ASP A 1 346 ? -26.137 27.912 22.582 1.00 43.94 346 ASP A O 1
ATOM 2755 N N . VAL A 1 347 ? -26.835 25.928 23.328 1.00 42.22 347 VAL A N 1
ATOM 2756 C CA . VAL A 1 347 ? -26.162 25.165 22.259 1.00 42.22 347 VAL A CA 1
ATOM 2757 C C . VAL A 1 347 ? -26.839 25.397 20.902 1.00 42.22 347 VAL A C 1
ATOM 2759 O O . VAL A 1 347 ? -26.154 25.463 19.874 1.00 42.22 347 VAL A O 1
ATOM 2762 N N . GLY A 1 348 ? -28.163 25.572 20.883 1.00 42.16 348 GLY A N 1
ATOM 2763 C CA . GLY A 1 348 ? -28.927 25.990 19.707 1.00 42.16 348 GLY A CA 1
ATOM 2764 C C . GLY A 1 348 ? -28.516 27.381 19.218 1.00 42.16 348 GLY A C 1
ATOM 2765 O O . GLY A 1 348 ? -28.166 27.542 18.045 1.00 42.16 348 GLY A O 1
ATOM 2766 N N . GLN A 1 349 ? -28.440 28.357 20.126 1.00 45.06 349 GLN A N 1
ATOM 2767 C CA . GLN A 1 349 ? -27.989 29.719 19.836 1.00 45.06 349 GLN A CA 1
ATOM 2768 C C . GLN A 1 349 ? -26.521 29.759 19.399 1.00 45.06 349 GLN A C 1
ATOM 2770 O O . GLN A 1 349 ? -26.184 30.478 18.460 1.00 45.06 349 GLN A O 1
ATOM 2775 N N . PHE A 1 350 ? -25.646 28.943 19.994 1.00 38.94 350 PHE A N 1
ATOM 2776 C CA . PHE A 1 350 ? -24.243 28.849 19.588 1.00 38.94 350 PHE A CA 1
ATOM 2777 C C . PHE A 1 350 ? -24.097 28.228 18.189 1.00 38.94 350 PHE A C 1
ATOM 2779 O O . PHE A 1 350 ? -23.284 28.690 17.384 1.00 38.94 350 PHE A O 1
ATOM 2786 N N . ARG A 1 351 ? -24.927 27.229 17.841 1.00 39.38 351 ARG A N 1
ATOM 2787 C CA . ARG A 1 351 ? -25.012 26.686 16.471 1.00 39.38 351 ARG A CA 1
ATOM 2788 C C . ARG A 1 351 ? -25.524 27.721 15.475 1.00 39.38 351 ARG A C 1
ATOM 2790 O O . ARG A 1 351 ? -24.965 27.812 14.383 1.00 39.38 351 ARG A O 1
ATOM 2797 N N . GLU A 1 352 ? -26.541 28.506 15.822 1.00 46.56 352 GLU A N 1
ATOM 2798 C CA . GLU A 1 352 ? -27.060 29.559 14.944 1.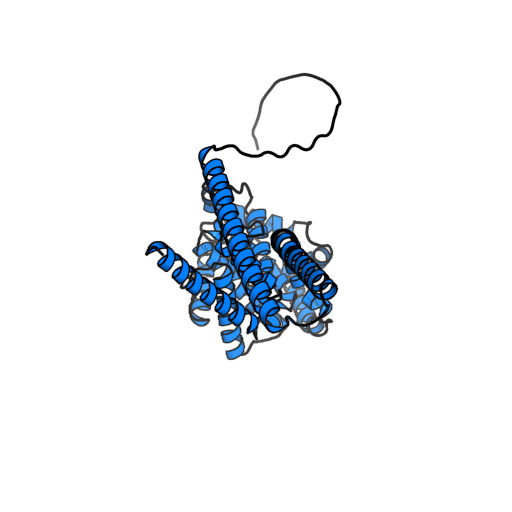00 46.56 352 GLU A CA 1
ATOM 2799 C C . GLU A 1 352 ? -26.072 30.713 14.768 1.00 46.56 352 GLU A C 1
ATOM 2801 O O . GLU A 1 352 ? -25.878 31.177 13.644 1.00 46.56 352 GLU A O 1
ATOM 2806 N N . GLN A 1 353 ? -25.379 31.125 15.831 1.00 43.31 353 GLN A N 1
ATOM 2807 C CA . GLN A 1 353 ? -24.339 32.153 15.777 1.00 43.31 353 GLN A CA 1
ATOM 2808 C C . GLN A 1 353 ? -23.122 31.684 14.973 1.00 43.31 353 GLN A C 1
ATOM 2810 O O . GLN A 1 353 ? -22.617 32.440 14.142 1.00 43.31 353 GLN A O 1
ATOM 2815 N N . ALA A 1 354 ? -22.699 30.426 15.123 1.00 39.38 354 ALA A N 1
ATOM 2816 C CA . ALA A 1 354 ? -21.640 29.838 14.304 1.00 39.38 354 ALA A CA 1
ATOM 2817 C C . ALA A 1 354 ? -22.063 29.699 12.829 1.00 39.38 354 ALA A C 1
ATOM 2819 O O . ALA A 1 354 ? -21.289 30.024 11.928 1.00 39.38 354 ALA A O 1
ATOM 2820 N N . ALA A 1 355 ? -23.307 29.294 12.556 1.00 42.09 355 ALA A N 1
ATOM 2821 C CA . ALA A 1 355 ? -23.850 29.218 11.199 1.00 42.09 355 ALA A CA 1
ATOM 2822 C C . ALA A 1 355 ? -24.062 30.607 10.565 1.00 42.09 355 ALA A C 1
ATOM 2824 O O . ALA A 1 355 ? -23.925 30.761 9.351 1.00 42.09 355 ALA A O 1
ATOM 2825 N N . ALA A 1 356 ? -24.387 31.631 11.357 1.00 43.75 356 ALA A N 1
ATOM 2826 C CA . ALA A 1 356 ? -24.478 33.020 10.917 1.00 43.75 356 ALA A CA 1
ATOM 2827 C C . ALA A 1 356 ? -23.087 33.614 10.651 1.00 43.75 356 ALA A C 1
ATOM 2829 O O . ALA A 1 356 ? -22.904 34.272 9.631 1.00 43.75 356 ALA A O 1
ATOM 2830 N N . ALA A 1 357 ? -22.096 33.320 11.498 1.00 41.91 357 ALA A N 1
ATOM 2831 C CA . ALA A 1 357 ? -20.704 33.723 11.305 1.00 41.91 357 ALA A CA 1
ATOM 2832 C C . ALA A 1 357 ? -20.079 33.063 10.065 1.00 41.91 357 ALA A C 1
ATOM 2834 O O . ALA A 1 357 ? -19.409 33.738 9.289 1.00 41.91 357 ALA A O 1
ATOM 2835 N N . LEU A 1 358 ? -20.368 31.782 9.813 1.00 41.06 358 LEU A N 1
ATOM 2836 C CA . LEU A 1 358 ? -19.939 31.076 8.600 1.00 41.06 358 LEU A CA 1
ATOM 2837 C C . LEU A 1 358 ? -20.638 31.598 7.334 1.00 41.06 358 LEU A C 1
ATOM 2839 O O . LEU A 1 358 ? -20.007 31.690 6.283 1.00 41.06 358 LEU A O 1
ATOM 2843 N N . ARG A 1 359 ? -21.916 31.995 7.422 1.00 47.31 359 ARG A N 1
ATOM 2844 C CA . ARG A 1 359 ? -22.628 32.660 6.315 1.00 47.31 359 ARG A CA 1
ATOM 2845 C C . ARG A 1 359 ? -22.070 34.055 6.025 1.00 47.31 359 ARG A C 1
ATOM 2847 O O . ARG A 1 359 ? -21.913 34.392 4.858 1.00 47.31 359 ARG A O 1
ATOM 2854 N N . ARG A 1 360 ? -21.704 34.821 7.060 1.00 43.31 360 ARG A N 1
ATOM 2855 C CA . ARG A 1 360 ? -21.074 36.148 6.940 1.00 43.31 360 ARG A CA 1
ATOM 2856 C C . ARG A 1 360 ? -19.655 36.048 6.362 1.00 43.31 360 ARG A C 1
ATOM 2858 O O . ARG A 1 360 ? -19.345 36.721 5.389 1.00 43.31 360 ARG A O 1
ATOM 2865 N N . ALA A 1 361 ? -18.854 35.088 6.830 1.00 41.12 361 ALA A N 1
ATOM 2866 C CA . ALA A 1 361 ? -17.524 34.800 6.284 1.00 41.12 361 ALA A CA 1
ATOM 2867 C C . ALA A 1 361 ? -17.552 34.335 4.813 1.00 41.12 361 ALA A C 1
ATOM 2869 O O . ALA A 1 361 ? -16.622 34.613 4.059 1.00 41.12 361 ALA A O 1
ATOM 2870 N N . ARG A 1 362 ? -18.625 33.657 4.379 1.00 39.91 362 ARG A N 1
ATOM 2871 C CA . ARG A 1 362 ? -18.837 33.272 2.973 1.00 39.91 362 ARG A CA 1
ATOM 2872 C C . ARG A 1 362 ? -19.301 34.441 2.094 1.00 39.91 362 ARG A C 1
ATOM 2874 O O . ARG A 1 362 ? -19.054 34.409 0.894 1.00 39.91 362 ARG A O 1
ATOM 2881 N N . HIS A 1 363 ? -19.961 35.444 2.673 1.00 44.09 363 HIS A N 1
ATOM 2882 C CA . HIS A 1 363 ? -20.466 36.616 1.953 1.00 44.09 363 HIS A CA 1
ATOM 2883 C C . HIS A 1 363 ? -19.416 37.732 1.814 1.00 44.09 363 HIS A C 1
ATOM 2885 O O . HIS A 1 363 ? -19.464 38.479 0.840 1.00 44.09 363 HIS A O 1
ATOM 2891 N N . ASP A 1 364 ? -18.457 37.805 2.745 1.00 42.12 364 ASP A N 1
ATOM 2892 C CA . ASP A 1 364 ? -17.487 38.905 2.816 1.00 42.12 364 ASP A CA 1
ATOM 2893 C C . ASP A 1 364 ? -16.128 38.616 2.155 1.00 42.12 364 ASP A C 1
ATOM 2895 O O . ASP A 1 364 ? -15.322 39.527 2.043 1.00 42.12 364 ASP A O 1
ATOM 2899 N N . GLY A 1 365 ? -15.848 37.403 1.663 1.00 46.16 365 GLY A N 1
ATOM 2900 C CA . GLY A 1 365 ? -14.728 37.154 0.737 1.00 46.16 365 GLY A CA 1
ATOM 2901 C C . GLY A 1 365 ? -13.330 37.640 1.175 1.00 46.16 365 GLY A C 1
ATOM 2902 O O . GLY A 1 365 ? -12.549 38.051 0.319 1.00 46.16 365 GLY A O 1
ATOM 2903 N N . VAL A 1 366 ? -12.983 37.606 2.469 1.00 38.56 366 VAL A N 1
ATOM 2904 C CA . VAL A 1 366 ? -11.672 38.074 2.972 1.00 38.56 366 VAL A CA 1
ATOM 2905 C C . VAL A 1 366 ? -10.862 36.922 3.575 1.00 38.56 366 VAL A C 1
ATOM 2907 O O . VAL A 1 366 ? -11.263 36.288 4.550 1.00 38.56 366 VAL A O 1
ATOM 2910 N N . GLY A 1 367 ? -9.695 36.662 2.974 1.00 41.59 367 GLY A N 1
ATOM 2911 C CA . GLY A 1 367 ? -8.702 35.692 3.432 1.00 41.59 367 GLY A CA 1
ATOM 2912 C C . GLY A 1 367 ? -7.964 36.151 4.693 1.00 41.59 367 GLY A C 1
ATOM 2913 O O . GLY A 1 367 ? -7.548 37.301 4.807 1.00 41.59 367 GLY A O 1
ATOM 2914 N N . LEU A 1 368 ? -7.774 35.229 5.639 1.00 32.78 368 LEU A N 1
ATOM 2915 C CA . LEU A 1 368 ? -7.034 35.455 6.881 1.00 32.78 368 LEU A CA 1
ATOM 2916 C C . LEU A 1 368 ? -5.596 34.936 6.749 1.00 32.78 368 LEU A C 1
ATOM 2918 O O . LEU A 1 368 ? -5.334 33.741 6.875 1.00 32.78 368 LEU A O 1
ATOM 2922 N N . GLY A 1 369 ? -4.666 35.863 6.506 1.00 25.75 369 GLY A N 1
ATOM 2923 C CA . GLY A 1 369 ? -3.238 35.682 6.755 1.00 25.75 369 GLY A CA 1
ATOM 2924 C C . GLY A 1 369 ? -2.922 35.928 8.232 1.00 25.75 369 GLY A C 1
ATOM 2925 O O . GLY A 1 369 ? -3.301 36.955 8.790 1.00 25.75 369 GLY A O 1
ATOM 2926 N N . VAL A 1 370 ? -2.231 34.984 8.871 1.00 31.05 370 VAL A N 1
ATOM 2927 C CA . VAL A 1 370 ? -1.737 35.103 10.251 1.00 31.05 370 VAL A CA 1
ATOM 2928 C C . VAL A 1 370 ? -0.293 35.607 10.206 1.00 31.05 370 VAL A C 1
ATOM 2930 O O . VAL A 1 370 ? 0.592 34.907 9.717 1.00 31.05 370 VAL A O 1
ATOM 2933 N N . GLY A 1 371 ? -0.063 36.829 10.694 1.00 25.73 371 GLY A N 1
ATOM 2934 C CA . GLY A 1 371 ? 1.260 37.442 10.832 1.00 25.73 371 GLY A CA 1
ATOM 2935 C C . GLY A 1 371 ? 1.908 37.125 12.183 1.00 25.73 371 GLY A C 1
ATOM 2936 O O . GLY A 1 371 ? 1.306 37.342 13.231 1.00 25.73 371 GLY A O 1
ATOM 2937 N N . ILE A 1 372 ? 3.148 36.631 12.144 1.00 28.66 372 ILE A N 1
ATOM 2938 C CA . ILE A 1 372 ? 4.063 36.513 13.287 1.00 28.66 372 ILE A CA 1
ATOM 2939 C C . ILE A 1 372 ? 4.983 37.742 13.272 1.00 28.66 372 ILE A C 1
ATOM 2941 O O . ILE A 1 372 ? 5.633 38.016 12.265 1.00 28.66 372 ILE A O 1
ATOM 2945 N N . CYS A 1 373 ? 5.042 38.472 14.387 1.00 25.19 373 CYS A N 1
ATOM 2946 C CA . CYS A 1 373 ? 5.952 39.598 14.593 1.00 25.19 373 CYS A CA 1
ATOM 2947 C C . CYS A 1 373 ? 7.387 39.118 14.881 1.00 25.19 373 CYS A C 1
ATOM 2949 O O . CYS A 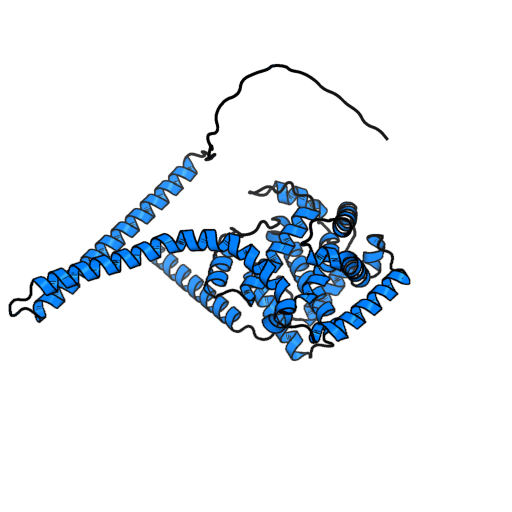1 373 ? 7.604 38.368 15.831 1.00 25.19 373 CYS A O 1
ATOM 2951 N N . ALA A 1 374 ? 8.368 39.631 14.136 1.00 28.47 374 ALA A N 1
ATOM 2952 C CA . ALA A 1 374 ? 9.770 39.727 14.549 1.00 28.47 374 ALA A CA 1
ATOM 2953 C C . ALA A 1 374 ? 10.371 41.010 13.943 1.00 28.47 374 ALA A C 1
ATOM 2955 O O . ALA A 1 374 ? 10.147 41.305 12.770 1.00 28.47 374 ALA A O 1
ATOM 2956 N N . GLY A 1 375 ? 11.043 41.805 14.779 1.00 26.14 375 GLY A N 1
ATOM 2957 C CA . GLY A 1 375 ? 11.442 43.181 14.491 1.00 26.14 375 GLY A CA 1
ATOM 2958 C C . GLY A 1 375 ? 12.835 43.369 13.878 1.00 26.14 375 GLY A C 1
ATOM 2959 O O . GLY A 1 375 ? 13.751 42.595 14.127 1.00 26.14 375 GLY A O 1
ATOM 2960 N N . GLU A 1 376 ? 12.906 44.482 13.140 1.00 25.27 376 GLU A N 1
ATOM 2961 C CA . GLU A 1 376 ? 14.008 45.432 12.890 1.00 25.27 376 GLU A CA 1
ATOM 2962 C C . GLU A 1 376 ? 15.312 45.022 12.180 1.00 25.27 376 GLU A C 1
ATOM 2964 O O . GLU A 1 376 ? 16.083 44.191 12.642 1.00 25.27 376 GLU A O 1
ATOM 2969 N N . GLY A 1 377 ? 15.638 45.789 11.120 1.00 24.86 377 GLY A N 1
ATOM 2970 C CA . GLY A 1 377 ? 17.017 45.937 10.635 1.00 24.86 377 GLY A CA 1
ATOM 2971 C C . GLY A 1 377 ? 17.218 46.393 9.182 1.00 24.86 377 GLY A C 1
ATOM 2972 O O . GLY A 1 377 ? 17.722 45.626 8.381 1.00 24.86 377 GLY A O 1
ATOM 2973 N N . ARG A 1 378 ? 16.835 47.641 8.865 1.00 24.86 378 ARG A N 1
ATOM 2974 C CA . ARG A 1 378 ? 17.318 48.551 7.787 1.00 24.86 378 ARG A CA 1
ATOM 2975 C C . ARG A 1 378 ? 18.099 47.997 6.565 1.00 24.86 378 ARG A C 1
ATOM 2977 O O . ARG A 1 378 ? 19.269 47.663 6.680 1.00 24.86 378 ARG A O 1
ATOM 2984 N N . GLY A 1 379 ? 17.547 48.292 5.379 1.00 23.05 379 GLY A N 1
ATOM 2985 C CA . GLY A 1 379 ? 18.149 49.260 4.439 1.00 23.05 379 GLY A CA 1
ATOM 2986 C C . GLY A 1 379 ? 18.899 48.722 3.211 1.00 23.05 379 GLY A C 1
ATOM 2987 O O . GLY A 1 379 ? 19.922 48.068 3.355 1.00 23.05 379 GLY A O 1
ATOM 2988 N N . GLY A 1 380 ? 18.465 49.143 2.012 1.00 24.03 380 GLY A N 1
ATOM 2989 C CA . GLY A 1 380 ? 19.349 49.270 0.840 1.00 24.03 380 GLY A CA 1
ATOM 2990 C C . GLY A 1 380 ? 18.837 48.704 -0.491 1.00 24.03 380 GLY A C 1
ATOM 2991 O O . GLY A 1 380 ? 19.174 47.586 -0.835 1.00 24.03 380 GLY A O 1
ATOM 2992 N N . GLN A 1 381 ? 18.040 49.510 -1.203 1.00 23.58 381 GLN A N 1
ATOM 2993 C CA . GLN A 1 381 ? 18.158 49.899 -2.626 1.00 23.58 381 GLN A CA 1
ATOM 2994 C C . GLN A 1 381 ? 18.540 48.905 -3.759 1.00 23.58 381 GLN A C 1
ATOM 2996 O O . GLN A 1 381 ? 19.526 48.183 -3.687 1.00 23.58 381 GLN A O 1
ATOM 3001 N N . ASN A 1 382 ? 17.837 49.139 -4.883 1.00 24.02 382 ASN A N 1
ATOM 3002 C CA . ASN A 1 382 ? 18.175 48.935 -6.308 1.00 24.02 382 ASN A CA 1
ATOM 3003 C C . ASN A 1 382 ? 17.871 47.552 -6.916 1.00 24.02 382 ASN A C 1
ATOM 3005 O O . ASN A 1 382 ? 18.380 46.532 -6.478 1.00 24.02 382 ASN A O 1
ATOM 3009 N N . GLU A 1 383 ? 16.860 47.441 -7.786 1.00 25.52 383 GLU A N 1
ATOM 3010 C CA . GLU A 1 383 ? 16.799 47.838 -9.213 1.00 25.52 383 GLU A CA 1
ATOM 3011 C C . GLU A 1 383 ? 17.402 46.774 -10.160 1.00 25.52 383 GLU A C 1
ATOM 3013 O O . GLU A 1 383 ? 18.591 46.487 -10.108 1.00 25.52 383 GLU A O 1
ATOM 3018 N N . VAL A 1 384 ? 16.552 46.328 -11.104 1.00 24.78 384 VAL A N 1
ATOM 3019 C CA . VAL A 1 384 ? 16.822 46.333 -12.563 1.00 24.78 384 VAL A CA 1
ATOM 3020 C C . VAL A 1 384 ? 17.506 45.101 -13.205 1.00 24.78 384 VAL A C 1
ATOM 3022 O O . VAL A 1 384 ? 18.680 44.825 -12.998 1.00 24.78 384 VAL A O 1
ATOM 3025 N N . LEU A 1 385 ? 16.717 44.497 -14.120 1.00 23.31 385 LEU A N 1
ATOM 3026 C CA . LEU A 1 385 ? 17.057 43.771 -15.366 1.00 23.31 385 LEU A CA 1
ATOM 3027 C C . LEU A 1 385 ? 17.635 42.352 -15.253 1.00 23.31 385 LEU A C 1
ATOM 3029 O O . LEU A 1 385 ? 18.293 42.009 -14.286 1.00 23.31 385 LEU A O 1
ATOM 3033 N N . GLU A 1 386 ? 17.560 41.460 -16.239 1.00 24.11 386 GLU A N 1
ATOM 3034 C CA . GLU A 1 386 ? 16.821 41.206 -17.494 1.00 24.11 386 GLU A CA 1
ATOM 3035 C C . GLU A 1 386 ? 17.698 40.135 -18.185 1.00 24.11 386 GLU A C 1
ATOM 3037 O O . GLU A 1 386 ? 18.917 40.171 -18.015 1.00 24.11 386 GLU A O 1
ATOM 3042 N N . ASN A 1 387 ? 17.117 39.265 -19.022 1.00 24.11 387 ASN A N 1
ATOM 3043 C CA . ASN A 1 387 ? 17.821 38.491 -20.065 1.00 24.11 387 ASN A CA 1
ATOM 3044 C C . ASN A 1 387 ? 18.805 37.384 -19.594 1.00 24.11 387 ASN A C 1
ATOM 3046 O O . ASN A 1 387 ? 19.448 37.468 -18.563 1.00 24.11 387 ASN A O 1
ATOM 3050 N N . ALA A 1 388 ? 19.049 36.282 -20.302 1.00 22.98 388 ALA A N 1
ATOM 3051 C CA . ALA A 1 388 ? 18.474 35.669 -21.490 1.00 22.98 388 ALA A CA 1
ATOM 3052 C C . ALA A 1 388 ? 19.128 34.275 -21.684 1.00 22.98 388 ALA A C 1
ATOM 3054 O O . ALA A 1 388 ? 20.103 33.933 -21.021 1.00 22.98 388 ALA A O 1
ATOM 3055 N N . HIS A 1 389 ? 18.613 33.556 -22.686 1.00 22.33 389 HIS A N 1
ATOM 3056 C CA . HIS A 1 389 ? 19.247 32.515 -23.515 1.00 22.33 389 HIS A CA 1
ATOM 3057 C C . HIS A 1 389 ? 19.526 31.114 -22.932 1.00 22.33 389 HIS A C 1
ATOM 3059 O O . HIS A 1 389 ? 20.128 30.967 -21.880 1.00 22.33 389 HIS A O 1
ATOM 3065 N N . PHE A 1 390 ? 18.983 30.018 -23.492 1.00 22.45 390 PHE A N 1
ATOM 3066 C CA . PHE A 1 390 ? 19.101 29.368 -24.827 1.00 22.45 390 PHE A CA 1
ATOM 3067 C C . PHE A 1 390 ? 20.402 28.577 -25.062 1.00 22.45 390 PHE A C 1
ATOM 3069 O O . PHE A 1 390 ? 21.487 29.144 -25.040 1.00 22.45 390 PHE A O 1
ATOM 3076 N N . GLY A 1 391 ? 20.235 27.308 -25.468 1.00 23.16 391 GLY A N 1
ATOM 3077 C CA . GLY A 1 391 ? 21.237 26.456 -26.132 1.00 23.16 391 GLY A CA 1
ATOM 3078 C C . GLY A 1 391 ? 22.168 25.709 -25.171 1.00 23.16 391 GLY A C 1
ATOM 3079 O O . GLY A 1 391 ? 22.645 26.281 -24.205 1.00 23.16 391 GLY A O 1
ATOM 3080 N N . ARG A 1 392 ? 22.485 24.429 -25.364 1.00 30.97 392 ARG A N 1
ATOM 3081 C CA . ARG A 1 392 ? 22.432 23.547 -26.539 1.00 30.97 392 ARG A CA 1
ATOM 3082 C C . ARG A 1 392 ? 22.082 22.129 -26.113 1.00 30.97 392 ARG A C 1
ATOM 3084 O O . ARG A 1 392 ? 22.423 21.783 -24.960 1.00 30.97 392 ARG A O 1
#

Sequence (392 aa):
MSLDEKHDTLSQATSDLSETHRLDALDQLEVMPHILQEGILFAASGSALLLQAAMPGINNRSSDSQASPNPSNGNLASELGDALQAYLSYIACLVFGTRQEKKTLLDLLARGQPPLRGSEFYSTHQPAQRWVAATLYATATDFYQRVYGRVNYRTAEKAYAEFALLMHCIGLQPGVWPDTRQAFWTYWDDQIEQLSVSAEAHRFAKDLMERGDFPRWVALSKPFLRVLTIEMLPPRIREAYGLKSTAGTRALYRTTMGFSVAVYPALPKSTRRYPWKYYLDELRKHLNVRIRIVQQPLDLLQVVARQQIGEILRVVAAQQHGRALDNGLQVVQRVLAEQLLDAAEDVGQFREQAAAALRRARHDGVGLGVGICAGEGRGGQNEVLENAHFGR